Protein 2ZOS (pdb70)

Radius of gyration: 24.9 Å; Cα contacts (8 Å, |Δi|>4): 906; chains: 2; bounding box: 50×61×67 Å

Solvent-accessible surface area: 21692 Å² total

Sequence (469 aa):
IRLIFLDIDKTLIPGYEPDPAKPIIEELKDGFEIIFNSSKTRAEQEYYRKELEVETPFISENGSAIFIPKGYFPEVGNYIVIELGIRVEKIREELKKLENIYGLKYYGNSTKEEIEKFTGPPELVPLAEREYSETIFEWSRDGWEEVLVEGGFKVTGSRFYTVHGNSDKGKAAKILLDFYKRLGQIESYAVGDSYNDFPFEVVDKVFIVGSLKHKKAQNVSSIIDVLEVIKHIRLIFLDIDKTLIPGYEPDPAKPIIEELKDGFEIIFNSSKTRAEQEYYRKELEVETPFISENGSAIFIPKGYFPFDVKGKEVGNYIVIELGIRVEKIREELKKLENIYGLKYYGNSTKEEIEKFTGPPELVPLAEREYSETIFEWSRDGWEEVLVEGGFKVTGSRFYTVHGNSDKGKAAKILLDFYKRLGQIESYAVGDSYNDFPFEVVDKVFIVGSLKHKKAQNVSSIIDVLEVIK

InterPro domains:
  IPR006379 HAD-superfamily hydrolase, subfamily IIB [TIGR01484] (4-221)
  IPR006381 HAD-superfamily hydrolase, superfamily IIB, MPGP [SFLDG01142] (1-243)
  IPR006381 HAD-superfamily hydrolase, superfamily IIB, MPGP [TIGR01486] (4-227)
  IPR006381 HAD-superfamily hydrolase, superfamily IIB, MPGP [cd07507] (4-243)
  IPR012815 Mannosyl-3-phosphoglycerate phosphatase [MF_00617] (1-243)
  IPR023214 HAD superfamily [G3DSA:3.40.50.1000] (4-227)
  IPR033980 Mannosyl-3-phosphoglycerate phosphatase, thermophiles [TIGR02461] (4-222)
  IPR036412 HAD-like superfamily [SSF56784] (1-227)

Structure (mmCIF, N/CA/C/O backbone):
data_2ZOS
#
_entry.id   2ZOS
#
_cell.length_a   58.487
_cell.length_b   68.607
_cell.length_c   67.567
_cell.angle_alpha   90.00
_cell.angle_beta   96.48
_cell.angle_gamma   90.00
#
_symmetry.space_group_name_H-M   'P 1 21 1'
#
loop_
_entity.id
_entity.type
_entity.pdbx_description
1 polymer 'Mannosyl-3-phosphoglycerate phosphatase'
2 water water
#
loop_
_atom_site.group_PDB
_atom_site.id
_atom_site.type_symbol
_atom_site.label_atom_id
_atom_site.label_alt_id
_atom_site.label_comp_id
_atom_site.label_asym_id
_atom_site.label_entity_id
_atom_site.label_seq_id
_atom_site.pdbx_PDB_ins_code
_atom_site.Cartn_x
_atom_site.Cartn_y
_atom_site.Cartn_z
_atom_site.occupancy
_atom_site.B_iso_or_equiv
_atom_site.auth_seq_id
_atom_site.auth_comp_id
_atom_site.auth_asym_id
_atom_site.auth_atom_id
_atom_site.pdbx_PDB_model_num
ATOM 9 N N . ILE A 1 2 ? 16.202 26.403 36.050 1.00 41.56 2 ILE A N 1
ATOM 10 C CA . ILE A 1 2 ? 17.628 26.103 36.034 1.00 37.58 2 ILE A CA 1
ATOM 11 C C . ILE A 1 2 ? 18.391 27.087 36.915 1.00 34.88 2 ILE A C 1
ATOM 12 O O . ILE A 1 2 ? 18.225 28.301 36.797 1.00 33.28 2 ILE A O 1
ATOM 17 N N . ARG A 1 3 ? 19.220 26.555 37.806 1.00 32.08 3 ARG A N 1
ATOM 18 C CA . ARG A 1 3 ? 20.015 27.389 38.694 1.00 28.39 3 ARG A CA 1
ATOM 19 C C . ARG A 1 3 ? 21.473 27.275 38.263 1.00 26.10 3 ARG A C 1
ATOM 20 O O . ARG A 1 3 ? 22.005 26.175 38.126 1.00 24.27 3 ARG A O 1
ATOM 28 N N . LEU A 1 4 ? 22.107 28.418 38.036 1.00 22.74 4 LEU A N 1
ATOM 29 C CA . LEU A 1 4 ? 23.501 28.454 37.613 1.00 21.93 4 LEU A CA 1
ATOM 30 C C . LEU A 1 4 ? 24.326 29.201 38.644 1.00 19.10 4 LEU A C 1
ATOM 31 O O . LEU A 1 4 ? 23.853 30.157 39.257 1.00 18.14 4 LEU A O 1
ATOM 36 N N . ILE A 1 5 ? 25.562 28.766 38.842 1.00 16.82 5 ILE A N 1
ATOM 37 C CA . ILE A 1 5 ? 26.431 29.460 39.774 1.00 15.19 5 ILE A CA 1
ATOM 38 C C . ILE A 1 5 ? 27.824 29.550 39.166 1.00 14.30 5 ILE A C 1
ATOM 39 O O . ILE A 1 5 ? 28.370 28.555 38.706 1.00 14.17 5 ILE A O 1
ATOM 44 N N . PHE A 1 6 ? 28.365 30.761 39.131 1.00 13.05 6 PHE A N 1
ATOM 45 C CA . PHE A 1 6 ? 29.708 31.002 38.609 1.00 14.12 6 PHE A CA 1
ATOM 46 C C . PHE A 1 6 ? 30.657 31.033 39.797 1.00 14.13 6 PHE A C 1
ATOM 47 O O . PHE A 1 6 ? 30.418 31.761 40.762 1.00 15.11 6 PHE A O 1
ATOM 55 N N . LEU A 1 7 ? 31.725 30.243 39.718 1.00 14.37 7 LEU A N 1
ATOM 56 C CA . LEU A 1 7 ? 32.720 30.148 40.784 1.00 14.07 7 LEU A CA 1
ATOM 57 C C . LEU A 1 7 ? 34.139 30.348 40.263 1.00 15.91 7 LEU A C 1
ATOM 58 O O . LEU A 1 7 ? 34.434 30.016 39.118 1.00 14.98 7 LEU A O 1
ATOM 63 N N . ASP A 1 8 ? 35.006 30.880 41.122 1.00 16.23 8 ASP A N 1
ATOM 64 C CA . ASP A 1 8 ? 36.422 31.066 40.800 1.00 19.14 8 ASP A CA 1
ATOM 65 C C . ASP A 1 8 ? 37.059 29.732 41.184 1.00 19.36 8 ASP A C 1
ATOM 66 O O . ASP A 1 8 ? 36.459 28.952 41.928 1.00 20.79 8 ASP A O 1
ATOM 71 N N . ILE A 1 9 ? 38.264 29.466 40.688 1.00 20.80 9 ILE A N 1
ATOM 72 C CA . ILE A 1 9 ? 38.967 28.234 41.048 1.00 23.39 9 ILE A CA 1
ATOM 73 C C . ILE A 1 9 ? 40.242 28.636 41.770 1.00 23.86 9 ILE A C 1
ATOM 74 O O . ILE A 1 9 ? 41.345 28.405 41.272 1.00 27.46 9 ILE A O 1
ATOM 79 N N . ASP A 1 10 ? 40.094 29.252 42.935 1.00 21.14 10 ASP A N 1
ATOM 80 C CA . ASP A 1 10 ? 41.249 29.682 43.706 1.00 19.90 10 ASP A CA 1
ATOM 81 C C . ASP A 1 10 ? 41.151 29.186 45.149 1.00 17.71 10 ASP A C 1
ATOM 82 O O . ASP A 1 10 ? 40.426 28.234 45.428 1.00 16.99 10 ASP A O 1
ATOM 87 N N . LYS A 1 11 ? 41.877 29.837 46.053 1.00 18.87 11 LYS A N 1
ATOM 88 C CA . LYS A 1 11 ? 41.905 29.448 47.464 1.00 19.54 11 LYS A CA 1
ATOM 89 C C . LYS A 1 11 ? 40.550 29.334 48.149 1.00 20.76 11 LYS A C 1
ATOM 90 O O . LYS A 1 11 ? 40.411 28.619 49.138 1.00 20.37 11 LYS A O 1
ATOM 96 N N . THR A 1 12 ? 39.546 30.034 47.640 1.00 21.15 12 THR A N 1
ATOM 97 C CA . THR A 1 12 ? 38.233 29.953 48.265 1.00 21.19 12 THR A CA 1
ATOM 98 C C . THR A 1 12 ? 37.573 28.600 47.998 1.00 20.39 12 THR A C 1
ATOM 99 O O . THR A 1 12 ? 36.614 28.220 48.674 1.00 21.02 12 THR A O 1
ATOM 103 N N . LEU A 1 13 ? 38.101 27.863 47.025 1.00 18.00 13 LEU A N 1
ATOM 104 C CA . LEU A 1 13 ? 37.555 26.556 46.691 1.00 18.47 13 LEU A CA 1
ATOM 105 C C . LEU A 1 13 ? 38.594 25.442 46.822 1.00 17.23 13 LEU A C 1
ATOM 106 O O . LEU A 1 13 ? 38.287 24.350 47.306 1.00 16.27 13 LEU A O 1
ATOM 111 N N . ILE A 1 14 ? 39.821 25.725 46.394 1.00 16.59 14 ILE A N 1
ATOM 112 C CA . ILE A 1 14 ? 40.897 24.738 46.447 1.00 15.26 14 ILE A CA 1
ATOM 113 C C . ILE A 1 14 ? 42.111 25.167 47.261 1.00 15.31 14 ILE A C 1
ATOM 114 O O . ILE A 1 14 ? 43.232 25.222 46.748 1.00 16.80 14 ILE A O 1
ATOM 119 N N . PRO A 1 15 ? 41.911 25.470 48.548 1.00 16.03 15 PRO A N 1
ATOM 120 C CA . PRO A 1 15 ? 43.044 25.881 49.378 1.00 15.56 15 PRO A CA 1
ATOM 121 C C . PRO A 1 15 ? 44.067 24.748 49.410 1.00 16.82 15 PRO A C 1
ATOM 122 O O . PRO A 1 15 ? 43.711 23.597 49.665 1.00 18.61 15 PRO A O 1
ATOM 126 N N . GLY A 1 16 ? 45.327 25.075 49.147 1.00 18.44 16 GLY A N 1
ATOM 127 C CA . GLY A 1 16 ? 46.365 24.056 49.136 1.00 18.45 16 GLY A CA 1
ATOM 128 C C . GLY A 1 16 ? 46.673 23.577 47.724 1.00 19.26 16 GLY A C 1
ATOM 129 O O . GLY A 1 16 ? 47.636 22.840 47.508 1.00 20.19 16 GLY A O 1
ATOM 130 N N . TYR A 1 17 ? 45.837 23.991 46.772 1.00 18.10 17 TYR A N 1
ATOM 131 C CA . TYR A 1 17 ? 45.970 23.660 45.345 1.00 19.19 17 TYR A CA 1
ATOM 132 C C . TYR A 1 17 ? 45.489 22.296 44.870 1.00 17.30 17 TYR A C 1
ATOM 133 O O . TYR A 1 17 ? 45.328 22.089 43.670 1.00 18.64 17 TYR A O 1
ATOM 142 N N . GLU A 1 18 ? 45.281 21.355 45.778 1.00 16.60 18 GLU A N 1
ATOM 143 C CA . GLU A 1 18 ? 44.818 20.049 45.345 1.00 15.99 18 GLU A CA 1
ATOM 144 C C . GLU A 1 18 ? 43.308 20.142 45.144 1.00 15.41 18 GLU A C 1
ATOM 145 O O . GLU A 1 18 ? 42.648 20.985 45.744 1.00 15.25 18 GLU A O 1
ATOM 151 N N . PRO A 1 19 ? 42.747 19.299 44.269 1.00 14.47 19 PRO A N 1
ATOM 152 C CA . PRO A 1 19 ? 41.303 19.328 44.004 1.00 15.96 19 PRO A CA 1
ATOM 153 C C . PRO A 1 19 ? 40.370 18.893 45.129 1.00 16.23 19 PRO A C 1
ATOM 154 O O . PRO A 1 19 ? 39.282 19.441 45.294 1.00 16.67 19 PRO A O 1
ATOM 158 N N . ASP A 1 20 ? 40.807 17.904 45.896 1.00 16.49 20 ASP A N 1
ATOM 159 C CA . ASP A 1 20 ? 39.989 17.322 46.946 1.00 17.60 20 ASP A CA 1
ATOM 160 C C . ASP A 1 20 ? 39.201 18.243 47.868 1.00 16.03 20 ASP A C 1
ATOM 161 O O . ASP A 1 20 ? 38.039 17.966 48.147 1.00 15.58 20 ASP A O 1
ATOM 166 N N . PRO A 1 21 ? 39.807 19.342 48.349 1.00 15.97 21 PRO A N 1
ATOM 167 C CA . PRO A 1 21 ? 39.079 20.252 49.244 1.00 16.09 21 PRO A CA 1
ATOM 168 C C . PRO A 1 21 ? 37.788 20.799 48.635 1.00 15.88 21 PRO A C 1
ATOM 169 O O . PRO A 1 21 ? 36.860 21.176 49.345 1.00 14.92 21 PRO A O 1
ATOM 173 N N . ALA A 1 22 ? 37.724 20.834 47.313 1.00 14.01 22 ALA A N 1
ATOM 174 C CA . ALA A 1 22 ? 36.535 21.360 46.650 1.00 14.38 22 ALA A CA 1
ATOM 175 C C . ALA A 1 22 ? 35.386 20.360 46.560 1.00 14.42 22 ALA A C 1
ATOM 176 O O . ALA A 1 22 ? 34.237 20.756 46.368 1.00 14.80 22 ALA A O 1
ATOM 178 N N . LYS A 1 23 ? 35.688 19.072 46.709 1.00 13.95 23 LYS A N 1
ATOM 179 C CA . LYS A 1 23 ? 34.671 18.031 46.583 1.00 14.67 23 LYS A CA 1
ATOM 180 C C . LYS A 1 23 ? 33.390 18.208 47.403 1.00 16.00 23 LYS A C 1
ATOM 181 O O . LYS A 1 23 ? 32.291 18.052 46.868 1.00 15.79 23 LYS A O 1
ATOM 187 N N . PRO A 1 24 ? 33.509 18.526 48.703 1.00 16.61 24 PRO A N 1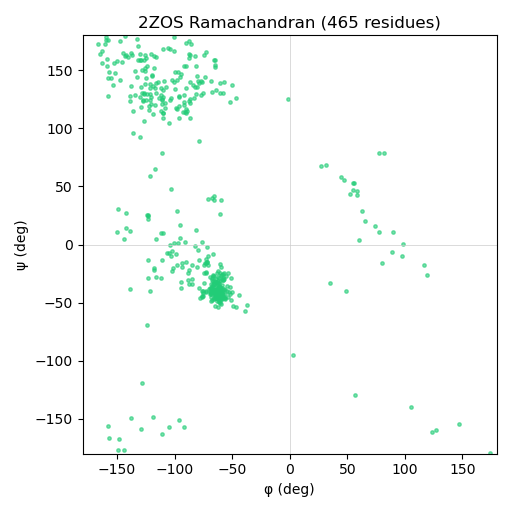
ATOM 188 C CA . PRO A 1 24 ? 32.314 18.708 49.539 1.00 18.87 24 PRO A CA 1
ATOM 189 C C . PRO A 1 24 ? 31.379 19.767 48.963 1.00 18.96 24 PRO A C 1
ATOM 190 O O . PRO A 1 24 ? 30.151 19.600 48.943 1.00 19.58 24 PRO A O 1
ATOM 194 N N . ILE A 1 25 ? 31.980 20.859 48.506 1.00 18.00 25 ILE A N 1
ATOM 195 C CA . ILE A 1 25 ? 31.250 21.985 47.935 1.00 18.41 25 ILE A CA 1
ATOM 196 C C . ILE A 1 25 ? 30.600 21.639 46.599 1.00 17.27 25 ILE A C 1
ATOM 197 O O . ILE A 1 25 ? 29.419 21.921 46.381 1.00 17.68 25 ILE A O 1
ATOM 202 N N . ILE A 1 26 ? 31.377 21.036 45.704 1.00 15.36 26 ILE A N 1
ATOM 203 C CA . ILE A 1 26 ? 30.866 20.649 44.397 1.00 16.43 26 ILE A CA 1
ATOM 204 C C . ILE A 1 26 ? 29.694 19.683 44.567 1.00 15.51 26 ILE A C 1
ATOM 205 O O . ILE A 1 26 ? 28.651 19.841 43.937 1.00 16.09 26 ILE A O 1
ATOM 210 N N . GLU A 1 27 ? 29.865 18.696 45.441 1.00 16.12 27 GLU A N 1
ATOM 211 C CA . GLU A 1 27 ? 28.820 17.707 45.674 1.00 16.91 27 GLU A CA 1
ATOM 212 C C . GLU A 1 27 ? 27.535 18.321 46.203 1.00 17.03 27 GLU A C 1
ATOM 213 O O . GLU A 1 27 ? 26.448 17.935 45.785 1.00 17.81 27 GLU A O 1
ATOM 219 N N . GLU A 1 28 ? 27.652 19.274 47.117 1.00 17.25 28 GLU A N 1
ATOM 220 C CA . GLU A 1 28 ? 26.461 19.909 47.664 1.00 19.60 28 GLU A CA 1
ATOM 221 C C . GLU A 1 28 ? 25.771 20.757 46.599 1.00 18.83 28 GLU A C 1
ATOM 222 O O . GLU A 1 28 ? 24.543 20.756 46.498 1.00 17.21 28 GLU A O 1
ATOM 228 N N . LEU A 1 29 ? 26.554 21.478 45.803 1.00 16.71 29 LEU A N 1
ATOM 229 C CA . LEU A 1 29 ? 25.971 22.294 44.742 1.00 17.86 29 LEU A CA 1
ATOM 230 C C . LEU A 1 29 ? 25.247 21.394 43.745 1.00 19.21 29 LEU A C 1
ATOM 231 O O . LEU A 1 29 ? 24.190 21.754 43.225 1.00 20.26 29 LEU A O 1
ATOM 236 N N . LYS A 1 30 ? 25.813 20.221 43.480 1.00 19.18 30 LYS A N 1
ATOM 237 C CA . LYS A 1 30 ? 25.183 19.282 42.562 1.00 20.73 30 LYS A CA 1
ATOM 238 C C . LYS A 1 30 ? 23.862 18.806 43.171 1.00 21.46 30 LYS A C 1
ATOM 239 O O . LYS A 1 30 ? 22.856 18.688 42.471 1.00 21.36 30 LYS A O 1
ATOM 245 N N . ASP A 1 31 ? 23.869 18.536 44.474 1.00 21.02 31 ASP A N 1
ATOM 246 C CA . ASP A 1 31 ? 22.656 18.079 45.157 1.00 22.10 31 ASP A CA 1
ATOM 247 C C . ASP A 1 31 ? 21.588 19.168 45.175 1.00 23.36 31 ASP A C 1
ATOM 248 O O . ASP A 1 31 ? 20.389 18.880 45.155 1.00 24.75 31 ASP A O 1
ATOM 261 N N . GLY A 1 33 ? 21.033 21.084 42.860 1.00 24.88 33 GLY A N 1
ATOM 262 C CA . GLY A 1 33 ? 20.551 21.249 41.499 1.00 24.92 33 GLY A CA 1
ATOM 263 C C . GLY A 1 33 ? 21.180 22.373 40.696 1.00 25.31 33 GLY A C 1
ATOM 264 O O . GLY A 1 33 ? 20.534 22.949 39.818 1.00 25.65 33 GLY A O 1
ATOM 265 N N . PHE A 1 34 ? 22.440 22.683 40.981 1.00 22.79 34 PHE A N 1
ATOM 266 C CA . PHE A 1 34 ? 23.138 23.753 40.274 1.00 21.72 34 PHE A CA 1
ATOM 267 C C . PHE A 1 34 ? 24.009 23.295 39.115 1.00 20.70 34 PHE A C 1
ATOM 268 O O . PHE A 1 34 ? 24.568 22.200 39.128 1.00 21.40 34 PHE A O 1
ATOM 276 N N . GLU A 1 35 ? 24.114 24.154 38.106 1.00 19.84 35 GLU A N 1
ATOM 277 C CA . GLU A 1 35 ? 24.994 23.903 36.979 1.00 20.07 35 GLU A CA 1
ATOM 278 C C . GLU A 1 35 ? 26.177 24.752 37.427 1.00 17.38 35 GLU A C 1
ATOM 279 O O . GLU A 1 35 ? 26.042 25.967 37.579 1.00 17.16 35 GLU A O 1
ATOM 285 N N . ILE A 1 36 ? 27.316 24.108 37.664 1.00 16.64 36 ILE A N 1
ATOM 286 C CA . ILE A 1 36 ? 28.516 24.785 38.155 1.00 15.48 36 ILE A CA 1
ATOM 287 C C . ILE A 1 36 ? 29.419 25.293 37.040 1.00 12.97 36 ILE A C 1
ATOM 288 O O . ILE A 1 36 ? 30.022 24.507 36.315 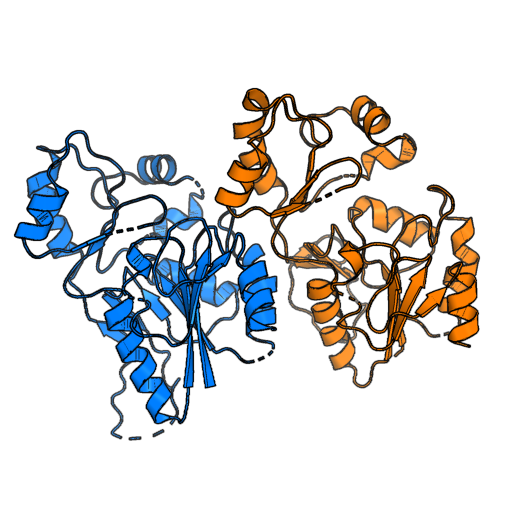1.00 15.71 36 ILE A O 1
ATOM 293 N N . ILE A 1 37 ? 29.526 26.609 36.921 1.00 12.73 37 ILE A N 1
ATOM 294 C CA . ILE A 1 37 ? 30.354 27.193 35.874 1.00 13.29 37 ILE A CA 1
ATOM 295 C C . ILE A 1 37 ? 31.604 27.858 36.412 1.00 11.99 37 ILE A C 1
ATOM 296 O O . ILE A 1 37 ? 31.526 28.871 37.104 1.00 14.03 37 ILE A O 1
ATOM 301 N N . PHE A 1 38 ? 32.765 27.296 36.104 1.00 12.14 38 PHE A N 1
ATOM 302 C CA . PHE A 1 38 ? 33.986 27.933 36.553 1.00 12.30 38 PHE A CA 1
ATOM 303 C C . PHE A 1 38 ? 34.232 29.115 35.619 1.00 12.16 38 PHE A C 1
ATOM 304 O O . PHE A 1 38 ? 34.190 28.976 34.398 1.00 12.38 38 PHE A O 1
ATOM 312 N N . ASN A 1 39 ? 34.442 30.287 36.206 1.00 12.19 39 ASN A N 1
ATOM 313 C CA . ASN A 1 39 ? 34.711 31.504 35.444 1.00 11.61 39 ASN A CA 1
ATOM 314 C C . ASN A 1 39 ? 35.948 32.017 36.152 1.00 12.34 39 ASN A C 1
ATOM 315 O O . ASN A 1 39 ? 35.865 32.753 37.140 1.00 12.05 39 ASN A O 1
ATOM 320 N N . SER A 1 40 ? 37.099 31.620 35.622 1.00 12.15 40 SER A N 1
ATOM 321 C CA . SER A 1 40 ? 38.378 31.898 36.248 1.00 12.15 40 SER A CA 1
ATOM 322 C C . SER A 1 40 ? 39.428 32.606 35.405 1.00 11.50 40 SER A C 1
ATOM 323 O O . SER A 1 40 ? 39.334 32.648 34.183 1.00 13.35 40 SER A O 1
ATOM 326 N N . SER A 1 41 ? 40.430 33.162 36.083 1.00 12.86 41 SER A N 1
ATOM 327 C CA . SER A 1 41 ? 41.536 33.816 35.406 1.00 13.47 41 SER A CA 1
ATOM 328 C C . SER A 1 41 ? 42.467 32.707 34.908 1.00 13.50 41 SER A C 1
ATOM 329 O O . SER A 1 41 ? 43.357 32.947 34.085 1.00 13.75 41 SER A O 1
ATOM 332 N N . LYS A 1 42 ? 42.244 31.491 35.406 1.00 13.20 42 LYS A N 1
ATOM 333 C CA . LYS A 1 42 ? 43.050 30.330 35.020 1.00 12.21 42 LYS A CA 1
ATOM 334 C C . LYS A 1 42 ? 42.914 29.924 33.555 1.00 11.76 42 LYS A C 1
ATOM 335 O O . LYS A 1 42 ? 41.898 30.167 32.908 1.00 11.70 42 LYS A O 1
ATOM 341 N N . THR A 1 43 ? 43.953 29.270 33.053 1.00 12.25 43 THR A N 1
ATOM 342 C CA . THR A 1 43 ? 43.990 28.806 31.675 1.00 12.33 43 THR A CA 1
ATOM 343 C C . THR A 1 43 ? 43.088 27.595 31.485 1.00 13.15 43 THR A C 1
ATOM 344 O O . THR A 1 43 ? 42.705 26.923 32.452 1.00 11.78 43 THR A O 1
ATOM 348 N N . ARG A 1 44 ? 42.767 27.309 30.232 1.00 13.55 44 ARG A N 1
ATOM 349 C CA . ARG A 1 44 ? 41.946 26.153 29.912 1.00 14.02 44 ARG A CA 1
ATOM 350 C C . ARG A 1 44 ? 42.623 24.892 30.449 1.00 13.58 44 ARG A C 1
ATOM 351 O O . ARG A 1 44 ? 41.965 24.027 31.035 1.00 13.40 44 ARG A O 1
ATOM 359 N N . ALA A 1 45 ? 43.939 24.798 30.272 1.00 13.54 45 ALA A N 1
ATOM 360 C CA . ALA A 1 45 ? 44.685 23.636 30.750 1.00 13.67 45 ALA A CA 1
ATOM 361 C C . ALA A 1 45 ? 44.477 23.433 32.252 1.00 13.07 45 ALA A C 1
ATOM 362 O O . ALA A 1 45 ? 44.231 22.314 32.699 1.00 14.13 45 ALA A O 1
ATOM 364 N N . GLU A 1 46 ? 44.587 24.511 33.028 1.00 11.77 46 GLU A N 1
ATOM 365 C CA . GLU A 1 46 ? 44.388 24.415 34.475 1.00 12.41 46 GLU A CA 1
ATOM 366 C C . GLU A 1 46 ? 42.962 23.992 34.815 1.00 12.30 46 GLU A C 1
ATOM 367 O O . GLU A 1 46 ? 42.743 23.127 35.669 1.00 13.44 46 GLU A O 1
ATOM 373 N N . GLN A 1 47 ? 41.990 24.610 34.152 1.00 12.65 47 GLN A N 1
ATOM 374 C CA . GLN A 1 47 ? 40.600 24.307 34.440 1.00 12.63 47 GLN A CA 1
ATOM 375 C C . GLN A 1 47 ? 40.212 22.896 34.051 1.00 13.83 47 GLN A C 1
ATOM 376 O O . GLN A 1 47 ? 39.463 22.244 34.771 1.00 14.43 47 GLN A O 1
ATOM 382 N N . GLU A 1 48 ? 40.727 22.413 32.926 1.00 13.14 48 GLU A N 1
ATOM 383 C CA . GLU A 1 48 ? 40.399 21.058 32.496 1.00 14.96 48 GLU A CA 1
ATOM 384 C C . GLU A 1 48 ? 40.874 20.041 33.527 1.00 13.28 48 GLU A C 1
ATOM 385 O O . GLU A 1 48 ? 40.196 19.039 33.769 1.00 15.27 48 GLU A O 1
ATOM 391 N N . TYR A 1 49 ? 42.025 20.299 34.144 1.00 11.94 49 TYR A N 1
ATOM 392 C CA . TYR A 1 49 ? 42.547 19.402 35.170 1.00 12.40 49 TYR A CA 1
ATOM 393 C C . TYR A 1 49 ? 41.589 19.338 36.365 1.00 13.56 49 TYR A C 1
ATOM 394 O O . TYR A 1 49 ? 41.157 18.256 36.765 1.00 13.72 49 TYR A O 1
ATOM 403 N N . TYR A 1 50 ? 41.243 20.492 36.928 1.00 12.84 50 TYR A N 1
ATOM 404 C CA . TYR A 1 50 ? 40.339 20.504 38.073 1.00 11.95 50 TYR A CA 1
ATOM 405 C C . TYR A 1 50 ? 38.962 19.946 37.736 1.00 11.90 50 TYR A C 1
ATOM 406 O O . TYR A 1 50 ? 38.395 19.192 38.519 1.00 13.52 50 TYR A O 1
ATOM 415 N N . ARG A 1 51 ? 38.433 20.299 36.569 1.00 11.69 51 ARG A N 1
ATOM 416 C CA . ARG A 1 51 ? 37.124 19.791 36.163 1.00 12.22 51 ARG A CA 1
ATOM 417 C C . ARG A 1 51 ? 37.109 18.268 36.115 1.00 13.10 51 ARG A C 1
ATOM 418 O O . ARG A 1 51 ? 36.163 17.639 36.583 1.00 14.34 51 ARG A O 1
ATOM 426 N N . LYS A 1 52 ? 38.154 17.673 35.546 1.00 13.69 52 LYS A N 1
ATOM 427 C CA . LYS A 1 52 ? 38.211 16.218 35.456 1.00 14.11 52 LYS A CA 1
ATOM 428 C C . LYS A 1 52 ? 38.277 15.591 36.842 1.00 15.22 52 LYS A C 1
ATOM 429 O O . LYS A 1 52 ? 37.563 14.631 37.134 1.00 15.72 52 LYS A O 1
ATOM 435 N N . GLU A 1 53 ? 39.131 16.134 37.702 1.00 14.41 53 GLU A N 1
ATOM 436 C CA . GLU A 1 53 ? 39.260 15.592 39.050 1.00 15.01 53 GLU A CA 1
ATOM 437 C C . GLU A 1 53 ? 37.986 15.738 39.876 1.00 16.32 53 GLU A C 1
ATOM 438 O O . GLU A 1 53 ? 37.678 14.882 40.714 1.00 17.79 53 GLU A O 1
ATOM 444 N N . LEU A 1 54 ? 37.236 16.808 39.627 1.00 14.59 54 LEU A N 1
ATOM 445 C CA . LEU A 1 54 ? 36.008 17.072 40.368 1.00 15.32 54 LEU A CA 1
ATOM 446 C C . LEU A 1 54 ? 34.743 16.601 39.655 1.00 15.23 54 LEU A C 1
ATOM 447 O O . LEU A 1 54 ? 33.638 16.787 40.158 1.00 15.86 54 LEU A O 1
ATOM 452 N N . GLU A 1 55 ? 34.912 15.998 38.484 1.00 15.96 55 GLU A N 1
ATOM 453 C CA . GLU A 1 55 ? 33.793 15.484 37.701 1.00 18.25 55 GLU A CA 1
ATOM 454 C C . GLU A 1 55 ? 32.768 16.551 37.340 1.00 17.36 55 GLU A C 1
ATOM 455 O O . GLU A 1 55 ? 31.561 16.350 37.483 1.00 16.91 55 GLU A O 1
ATOM 461 N N . VAL A 1 56 ? 33.272 17.691 36.883 1.00 15.21 56 VAL A N 1
ATOM 462 C CA . VAL A 1 56 ? 32.438 18.806 36.453 1.00 14.79 56 VAL A CA 1
ATOM 463 C C . VAL A 1 56 ? 32.573 18.829 34.937 1.00 15.49 56 VAL A C 1
ATOM 464 O O . VAL A 1 56 ? 33.678 18.950 34.414 1.00 15.02 56 VAL A O 1
ATOM 468 N N . GLU A 1 57 ? 31.451 18.709 34.232 1.00 16.25 57 GLU A N 1
ATOM 469 C CA . GLU A 1 57 ? 31.488 18.674 32.775 1.00 18.13 57 GLU A CA 1
ATOM 470 C C . GLU A 1 57 ? 30.642 19.754 32.115 1.00 16.18 57 GLU A C 1
ATOM 471 O O . GLU A 1 57 ? 30.210 19.610 30.971 1.00 19.48 57 GLU A O 1
ATOM 477 N N . THR A 1 58 ? 30.419 20.835 32.845 1.00 15.71 58 THR A N 1
ATOM 478 C CA . THR A 1 58 ? 29.643 21.965 32.357 1.00 16.32 58 THR A CA 1
ATOM 479 C C . THR A 1 58 ? 30.550 22.913 31.579 1.00 13.48 58 THR A C 1
ATOM 480 O O . THR A 1 58 ? 31.767 22.743 31.540 1.00 14.22 58 THR A O 1
ATOM 484 N N . PRO A 1 59 ? 29.958 23.925 30.931 1.00 13.47 59 PRO A N 1
ATOM 485 C CA . PRO A 1 59 ? 30.793 24.870 30.186 1.00 11.76 59 PRO A CA 1
ATOM 486 C C . PRO A 1 59 ? 31.662 25.610 31.202 1.00 11.92 59 PRO A C 1
ATOM 487 O O . PRO A 1 59 ? 31.336 25.648 32.390 1.00 13.18 59 PRO A O 1
ATOM 491 N N . PHE A 1 60 ? 32.767 26.186 30.740 1.00 12.92 60 PHE A N 1
ATOM 492 C CA . PHE A 1 60 ? 33.624 26.968 31.618 1.00 12.03 60 PHE A CA 1
ATOM 493 C C . PHE A 1 60 ? 34.176 28.156 30.836 1.00 12.24 60 PHE A C 1
ATOM 494 O O . PHE A 1 60 ? 34.133 28.174 29.603 1.00 12.91 60 PHE A O 1
ATOM 502 N N . ILE A 1 61 ? 34.671 29.152 31.562 1.00 9.88 61 ILE A N 1
ATOM 503 C CA . ILE A 1 61 ? 35.174 30.391 30.960 1.00 9.69 61 ILE A CA 1
ATOM 504 C C . ILE A 1 61 ? 36.595 30.629 31.460 1.00 10.27 61 ILE A C 1
ATOM 505 O O . ILE A 1 61 ? 36.838 30.596 32.665 1.00 10.14 61 ILE A O 1
ATOM 510 N N . SER A 1 62 ? 37.529 30.893 30.549 1.00 10.43 62 SER A N 1
ATOM 511 C CA . SER A 1 62 ? 38.915 31.063 30.972 1.00 10.07 62 SER A CA 1
ATOM 512 C C . SER A 1 62 ? 39.554 32.425 30.726 1.00 10.76 62 SER A C 1
ATOM 513 O O . SER A 1 62 ? 39.078 33.226 29.924 1.00 9.69 62 SER A O 1
ATOM 516 N N . GLU A 1 63 ? 40.651 32.650 31.443 1.00 11.02 63 GLU A N 1
ATOM 517 C CA . GLU A 1 63 ? 41.458 33.858 31.339 1.00 11.41 63 GLU A CA 1
ATOM 518 C C . GLU A 1 63 ? 40.677 35.173 31.300 1.00 12.56 63 GLU A C 1
ATOM 519 O O . GLU A 1 63 ? 40.796 35.974 30.366 1.00 12.70 63 GLU A O 1
ATOM 525 N N . ASN A 1 64 ? 39.894 35.384 32.355 1.00 12.27 64 ASN A N 1
ATOM 526 C CA . ASN A 1 64 ? 39.067 36.577 32.531 1.00 12.08 64 ASN A CA 1
ATOM 527 C C . ASN A 1 64 ? 38.101 36.852 31.386 1.00 13.48 64 ASN A C 1
ATOM 528 O O . ASN A 1 64 ? 38.078 37.951 30.829 1.00 12.66 64 ASN A O 1
ATOM 533 N N . GLY A 1 65 ? 37.298 35.845 31.045 1.00 11.68 65 GLY A N 1
ATOM 534 C CA . GLY A 1 65 ? 36.314 36.000 29.990 1.00 11.36 65 GLY A CA 1
ATOM 535 C C . GLY A 1 65 ? 36.844 36.019 28.569 1.00 11.07 65 GLY A C 1
ATOM 536 O O . GLY A 1 65 ? 36.128 36.414 27.648 1.00 12.88 65 GLY A O 1
ATOM 537 N N . SER A 1 66 ? 38.083 35.582 28.372 1.00 10.93 66 SER A N 1
ATOM 538 C CA . SER A 1 66 ? 38.668 35.574 27.034 1.00 11.04 66 SER A CA 1
ATOM 539 C C . SER A 1 66 ? 38.122 34.473 26.133 1.00 11.64 66 SER A C 1
ATOM 540 O O . SER A 1 66 ? 38.163 34.595 24.908 1.00 12.52 66 SER A O 1
ATOM 543 N N . ALA A 1 67 ? 37.616 33.396 26.728 1.00 10.33 67 ALA A N 1
ATOM 544 C CA . ALA A 1 67 ? 37.053 32.299 25.941 1.00 11.52 67 ALA A CA 1
ATOM 545 C C . ALA A 1 67 ? 36.027 31.506 26.730 1.00 12.46 67 ALA A C 1
ATOM 546 O O . ALA A 1 67 ? 36.174 31.311 27.937 1.00 12.71 67 ALA A O 1
ATOM 548 N N . ILE A 1 68 ? 34.982 31.068 26.035 1.00 10.89 68 ILE A N 1
ATOM 549 C CA . ILE A 1 68 ? 33.939 30.251 26.637 1.00 11.25 68 ILE A CA 1
ATOM 550 C C . ILE A 1 68 ? 34.070 28.879 25.996 1.00 11.66 68 ILE A C 1
ATOM 551 O O . ILE A 1 68 ? 34.126 28.761 24.769 1.00 11.25 68 ILE A O 1
ATOM 556 N N . PHE A 1 69 ? 34.135 27.846 26.827 1.00 11.72 69 PHE A N 1
ATOM 557 C CA . PHE A 1 69 ? 34.253 26.483 26.337 1.00 12.72 69 PHE A CA 1
ATOM 558 C C . PHE A 1 69 ? 32.977 25.712 26.616 1.00 14.61 69 PHE A C 1
ATOM 559 O O . PHE A 1 69 ? 32.563 25.574 27.763 1.00 14.64 69 PHE A O 1
ATOM 567 N N . ILE A 1 70 ? 32.352 25.216 25.552 1.00 14.20 70 ILE A N 1
ATOM 568 C CA . ILE A 1 70 ? 31.110 24.464 25.684 1.00 15.95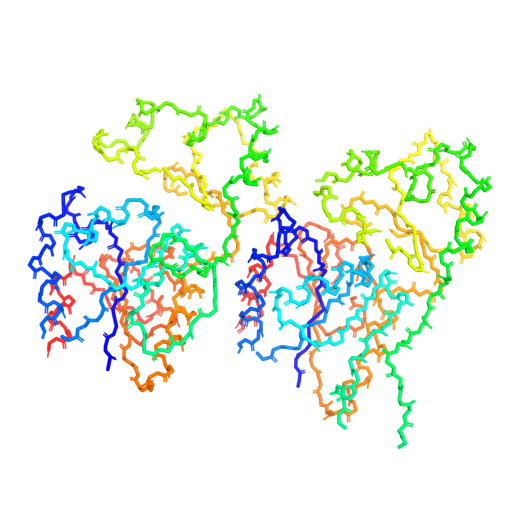 70 ILE A CA 1
ATOM 569 C C . ILE A 1 70 ? 31.310 23.050 25.145 1.00 16.73 70 ILE A C 1
ATOM 570 O O . ILE A 1 70 ? 31.513 22.851 23.944 1.00 18.27 70 ILE A O 1
ATOM 575 N N . PRO A 1 71 ? 31.263 22.046 26.036 1.00 18.32 71 PRO A N 1
ATOM 576 C CA . PRO A 1 71 ? 31.443 20.651 25.629 1.00 20.35 71 PRO A CA 1
ATOM 577 C C . PRO A 1 71 ? 30.538 20.290 24.457 1.00 21.96 71 PRO A C 1
ATOM 578 O O . PRO A 1 71 ? 29.366 20.674 24.428 1.00 23.03 71 PRO A O 1
ATOM 582 N N . LYS A 1 72 ? 31.088 19.555 23.496 1.00 24.68 72 LYS A N 1
ATOM 583 C CA . LYS A 1 72 ? 30.335 19.137 22.320 1.00 28.73 72 LYS A CA 1
ATOM 584 C C . LYS A 1 72 ? 28.969 18.584 22.707 1.00 28.53 72 LYS A C 1
ATOM 585 O O . LYS A 1 72 ? 28.870 17.677 23.534 1.00 29.30 72 LYS A O 1
ATOM 591 N N . GLY A 1 73 ? 27.924 19.147 22.109 1.00 30.15 73 GLY A N 1
ATOM 592 C CA . GLY A 1 73 ? 26.569 18.704 22.380 1.00 31.58 73 GLY A CA 1
ATOM 593 C C . GLY A 1 73 ? 26.037 18.924 23.785 1.00 32.87 73 GLY A C 1
ATOM 594 O O . GLY A 1 73 ? 25.077 18.266 24.189 1.00 32.83 73 GLY A O 1
ATOM 595 N N . TYR A 1 74 ? 26.634 19.840 24.542 1.00 31.41 74 TYR A N 1
ATOM 596 C CA . TYR A 1 74 ? 26.146 20.081 25.897 1.00 31.41 74 TYR A CA 1
ATOM 597 C C . TYR A 1 74 ? 24.707 20.589 25.861 1.00 31.53 74 TYR A C 1
ATOM 598 O O . TYR A 1 74 ? 23.881 20.177 26.668 1.00 31.98 74 TYR A O 1
ATOM 607 N N . PHE A 1 75 ? 24.404 21.481 24.922 1.00 34.03 75 PHE A N 1
ATOM 608 C CA . PHE A 1 75 ? 23.051 22.014 24.814 1.00 35.86 75 PHE A CA 1
ATOM 609 C C . PHE A 1 75 ? 22.214 21.268 23.780 1.00 39.21 75 PHE A C 1
ATOM 610 O O . PHE A 1 75 ? 22.621 21.114 22.627 1.00 39.62 75 PHE A O 1
ATOM 618 N N . PRO A 1 76 ? 21.025 20.796 24.186 1.00 42.41 76 PRO A N 1
ATOM 619 C CA . PRO A 1 76 ? 20.111 20.060 23.307 1.00 44.12 76 PRO A CA 1
ATOM 620 C C . PRO A 1 76 ? 19.317 20.981 22.384 1.00 45.76 76 PRO A C 1
ATOM 621 O O . PRO A 1 76 ? 18.520 21.798 22.847 1.00 47.63 76 PRO A O 1
ATOM 625 N N . GLU A 1 83 ? 19.357 25.319 13.884 1.00 38.83 83 GLU A N 1
ATOM 626 C CA . GLU A 1 83 ? 20.626 25.491 13.189 1.00 38.47 83 GLU A CA 1
ATOM 627 C C . GLU A 1 83 ? 21.767 24.936 14.033 1.00 38.99 83 GLU A C 1
ATOM 628 O O . GLU A 1 83 ? 21.934 25.315 15.192 1.00 38.87 83 GLU A O 1
ATOM 630 N N . VAL A 1 84 ? 22.546 24.030 13.450 1.00 38.74 84 VAL A N 1
ATOM 631 C CA . VAL A 1 84 ? 23.674 23.428 14.148 1.00 39.03 84 VAL A CA 1
ATOM 632 C C . VAL A 1 84 ? 24.933 24.248 13.884 1.00 38.77 84 VAL A C 1
ATOM 633 O O . VAL A 1 84 ? 25.415 24.316 12.752 1.00 39.80 84 VAL A O 1
ATOM 635 N N . GLY A 1 85 ? 25.458 24.871 14.934 1.00 37.23 85 GLY A N 1
ATOM 636 C CA . GLY A 1 85 ? 26.654 25.699 14.822 1.00 36.79 85 GLY A CA 1
ATOM 637 C C . GLY A 1 85 ? 27.945 24.905 15.013 1.00 36.67 85 GLY A C 1
ATOM 638 O O . GLY A 1 85 ? 28.979 25.250 14.442 1.00 36.09 85 GLY A O 1
ATOM 639 N N . ASN A 1 86 ? 27.881 23.847 15.816 1.00 36.35 86 ASN A N 1
ATOM 640 C CA . ASN A 1 86 ? 29.061 23.038 16.064 1.00 35.06 86 ASN A CA 1
ATOM 641 C C . ASN A 1 86 ? 30.152 23.833 16.757 1.00 34.77 86 ASN A C 1
ATOM 642 O O . ASN A 1 86 ? 31.341 23.550 16.596 1.00 35.88 86 ASN A O 1
ATOM 643 N N . TYR A 1 87 ? 29.745 24.831 17.535 1.00 33.99 87 TYR A N 1
ATOM 644 C CA . TYR A 1 87 ? 30.688 25.682 18.255 1.00 32.65 87 TYR A CA 1
ATOM 645 C C . TYR A 1 87 ? 31.053 25.106 19.621 1.00 30.35 87 TYR A C 1
ATOM 646 O O . TYR A 1 87 ? 30.185 24.844 20.453 1.00 30.60 87 TYR A O 1
ATOM 648 N N . ILE A 1 88 ? 32.348 24.916 19.841 1.00 28.26 88 ILE A N 1
ATOM 649 C CA . ILE A 1 88 ? 32.850 24.378 21.095 1.00 25.63 88 ILE A CA 1
ATOM 650 C C . ILE A 1 88 ? 33.628 25.454 21.842 1.00 23.12 88 ILE A C 1
ATOM 651 O O . ILE A 1 88 ? 33.703 25.437 23.069 1.00 21.94 88 ILE A O 1
ATOM 656 N N . VAL A 1 89 ? 34.213 26.386 21.098 1.00 19.08 89 VAL A N 1
ATOM 657 C CA . VAL A 1 89 ? 34.980 27.462 21.713 1.00 17.35 89 VAL A CA 1
ATOM 658 C C . VAL A 1 89 ? 34.572 28.829 21.181 1.00 17.24 89 VAL A C 1
ATOM 659 O O . VAL A 1 89 ? 34.533 29.051 19.972 1.00 19.10 89 VAL A O 1
ATOM 663 N N . ILE A 1 90 ? 34.249 29.738 22.094 1.00 12.70 90 ILE A N 1
ATOM 664 C CA . ILE A 1 90 ? 33.878 31.096 21.724 1.00 13.82 90 ILE A CA 1
ATOM 665 C C . ILE A 1 90 ? 35.023 31.990 22.186 1.00 14.27 90 ILE A C 1
ATOM 666 O O . ILE A 1 90 ? 35.220 32.181 23.385 1.00 15.37 90 ILE A O 1
ATOM 671 N N . GLU A 1 91 ? 35.790 32.519 21.235 1.00 14.16 91 GLU A N 1
ATOM 672 C CA . GLU A 1 91 ? 36.918 33.382 21.568 1.00 14.50 91 GLU A CA 1
ATOM 673 C C . GLU A 1 91 ? 36.480 34.840 21.589 1.00 15.31 91 GLU A C 1
ATOM 674 O O . GLU A 1 91 ? 35.977 35.367 20.595 1.00 15.98 91 GLU A O 1
ATOM 680 N N . LEU A 1 92 ? 36.686 35.486 22.732 1.00 14.39 92 LEU A N 1
ATOM 681 C CA . LEU A 1 92 ? 36.276 36.874 22.930 1.00 14.07 92 LEU A CA 1
ATOM 682 C C . LEU A 1 92 ? 37.413 37.845 23.208 1.00 15.30 92 LEU A C 1
ATOM 683 O O . LEU A 1 92 ? 37.255 39.057 23.034 1.00 16.09 92 LEU A O 1
ATOM 688 N N . GLY A 1 93 ? 38.551 37.323 23.651 1.00 15.69 93 GLY A N 1
ATOM 689 C CA . GLY A 1 93 ? 39.672 38.185 23.971 1.00 17.05 93 GLY A CA 1
ATOM 690 C C . GLY A 1 93 ? 40.701 38.331 22.872 1.00 18.39 93 GLY A C 1
ATOM 691 O O . GLY A 1 93 ? 40.387 38.224 21.687 1.00 21.65 93 GLY A O 1
ATOM 692 N N . ILE A 1 94 ? 41.941 38.574 23.279 1.00 19.07 94 ILE A N 1
ATOM 693 C CA . ILE A 1 94 ? 43.043 38.748 22.343 1.00 20.81 94 ILE A CA 1
ATOM 694 C C . ILE A 1 94 ? 44.079 37.657 22.585 1.00 20.07 94 ILE A C 1
ATOM 695 O O . ILE A 1 94 ? 44.207 37.156 23.697 1.00 20.56 94 ILE A O 1
ATOM 700 N N . ARG A 1 95 ? 44.820 37.296 21.545 1.00 19.55 95 ARG A N 1
ATOM 701 C CA . ARG A 1 95 ? 45.837 36.260 21.665 1.00 19.89 95 ARG A CA 1
ATOM 702 C C . ARG A 1 95 ? 46.984 36.744 22.548 1.00 18.53 95 ARG A C 1
ATOM 703 O O . ARG A 1 95 ? 47.391 37.909 22.485 1.00 18.34 95 ARG A O 1
ATOM 711 N N . VAL A 1 96 ? 47.503 35.842 23.373 1.00 15.56 96 VAL A N 1
ATOM 712 C CA . VAL A 1 96 ? 48.573 36.186 24.291 1.00 16.02 96 VAL A CA 1
ATOM 713 C C . VAL A 1 96 ? 49.823 36.722 23.590 1.00 17.37 96 VAL A C 1
ATOM 714 O O . VAL A 1 96 ? 50.545 37.543 24.161 1.00 17.65 96 VAL A O 1
ATOM 718 N N . GLU A 1 97 ? 50.072 36.283 22.357 1.00 19.31 97 GLU A N 1
ATOM 719 C CA . GLU A 1 97 ? 51.244 36.767 21.627 1.00 20.80 97 GLU A CA 1
ATOM 720 C C . GLU A 1 97 ? 51.200 38.284 21.463 1.00 20.85 97 GLU A C 1
ATOM 721 O O . GLU A 1 97 ? 52.231 38.946 21.547 1.00 21.32 97 GLU A O 1
ATOM 727 N N . LYS A 1 98 ? 50.011 38.836 21.236 1.00 18.93 98 LYS A N 1
ATOM 728 C CA . LYS A 1 98 ? 49.878 40.281 21.082 1.00 19.96 98 LYS A CA 1
ATOM 729 C C . LYS A 1 98 ? 50.153 40.978 22.409 1.00 20.25 98 LYS A C 1
ATOM 730 O O . LYS A 1 98 ? 50.766 42.046 22.446 1.00 20.92 98 LYS A O 1
ATOM 736 N N . ILE A 1 99 ? 49.691 40.372 23.503 1.00 18.36 99 ILE A N 1
ATOM 737 C CA . ILE A 1 99 ? 49.917 40.930 24.833 1.00 17.79 99 ILE A CA 1
ATOM 738 C C . ILE A 1 99 ? 51.414 40.929 25.145 1.00 17.20 99 ILE A C 1
ATOM 739 O O . ILE A 1 99 ? 51.960 41.900 25.677 1.00 16.91 99 ILE A O 1
ATOM 744 N N . ARG A 1 100 ? 52.076 39.830 24.812 1.00 16.06 100 ARG A N 1
ATOM 745 C CA . ARG A 1 100 ? 53.499 39.716 25.072 1.00 17.70 100 ARG A CA 1
ATOM 746 C C . ARG A 1 100 ? 54.315 40.672 24.209 1.00 19.14 100 ARG A C 1
ATOM 747 O O . ARG A 1 100 ? 55.379 41.121 24.621 1.00 20.92 100 ARG A O 1
ATOM 755 N N . GLU A 1 101 ? 53.815 40.997 23.021 1.00 22.04 101 GLU A N 1
ATOM 756 C CA . GLU A 1 101 ? 54.537 41.921 22.153 1.00 24.18 101 GLU A CA 1
ATOM 757 C C . GLU A 1 101 ? 54.533 43.296 22.810 1.00 23.87 101 GLU A C 1
ATOM 758 O O . GLU A 1 101 ? 55.518 44.036 22.732 1.00 25.49 101 GLU A O 1
ATOM 764 N N . GLU A 1 102 ? 53.427 43.630 23.470 1.00 22.13 102 GLU A N 1
ATOM 765 C CA . GLU A 1 102 ? 53.301 44.914 24.150 1.00 22.84 102 GLU A CA 1
ATOM 766 C C . GLU A 1 102 ? 54.087 44.920 25.460 1.00 20.68 102 GLU A C 1
ATOM 767 O O . GLU A 1 102 ? 54.730 45.910 25.797 1.00 18.58 102 GLU A O 1
ATOM 773 N N . LEU A 1 103 ? 54.049 43.815 26.200 1.00 18.56 103 LEU A N 1
ATOM 774 C CA . LEU A 1 103 ? 54.783 43.756 27.461 1.00 17.69 103 LEU A CA 1
ATOM 775 C C . LEU A 1 103 ? 56.286 43.864 27.223 1.00 20.97 103 LEU A C 1
ATOM 776 O O . LEU A 1 103 ? 57.024 44.372 28.066 1.00 20.17 103 LEU A O 1
ATOM 781 N N . LYS A 1 104 ? 56.734 43.388 26.068 1.00 21.46 104 LYS A N 1
ATOM 782 C CA . LYS A 1 104 ? 58.151 43.444 25.731 1.00 24.80 104 LYS A CA 1
ATOM 783 C C . LYS A 1 104 ? 58.633 44.890 25.705 1.00 24.99 104 LYS A C 1
ATOM 784 O O . LYS A 1 104 ? 59.759 45.186 26.108 1.00 25.50 104 LYS A O 1
ATOM 790 N N . LYS A 1 105 ? 57.771 45.785 25.236 1.00 24.27 105 LYS A N 1
ATOM 791 C CA . LYS A 1 105 ? 58.098 47.204 25.154 1.00 24.85 105 LYS A CA 1
ATOM 792 C C . LYS A 1 105 ? 58.158 47.867 26.529 1.00 24.76 105 LYS A C 1
ATOM 793 O O . LYS A 1 105 ? 58.719 48.956 26.676 1.00 24.83 105 LYS A O 1
ATOM 799 N N . LEU A 1 106 ? 57.582 47.212 27.535 1.00 21.29 106 LEU A N 1
ATOM 800 C CA . LEU A 1 106 ? 57.554 47.760 28.891 1.00 21.33 106 LEU A CA 1
ATOM 801 C C . LEU A 1 106 ? 58.418 47.006 29.891 1.00 20.84 106 LEU A C 1
ATOM 802 O O . LEU A 1 106 ? 58.665 47.490 30.996 1.00 20.08 106 LEU A O 1
ATOM 807 N N . GLU A 1 107 ? 58.858 45.817 29.501 1.00 21.39 107 GLU A N 1
ATOM 808 C CA . GLU A 1 107 ? 59.652 44.951 30.358 1.00 23.88 107 GLU A CA 1
ATOM 809 C C . GLU A 1 107 ? 60.811 45.617 31.085 1.00 23.89 107 GLU A C 1
ATOM 810 O O . GLU A 1 107 ? 60.916 45.527 32.308 1.00 22.87 107 GLU A O 1
ATOM 816 N N . ASN A 1 108 ? 61.681 46.287 30.339 1.00 23.94 108 ASN A N 1
ATOM 817 C CA . ASN A 1 108 ? 62.839 46.927 30.950 1.00 24.14 108 ASN A CA 1
ATOM 818 C C . ASN A 1 108 ? 62.532 48.216 31.702 1.00 23.28 108 ASN A C 1
ATOM 819 O O . ASN A 1 108 ? 63.060 48.438 32.791 1.00 24.67 108 ASN A O 1
ATOM 824 N N . ILE A 1 109 ? 61.674 49.058 31.135 1.00 21.69 109 ILE A N 1
ATOM 825 C CA . ILE A 1 109 ? 61.326 50.320 31.781 1.00 20.10 109 ILE A CA 1
ATOM 826 C C . ILE A 1 109 ? 60.709 50.112 33.158 1.00 20.48 109 ILE A C 1
ATOM 827 O O . ILE A 1 109 ? 61.040 50.824 34.107 1.00 20.17 109 ILE A O 1
ATOM 832 N N . TYR A 1 110 ? 59.827 49.122 33.275 1.00 18.34 110 TYR A N 1
ATOM 833 C CA . TYR A 1 110 ? 59.147 48.871 34.541 1.00 17.96 110 TYR A CA 1
ATOM 834 C C . TYR A 1 110 ? 59.539 47.601 35.297 1.00 18.96 110 TYR A C 1
ATOM 835 O O . TYR A 1 110 ? 58.888 47.245 36.280 1.00 20.73 110 TYR A O 1
ATOM 844 N N . GLY A 1 111 ? 60.599 46.930 34.851 1.00 19.36 111 GLY A N 1
ATOM 845 C CA . GLY A 1 111 ? 61.046 45.714 35.516 1.00 20.68 111 GLY A CA 1
ATOM 846 C C . GLY A 1 111 ? 59.937 44.690 35.688 1.00 20.39 111 GLY A C 1
ATOM 847 O O . GLY A 1 111 ? 59.796 44.070 36.745 1.00 19.84 111 GLY A O 1
ATOM 848 N N . LEU A 1 112 ? 59.151 44.503 34.634 1.00 18.99 112 LEU A N 1
ATOM 849 C CA . LEU A 1 112 ? 58.040 43.564 34.674 1.00 18.62 112 LEU A CA 1
ATOM 850 C C . LEU A 1 112 ? 58.457 42.108 34.565 1.00 17.98 112 LEU A C 1
ATOM 851 O O . LEU A 1 112 ? 59.340 41.755 33.784 1.00 18.68 112 LEU A O 1
ATOM 856 N N . LYS A 1 113 ? 57.797 41.272 35.356 1.00 17.92 113 LYS A N 1
ATOM 857 C CA . LYS A 1 113 ? 58.027 39.832 35.347 1.00 17.21 113 LYS A CA 1
ATOM 858 C C . LYS A 1 113 ? 56.653 39.193 35.178 1.00 16.98 113 LYS A C 1
ATOM 859 O O . LYS A 1 113 ? 55.703 39.548 35.878 1.00 16.03 113 LYS A O 1
ATOM 865 N N . TYR A 1 114 ? 56.553 38.266 34.234 1.00 15.93 114 TYR A N 1
ATOM 866 C CA . TYR A 1 114 ? 55.298 37.576 33.962 1.00 16.46 114 TYR A CA 1
ATOM 867 C C . TYR A 1 114 ? 55.628 36.172 33.474 1.00 17.04 114 TYR A C 1
ATOM 868 O O . TYR A 1 114 ? 56.795 35.795 33.447 1.00 16.02 114 TYR A O 1
ATOM 877 N N . TYR A 1 115 ? 54.620 35.389 33.098 1.00 17.59 115 TYR A N 1
ATOM 878 C CA . TYR A 1 115 ? 54.897 34.029 32.641 1.00 18.56 115 TYR A CA 1
ATOM 879 C C . TYR A 1 115 ? 55.874 33.969 31.473 1.00 17.91 115 TYR A C 1
ATOM 880 O O . TYR A 1 115 ? 56.806 33.165 31.480 1.00 19.52 115 TYR A O 1
ATOM 889 N N . GLY A 1 116 ? 55.658 34.821 30.476 1.00 17.19 116 GLY A N 1
ATOM 890 C CA . GLY A 1 116 ? 56.505 34.833 29.295 1.00 20.60 116 GLY A CA 1
ATOM 891 C C . GLY A 1 116 ? 57.985 35.135 29.466 1.00 21.20 116 GLY A C 1
ATOM 892 O O . GLY A 1 116 ? 58.792 34.737 28.623 1.00 23.87 116 GLY A O 1
ATOM 893 N N . ASN A 1 117 ? 58.360 35.831 30.532 1.00 19.84 117 ASN A N 1
ATOM 894 C CA . ASN A 1 117 ? 59.770 36.158 30.724 1.00 21.10 117 ASN A CA 1
ATOM 895 C C . ASN A 1 117 ? 60.334 35.683 32.058 1.00 21.76 117 ASN A C 1
ATOM 896 O O . ASN A 1 117 ? 61.323 36.229 32.561 1.00 22.04 117 ASN A O 1
ATOM 901 N N . SER A 1 118 ? 59.715 34.648 32.620 1.00 20.61 118 SER A N 1
ATOM 902 C CA . SER A 1 118 ? 60.152 34.091 33.895 1.00 21.09 118 SER A CA 1
ATOM 903 C C . SER A 1 118 ? 60.402 32.595 33.767 1.00 22.40 118 SER A C 1
ATOM 904 O O . SER A 1 118 ? 59.756 31.916 32.970 1.00 24.38 118 SER A O 1
ATOM 907 N N . THR A 1 119 ? 61.344 32.089 34.557 1.00 24.00 119 THR A N 1
ATOM 908 C CA . THR A 1 119 ? 61.663 30.666 34.545 1.00 24.63 119 THR A CA 1
ATOM 909 C C . THR A 1 119 ? 60.654 29.947 35.429 1.00 24.83 119 THR A C 1
ATOM 910 O O . THR A 1 119 ? 59.979 30.575 36.244 1.00 23.88 119 THR A O 1
ATOM 914 N N . LYS A 1 120 ? 60.551 28.631 35.271 1.00 25.52 120 LYS A N 1
ATOM 915 C CA . LYS A 1 120 ? 59.618 27.860 36.083 1.00 26.29 120 LYS A CA 1
ATOM 916 C C . LYS A 1 120 ? 59.946 28.032 37.561 1.00 26.05 120 LYS A C 1
ATOM 917 O O . LYS A 1 120 ? 59.051 28.058 38.406 1.00 27.23 120 LYS A O 1
ATOM 923 N N . GLU A 1 121 ? 61.232 28.156 37.873 1.00 26.18 121 GLU A N 1
ATOM 924 C CA . GLU A 1 121 ? 61.660 28.341 39.253 1.00 27.03 121 GLU A CA 1
ATOM 925 C C . GLU A 1 121 ? 61.147 29.681 39.783 1.00 26.09 121 GLU A C 1
ATOM 926 O O . GLU A 1 121 ? 60.635 29.766 40.900 1.00 25.38 121 GLU A O 1
ATOM 932 N N . GLU A 1 122 ? 61.280 30.724 38.969 1.00 26.13 122 GLU A N 1
ATOM 933 C CA . GLU A 1 122 ? 60.824 32.059 39.346 1.00 25.18 122 GLU A CA 1
ATOM 934 C C . GLU A 1 122 ? 59.311 32.077 39.531 1.00 24.09 122 GLU A C 1
ATOM 935 O O . GLU A 1 122 ? 58.793 32.688 40.467 1.00 22.92 122 GLU A O 1
ATOM 941 N N . ILE A 1 123 ? 58.607 31.401 38.632 1.00 22.11 123 ILE A N 1
ATOM 942 C CA . ILE A 1 123 ? 57.157 31.339 38.700 1.00 22.44 123 ILE A CA 1
ATOM 943 C C . ILE A 1 123 ? 56.720 30.647 39.987 1.00 22.56 123 ILE A C 1
ATOM 944 O O . ILE A 1 123 ? 55.774 31.082 40.643 1.00 21.04 123 ILE A O 1
ATOM 949 N N . GLU A 1 124 ? 57.412 29.571 40.353 1.00 23.20 124 GLU A N 1
ATOM 950 C CA . GLU A 1 124 ? 57.081 28.856 41.580 1.00 23.68 124 GLU A CA 1
ATOM 951 C C . GLU A 1 124 ? 57.288 29.757 42.787 1.00 24.08 124 GLU A C 1
ATOM 952 O O . GLU A 1 124 ? 56.498 29.734 43.729 1.00 22.93 124 GLU A O 1
ATOM 958 N N . LYS A 1 125 ? 58.353 30.553 42.747 1.00 24.27 125 LYS A N 1
ATOM 959 C CA . LYS A 1 125 ? 58.670 31.468 43.838 1.00 25.86 125 LYS A CA 1
ATOM 960 C C . LYS A 1 125 ? 57.60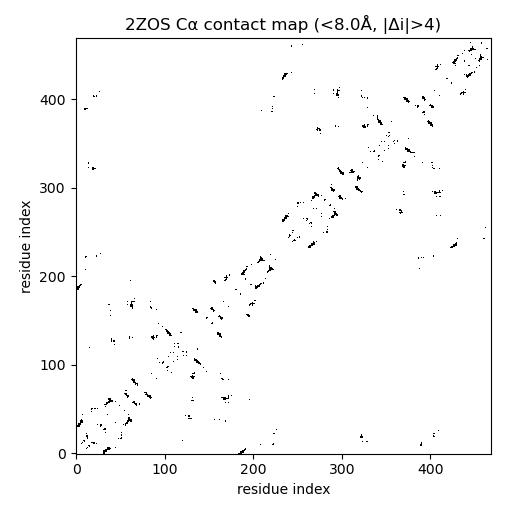3 32.552 43.959 1.00 24.13 125 LYS A C 1
ATOM 961 O O . LYS A 1 125 ? 57.122 32.842 45.054 1.00 24.33 125 LYS A O 1
ATOM 967 N N . PHE A 1 126 ? 57.233 33.137 42.823 1.00 22.37 126 PHE A N 1
ATOM 968 C CA . PHE A 1 126 ? 56.227 34.199 42.779 1.00 21.05 126 PHE A CA 1
ATOM 969 C C . PHE A 1 126 ? 54.847 33.759 43.262 1.00 21.38 126 PHE A C 1
ATOM 970 O O . PHE A 1 126 ? 54.202 34.454 44.047 1.00 21.32 126 PHE A O 1
ATOM 978 N N . THR A 1 127 ? 54.399 32.601 42.789 1.00 21.60 127 THR A N 1
ATOM 979 C CA . THR A 1 127 ? 53.065 32.103 43.118 1.00 20.81 127 THR A CA 1
ATOM 980 C C . THR A 1 127 ? 52.924 31.144 44.293 1.00 21.67 127 THR A C 1
ATOM 981 O O . THR A 1 127 ? 51.891 31.140 44.964 1.00 20.98 127 THR A O 1
ATOM 985 N N . GLY A 1 128 ? 53.942 30.325 44.533 1.00 21.53 128 GLY A N 1
ATOM 986 C CA . GLY A 1 128 ? 53.862 29.361 45.618 1.00 21.23 128 GLY A CA 1
ATOM 987 C C . GLY A 1 128 ? 53.093 28.129 45.163 1.00 20.98 128 GLY A C 1
ATOM 988 O O . GLY A 1 128 ? 52.755 27.250 45.954 1.00 21.40 128 GLY A O 1
ATOM 997 N N . PRO A 1 130 ? 52.346 24.526 43.319 1.00 18.08 130 PRO A N 1
ATOM 998 C CA . PRO A 1 130 ? 53.119 23.280 43.259 1.00 17.95 130 PRO A CA 1
ATOM 999 C C . PRO A 1 130 ? 53.813 23.186 41.901 1.00 17.99 130 PRO A C 1
ATOM 1000 O O . PRO A 1 130 ? 53.232 23.544 40.874 1.00 17.42 130 PRO A O 1
ATOM 1004 N N . PRO A 1 131 ? 55.059 22.686 41.875 1.00 18.66 131 PRO A N 1
ATOM 1005 C CA . PRO A 1 131 ? 55.826 22.553 40.634 1.00 19.66 131 PRO A CA 1
ATOM 1006 C C . PRO A 1 131 ? 55.096 21.812 39.520 1.00 17.75 131 PRO A C 1
ATOM 1007 O O . PRO A 1 131 ? 55.231 22.160 38.347 1.00 19.03 131 PRO A O 1
ATOM 1011 N N . GLU A 1 132 ? 54.322 20.794 39.882 1.00 17.82 132 GLU A N 1
ATOM 1012 C CA . GLU A 1 132 ? 53.618 20.018 38.875 1.00 18.08 132 GLU A CA 1
ATOM 1013 C C . GLU A 1 132 ? 52.455 20.744 38.213 1.00 17.53 132 GLU A C 1
ATOM 1014 O O . GLU A 1 132 ? 51.968 20.308 37.176 1.00 17.25 132 GLU A O 1
ATOM 1020 N N . LEU A 1 133 ? 52.007 21.849 38.803 1.00 17.23 133 LEU A N 1
ATOM 1021 C CA . LEU A 1 133 ? 50.906 22.608 38.215 1.00 16.84 133 LEU A CA 1
ATOM 1022 C C . LEU A 1 133 ? 51.379 23.800 37.383 1.00 16.40 133 LEU A C 1
ATOM 1023 O O . LEU A 1 133 ? 50.625 24.333 36.571 1.00 16.08 133 LEU A O 1
ATOM 1028 N N . VAL A 1 134 ? 52.629 24.210 37.574 1.00 16.95 134 VAL A N 1
ATOM 1029 C CA . VAL A 1 134 ? 53.169 25.346 36.835 1.00 17.73 134 VAL A CA 1
ATOM 1030 C C . VAL A 1 134 ? 53.009 25.211 35.319 1.00 17.46 134 VAL A C 1
ATOM 1031 O O . VAL A 1 134 ? 52.601 26.159 34.649 1.00 16.30 134 VAL A O 1
ATOM 1035 N N . PRO A 1 135 ? 53.309 24.028 34.753 1.00 17.15 135 PRO A N 1
ATOM 1036 C CA . PRO A 1 135 ? 53.155 23.886 33.303 1.00 16.63 135 PRO A CA 1
ATOM 1037 C C . PRO A 1 135 ? 51.735 24.178 32.807 1.00 15.83 135 PRO A C 1
ATOM 1038 O O . PRO A 1 135 ? 51.552 24.627 31.678 1.00 17.94 135 PRO A O 1
ATOM 1042 N N . LEU A 1 136 ? 50.731 23.915 33.642 1.00 14.13 136 LEU A N 1
ATOM 1043 C CA . LEU A 1 136 ? 49.348 24.178 33.241 1.00 13.94 136 LEU A CA 1
ATOM 1044 C C . LEU A 1 136 ? 49.073 25.683 33.221 1.00 14.12 136 LEU A C 1
ATOM 1045 O O . LEU A 1 136 ? 48.385 26.190 32.331 1.00 14.15 136 LEU A O 1
ATOM 1050 N N . ALA A 1 137 ? 49.614 26.388 34.208 1.00 14.87 137 ALA A N 1
ATOM 1051 C CA . ALA A 1 137 ? 49.425 27.831 34.311 1.00 16.16 137 ALA A CA 1
ATOM 1052 C C . ALA A 1 137 ? 50.208 28.543 33.218 1.00 17.34 137 ALA A C 1
ATOM 1053 O O . ALA A 1 137 ? 49.868 29.658 32.824 1.00 17.07 137 ALA A O 1
ATOM 1063 N N . GLU A 1 139 ? 50.457 27.446 30.167 1.00 20.25 139 GLU A N 1
ATOM 1064 C CA . GLU A 1 139 ? 49.808 27.279 28.871 1.00 20.48 139 GLU A CA 1
ATOM 1065 C C . GLU A 1 139 ? 48.762 28.365 28.693 1.00 19.00 139 GLU A C 1
ATOM 1066 O O . GLU A 1 139 ? 47.562 28.097 28.654 1.00 18.72 139 GLU A O 1
ATOM 1072 N N . ARG A 1 140 ? 49.237 29.600 28.580 1.00 18.98 140 ARG A N 1
ATOM 1073 C CA . ARG A 1 140 ? 48.349 30.740 28.428 1.00 17.62 140 ARG A CA 1
ATOM 1074 C C . ARG A 1 140 ? 47.997 30.989 26.974 1.00 17.44 140 ARG A C 1
ATOM 1075 O O . ARG A 1 140 ? 48.849 30.887 26.083 1.00 17.95 140 ARG A O 1
ATOM 1083 N N . GLU A 1 141 ? 46.735 31.327 26.736 1.00 16.00 141 GLU A N 1
ATOM 1084 C CA . GLU A 1 141 ? 46.275 31.559 25.381 1.00 15.26 141 GLU A CA 1
ATOM 1085 C C . GLU A 1 141 ? 45.818 32.984 25.105 1.00 14.31 141 GLU A C 1
ATOM 1086 O O . GLU A 1 141 ? 45.911 33.451 23.974 1.00 15.01 141 GLU A O 1
ATOM 1092 N N . TYR A 1 142 ? 45.344 33.681 26.135 1.00 12.59 142 TYR A N 1
ATOM 1093 C CA . TYR A 1 142 ? 44.811 35.024 25.941 1.00 12.96 142 TYR A CA 1
ATOM 1094 C C . TYR A 1 142 ? 45.183 36.043 26.992 1.00 13.24 142 TYR A C 1
ATOM 1095 O O . TYR A 1 142 ? 44.605 37.135 27.012 1.00 15.00 142 TYR A O 1
ATOM 1104 N N . SER A 1 143 ? 46.132 35.723 27.859 1.00 12.27 143 SER A N 1
ATOM 1105 C CA . SER A 1 143 ? 46.455 36.658 28.922 1.00 13.27 143 SER A CA 1
ATOM 1106 C C . SER A 1 143 ? 47.788 36.393 29.595 1.00 14.06 143 SER A C 1
ATOM 1107 O O . SER A 1 143 ? 48.391 35.335 29.427 1.00 14.46 143 SER A O 1
ATOM 1110 N N . GLU A 1 144 ? 48.230 37.380 30.364 1.00 12.44 144 GLU A N 1
ATOM 1111 C CA . GLU A 1 144 ? 49.460 37.282 31.130 1.00 13.49 144 GLU A CA 1
ATOM 1112 C C . GLU A 1 144 ? 49.156 37.705 32.554 1.00 13.64 144 GLU A C 1
ATOM 1113 O O . GLU A 1 144 ? 48.165 38.386 32.809 1.00 16.70 144 GLU A O 1
ATOM 1119 N N . THR A 1 145 ? 49.997 37.275 33.484 1.00 13.71 145 THR A N 1
ATOM 1120 C CA . THR A 1 145 ? 49.843 37.640 34.883 1.00 14.55 145 THR A CA 1
ATOM 1121 C C . THR A 1 145 ? 51.126 38.357 35.274 1.00 15.80 145 THR A C 1
ATOM 1122 O O . THR A 1 145 ? 52.217 37.837 35.050 1.00 16.83 145 THR A O 1
ATOM 1126 N N . ILE A 1 146 ? 50.996 39.560 35.825 1.00 15.14 146 ILE A N 1
ATOM 1127 C CA . ILE A 1 146 ? 52.164 40.332 36.237 1.00 16.53 146 ILE A CA 1
ATOM 1128 C C . ILE A 1 146 ? 52.520 39.990 37.685 1.00 16.87 146 ILE A C 1
ATOM 1129 O O . ILE A 1 146 ? 51.753 40.268 38.611 1.00 17.92 146 ILE A O 1
ATOM 1134 N N . PHE A 1 147 ? 53.690 39.381 37.867 1.00 17.00 147 PHE A N 1
ATOM 1135 C CA . PHE A 1 147 ? 54.162 38.956 39.181 1.00 19.16 147 PHE A CA 1
ATOM 1136 C C . PHE A 1 147 ? 54.864 40.053 39.961 1.00 20.13 147 PHE A C 1
ATOM 1137 O O . PHE A 1 147 ? 54.772 40.103 41.184 1.00 20.99 147 PHE A O 1
ATOM 1145 N N . GLU A 1 148 ? 55.578 40.924 39.260 1.00 20.57 148 GLU A N 1
ATOM 1146 C CA . GLU A 1 148 ? 56.269 42.006 39.942 1.00 22.10 148 GLU A CA 1
ATOM 1147 C C . GLU A 1 148 ? 56.706 43.092 38.975 1.00 21.26 148 GLU A C 1
ATOM 1148 O O . GLU A 1 148 ? 56.740 42.889 37.757 1.00 19.62 148 GLU A O 1
ATOM 1154 N N . TRP A 1 149 ? 57.028 44.249 39.540 1.00 22.81 149 TRP A N 1
ATOM 1155 C CA . TRP A 1 149 ? 57.483 45.403 38.777 1.00 23.54 149 TRP A CA 1
ATOM 1156 C C . TRP A 1 149 ? 58.364 46.240 39.693 1.00 24.73 149 TRP A C 1
ATOM 1157 O O . TRP A 1 149 ? 58.256 46.157 40.916 1.00 22.66 149 TRP A O 1
ATOM 1168 N N . SER A 1 150 ? 59.243 47.035 39.101 1.00 26.38 150 SER A N 1
ATOM 1169 C CA . SER A 1 150 ? 60.148 47.868 39.882 1.00 27.96 150 SER A CA 1
ATOM 1170 C C . SER A 1 150 ? 59.692 49.321 39.907 1.00 28.85 150 SER A C 1
ATOM 1171 O O . SER A 1 150 ? 60.229 50.136 40.662 1.00 29.20 150 SER A O 1
ATOM 1174 N N . ARG A 1 151 ? 58.699 49.637 39.083 1.00 28.31 151 ARG A N 1
ATOM 1175 C CA . ARG A 1 151 ? 58.173 50.995 38.988 1.00 28.61 151 ARG A CA 1
ATOM 1176 C C . ARG A 1 151 ? 56.707 50.990 38.562 1.00 28.42 151 ARG A C 1
ATOM 1177 O O . ARG A 1 151 ? 56.278 50.125 37.800 1.00 27.41 151 ARG A O 1
ATOM 1185 N N . ASP A 1 152 ? 55.947 51.965 39.050 1.00 28.79 152 ASP A N 1
ATOM 1186 C CA . ASP A 1 152 ? 54.533 52.073 38.706 1.00 29.76 152 ASP A CA 1
ATOM 1187 C C . ASP A 1 152 ? 54.325 52.882 37.429 1.00 28.19 152 ASP A C 1
ATOM 1188 O O . ASP A 1 152 ? 55.223 53.600 36.984 1.00 26.31 152 ASP A O 1
ATOM 1193 N N . GLY A 1 153 ? 53.133 52.756 36.848 1.00 25.58 153 GLY A N 1
ATOM 1194 C CA . GLY A 1 153 ? 52.811 53.485 35.634 1.00 24.40 153 GLY A CA 1
ATOM 1195 C C . GLY A 1 153 ? 52.544 52.622 34.413 1.00 23.03 153 GLY A C 1
ATOM 1196 O O . GLY A 1 153 ? 51.958 53.088 33.433 1.00 21.34 153 GLY A O 1
ATOM 1197 N N . TRP A 1 154 ? 52.964 51.361 34.465 1.00 20.99 154 TRP A N 1
ATOM 1198 C CA . TRP A 1 154 ? 52.771 50.456 33.339 1.00 20.25 154 TRP A CA 1
ATOM 1199 C C . TRP A 1 154 ? 51.305 50.092 33.126 1.00 20.20 154 TRP A C 1
ATOM 1200 O O . TRP A 1 154 ? 50.894 49.792 32.006 1.00 19.13 154 TRP A O 1
ATOM 1211 N N . GLU A 1 155 ? 50.518 50.117 34.198 1.00 20.17 155 GLU A N 1
ATOM 1212 C CA . GLU A 1 155 ? 49.101 49.779 34.090 1.00 21.48 155 GLU A CA 1
ATOM 1213 C C . GLU A 1 155 ? 48.401 50.765 33.161 1.00 20.10 155 GLU A C 1
ATOM 1214 O O . GLU A 1 155 ? 47.688 50.375 32.240 1.00 17.80 155 GLU A O 1
ATOM 1220 N N . GLU A 1 156 ? 48.619 52.051 33.411 1.00 20.30 156 GLU A N 1
ATOM 1221 C CA . GLU A 1 156 ? 48.015 53.104 32.607 1.00 22.42 156 GLU A CA 1
ATOM 1222 C C . GLU A 1 156 ? 48.455 53.004 31.150 1.00 20.98 156 GLU A C 1
ATOM 1223 O O . GLU A 1 156 ? 47.657 53.209 30.240 1.00 21.20 156 GLU A O 1
ATOM 1229 N N . VAL A 1 157 ? 49.729 52.689 30.932 1.00 21.03 157 VAL A N 1
ATOM 1230 C CA . VAL A 1 157 ? 50.253 52.565 29.578 1.00 20.50 157 VAL A CA 1
ATOM 1231 C C . VAL A 1 157 ? 49.514 51.457 28.832 1.00 20.04 157 VAL A C 1
ATOM 1232 O O . VAL A 1 157 ? 49.109 51.628 27.681 1.00 19.41 157 VAL A O 1
ATOM 1236 N N . LEU A 1 158 ? 49.324 50.321 29.494 1.00 19.17 158 LEU A N 1
ATOM 1237 C CA . LEU A 1 158 ? 48.617 49.210 28.872 1.00 19.14 158 LEU A CA 1
ATOM 1238 C C . LEU A 1 158 ? 47.177 49.585 28.533 1.00 18.32 158 LEU A C 1
ATOM 1239 O O . LEU A 1 158 ? 46.682 49.266 27.455 1.00 19.22 158 LEU A O 1
ATOM 1244 N N . VAL A 1 159 ? 46.502 50.262 29.454 1.00 19.02 159 VAL A N 1
ATOM 1245 C CA . VAL A 1 159 ? 45.127 50.666 29.204 1.00 21.71 159 VAL A CA 1
ATOM 1246 C C . VAL A 1 159 ? 45.084 51.616 28.010 1.00 22.83 159 VAL A C 1
ATOM 1247 O O . VAL A 1 159 ? 44.178 51.535 27.177 1.00 23.04 159 VAL A O 1
ATOM 1251 N N . GLU A 1 160 ? 46.073 52.503 27.919 1.00 23.86 160 GLU A N 1
ATOM 1252 C CA . GLU A 1 160 ? 46.148 53.439 26.801 1.00 26.73 160 GLU A CA 1
ATOM 1253 C C . GLU A 1 160 ? 46.288 52.645 25.510 1.00 27.17 160 GLU A C 1
ATOM 1254 O O . GLU A 1 160 ? 45.748 53.026 24.468 1.00 28.29 160 GLU A O 1
ATOM 1260 N N . GLY A 1 161 ? 47.020 51.538 25.594 1.00 26.50 161 GLY A N 1
ATOM 1261 C CA . GLY A 1 161 ? 47.248 50.690 24.439 1.00 26.99 161 GLY A CA 1
ATOM 1262 C C . GLY A 1 161 ? 46.065 49.822 24.057 1.00 26.95 161 GLY A C 1
ATOM 1263 O O . GLY A 1 161 ? 46.159 49.016 23.131 1.00 28.52 161 GLY A O 1
ATOM 1264 N N . GLY A 1 162 ? 44.957 49.971 24.777 1.00 26.64 162 GLY A N 1
ATOM 1265 C CA . GLY A 1 162 ? 43.769 49.195 24.467 1.00 24.50 162 GLY A CA 1
ATOM 1266 C C . GLY A 1 162 ? 43.640 47.858 25.173 1.00 23.26 162 GLY A C 1
ATOM 1267 O O . GLY A 1 162 ? 42.782 47.049 24.819 1.00 23.18 162 GLY A O 1
ATOM 1268 N N . PHE A 1 163 ? 44.484 47.608 26.166 1.00 21.71 163 PHE A N 1
ATOM 1269 C CA . PHE A 1 163 ? 44.401 46.347 26.897 1.00 20.89 163 PHE A CA 1
ATOM 1270 C C . PHE A 1 163 ? 43.679 46.571 28.215 1.00 20.10 163 PHE A C 1
ATOM 1271 O O . PHE A 1 163 ? 43.459 47.707 28.625 1.00 20.89 163 PHE A O 1
ATOM 1279 N N . LYS A 1 164 ? 43.288 45.480 28.863 1.00 17.36 164 LYS A N 1
ATOM 1280 C CA . LYS A 1 164 ? 42.648 45.568 30.163 1.00 16.80 164 LYS A CA 1
ATOM 1281 C C . LYS A 1 164 ? 43.658 45.043 31.176 1.00 15.36 164 LYS A C 1
ATOM 1282 O O . LYS A 1 164 ? 44.380 44.082 30.900 1.00 15.54 164 LYS A O 1
ATOM 1288 N N . VAL A 1 165 ? 43.716 45.691 32.332 1.00 15.22 165 VAL A N 1
ATOM 1289 C CA . VAL A 1 165 ? 44.612 45.303 33.417 1.00 16.22 165 VAL A CA 1
ATOM 1290 C C . VAL A 1 165 ? 43.702 45.158 34.631 1.00 16.72 165 VAL A C 1
ATOM 1291 O O . VAL A 1 165 ? 43.234 46.149 35.196 1.00 17.89 165 VAL A O 1
ATOM 1295 N N . THR A 1 166 ? 43.452 43.917 35.030 1.00 16.68 166 THR A N 1
ATOM 1296 C CA . THR A 1 166 ? 42.539 43.644 36.131 1.00 17.64 166 THR A CA 1
ATOM 1297 C C . THR A 1 166 ? 43.177 42.943 37.323 1.00 18.96 166 THR A C 1
ATOM 1298 O O . THR A 1 166 ? 43.825 41.912 37.170 1.00 18.67 166 THR A O 1
ATOM 1310 N N . GLY A 1 168 ? 43.453 40.599 40.461 1.00 22.16 168 GLY A N 1
ATOM 1311 C CA . GLY A 1 168 ? 42.821 39.378 40.924 1.00 20.73 168 GLY A CA 1
ATOM 1312 C C . GLY A 1 168 ? 42.975 39.275 42.428 1.00 22.87 168 GLY A C 1
ATOM 1313 O O . GLY A 1 168 ? 43.151 40.290 43.102 1.00 22.41 168 GLY A O 1
ATOM 1314 N N . SER A 1 169 ? 42.917 38.059 42.963 1.00 24.46 169 SER A N 1
ATOM 1315 C CA . SER A 1 169 ? 43.057 37.867 44.401 1.00 27.21 169 SER A CA 1
ATOM 1316 C C . SER A 1 169 ? 44.463 38.229 44.871 1.00 28.05 169 SER A C 1
ATOM 1317 O O . SER A 1 169 ? 44.659 38.607 46.027 1.00 28.81 169 SER A O 1
ATOM 1320 N N . ARG A 1 170 ? 45.444 38.119 43.977 1.00 27.20 170 ARG A N 1
ATOM 1321 C CA . ARG A 1 170 ? 46.815 38.449 44.341 1.00 27.07 170 ARG A CA 1
ATOM 1322 C C . ARG A 1 170 ? 47.607 39.216 43.283 1.00 25.97 170 ARG A C 1
ATOM 1323 O O . ARG A 1 170 ? 48.389 40.108 43.622 1.00 26.36 170 ARG A O 1
ATOM 1331 N N . PHE A 1 171 ? 47.408 38.879 42.010 1.00 22.90 171 PHE A N 1
ATOM 1332 C CA . PHE A 1 171 ? 48.133 39.536 40.923 1.00 20.17 171 PHE A CA 1
ATOM 1333 C C . PHE A 1 171 ? 47.250 40.156 39.848 1.00 19.65 171 PHE A C 1
ATOM 1334 O O . PHE A 1 171 ? 46.087 39.784 39.679 1.00 19.86 171 PHE A O 1
ATOM 1342 N N . TYR A 1 172 ? 47.846 41.078 39.099 1.00 19.31 172 TYR A N 1
ATOM 1343 C CA . TYR A 1 172 ? 47.178 41.736 37.984 1.00 18.93 172 TYR A CA 1
ATOM 1344 C C . TYR A 1 172 ? 47.213 40.804 36.781 1.00 17.39 172 TYR A C 1
ATOM 1345 O O . TYR A 1 172 ? 48.217 40.134 36.541 1.00 16.57 172 TYR A O 1
ATOM 1354 N N . THR A 1 173 ? 46.123 40.763 36.026 1.00 17.14 173 THR A N 1
ATOM 1355 C CA . THR A 1 173 ? 46.089 39.964 34.808 1.00 16.83 173 THR A CA 1
ATOM 1356 C C . THR A 1 173 ? 45.883 40.927 33.645 1.00 15.62 173 THR A C 1
ATOM 1357 O O . THR A 1 173 ? 45.058 41.842 33.719 1.00 16.57 173 THR A O 1
ATOM 1361 N N . VAL A 1 174 ? 46.662 40.736 32.587 1.00 12.99 174 VAL A N 1
ATOM 1362 C CA . VAL A 1 174 ? 46.562 41.571 31.399 1.00 12.18 174 VAL A CA 1
ATOM 1363 C C . VAL A 1 174 ? 45.844 40.758 30.332 1.00 13.57 174 VAL A C 1
ATOM 1364 O O . VAL A 1 174 ? 46.253 39.645 30.010 1.00 13.78 174 VAL A O 1
ATOM 1368 N N . HIS A 1 175 ? 44.753 41.307 29.810 1.00 14.14 175 HIS A N 1
ATOM 1369 C CA . HIS A 1 175 ? 43.973 40.623 28.785 1.00 15.97 175 HIS A CA 1
ATOM 1370 C C . HIS A 1 175 ? 43.350 41.668 27.873 1.00 16.78 175 HIS A C 1
ATOM 1371 O O . HIS A 1 175 ? 43.732 42.834 27.926 1.00 15.86 175 HIS A O 1
ATOM 1378 N N . GLY A 1 176 ? 42.405 41.275 27.030 1.00 17.88 176 GLY A N 1
ATOM 1379 C CA . GLY A 1 176 ? 41.812 42.280 26.166 1.00 20.59 176 GLY A CA 1
ATOM 1380 C C . GLY A 1 176 ? 40.451 42.006 25.565 1.00 22.03 176 GLY A C 1
ATOM 1381 O O . GLY A 1 176 ? 40.052 40.858 25.386 1.00 24.17 176 GLY A O 1
ATOM 1382 N N . ASN A 1 177 ? 39.740 43.089 25.262 1.00 22.37 177 ASN A N 1
ATOM 1383 C CA . ASN A 1 177 ? 38.429 43.037 24.625 1.00 24.49 177 ASN A CA 1
ATOM 1384 C C . ASN A 1 177 ? 37.303 42.306 25.349 1.00 22.38 177 ASN A C 1
ATOM 1385 O O . ASN A 1 177 ? 36.207 42.187 24.807 1.00 23.81 177 ASN A O 1
ATOM 1390 N N . SER A 1 178 ? 37.545 41.818 26.562 1.00 20.08 178 SER A N 1
ATOM 1391 C CA . SER A 1 178 ? 36.488 41.101 27.266 1.00 16.46 178 SER A CA 1
ATOM 1392 C C . SER A 1 178 ? 36.748 41.046 28.768 1.00 15.24 178 SER A C 1
ATOM 1393 O O . SER A 1 178 ? 37.751 41.562 29.255 1.00 14.67 178 SER A O 1
ATOM 1396 N N . ASP A 1 179 ? 35.816 40.442 29.496 1.00 14.70 179 ASP A N 1
ATOM 1397 C CA . ASP A 1 179 ? 35.950 40.272 30.937 1.00 13.82 179 ASP A CA 1
ATOM 1398 C C . ASP A 1 179 ? 35.011 39.165 31.394 1.00 12.18 179 ASP A C 1
ATOM 1399 O O . ASP A 1 179 ? 34.208 38.655 30.610 1.00 11.45 179 ASP A O 1
ATOM 1404 N N . LYS A 1 180 ? 35.114 38.782 32.658 1.00 11.72 180 LYS A N 1
ATOM 1405 C CA . LYS A 1 180 ? 34.280 37.704 33.170 1.00 12.04 180 LYS A CA 1
ATOM 1406 C C . LYS A 1 180 ? 32.786 37.951 33.016 1.00 12.92 180 LYS A C 1
ATOM 1407 O O . LYS A 1 180 ? 32.016 37.002 32.880 1.00 11.72 180 LYS A O 1
ATOM 1413 N N . GLY A 1 181 ? 32.384 39.220 33.039 1.00 12.80 181 GLY A N 1
ATOM 1414 C CA . GLY A 1 181 ? 30.974 39.553 32.917 1.00 14.07 181 GLY A CA 1
ATOM 1415 C C . GLY A 1 181 ? 30.429 39.421 31.507 1.00 13.22 181 GLY A C 1
ATOM 1416 O O . GLY A 1 181 ? 29.332 38.893 31.299 1.00 14.69 181 GLY A O 1
ATOM 1417 N N . LYS A 1 182 ? 31.188 39.918 30.537 1.00 13.13 182 LYS A N 1
ATOM 1418 C CA . LYS A 1 182 ? 30.778 39.836 29.144 1.00 13.11 182 LYS A CA 1
ATOM 1419 C C . LYS A 1 182 ? 30.626 38.371 28.763 1.00 13.33 182 LYS A C 1
ATOM 1420 O O . LYS A 1 182 ? 29.677 37.994 28.082 1.00 13.74 182 LYS A O 1
ATOM 1426 N N . ALA A 1 183 ? 31.566 37.544 29.214 1.00 12.92 183 ALA A N 1
ATOM 1427 C CA . ALA A 1 183 ? 31.515 36.116 28.917 1.00 12.80 183 ALA A CA 1
ATOM 1428 C C . ALA A 1 183 ? 30.359 35.429 29.641 1.00 13.30 183 ALA A C 1
ATOM 1429 O O . ALA A 1 183 ? 29.663 34.596 29.057 1.00 14.09 183 ALA A O 1
ATOM 1431 N N . ALA A 1 184 ? 30.153 35.769 30.911 1.00 12.81 184 ALA A N 1
ATOM 1432 C CA . ALA A 1 184 ? 29.061 35.168 31.674 1.00 12.66 184 ALA A CA 1
ATOM 1433 C C . ALA A 1 184 ? 27.704 35.483 31.046 1.00 12.94 184 ALA A C 1
ATOM 1434 O O . ALA A 1 184 ? 26.821 34.628 30.985 1.00 12.81 184 ALA A O 1
ATOM 1436 N N . LYS A 1 185 ? 27.549 36.720 30.588 1.00 12.91 185 LYS A N 1
ATOM 1437 C CA . LYS A 1 185 ? 26.302 37.165 29.974 1.00 15.48 185 LYS A CA 1
ATOM 1438 C C . LYS A 1 185 ? 25.974 36.328 28.745 1.00 15.60 185 LYS A C 1
ATOM 1439 O O . LYS A 1 185 ? 24.827 35.930 28.540 1.00 14.68 185 LYS A O 1
ATOM 1445 N N . ILE A 1 186 ? 26.986 36.063 27.926 1.00 13.74 186 ILE A N 1
ATOM 1446 C CA . ILE A 1 186 ? 26.791 35.264 26.726 1.00 14.47 186 ILE A CA 1
ATOM 1447 C C . ILE A 1 186 ? 26.384 33.836 27.071 1.00 14.14 186 ILE A C 1
ATOM 1448 O O . ILE A 1 186 ? 25.455 33.297 26.482 1.00 13.48 186 ILE A O 1
ATOM 1453 N N . LEU A 1 187 ? 27.068 33.226 28.035 1.00 13.50 187 LEU A N 1
ATOM 1454 C CA . LEU A 1 187 ? 26.735 31.859 28.417 1.00 13.49 187 LEU A CA 1
ATOM 1455 C C . LEU A 1 187 ? 25.315 31.806 28.972 1.00 13.84 187 LEU A C 1
ATOM 1456 O O . LEU A 1 187 ? 24.555 30.876 28.684 1.00 14.20 187 LEU A O 1
ATOM 1461 N N . LEU A 1 188 ? 24.957 32.808 29.768 1.00 15.47 188 LEU A N 1
ATOM 1462 C CA . LEU A 1 188 ? 23.619 32.874 30.340 1.00 18.19 188 LEU A CA 1
ATOM 1463 C C . LEU A 1 188 ? 22.567 32.861 29.230 1.00 18.64 188 LEU A C 1
ATOM 1464 O O . LEU A 1 188 ? 21.519 32.233 29.372 1.00 18.73 188 LEU A O 1
ATOM 1469 N N . ASP A 1 189 ? 22.852 33.541 28.122 1.00 19.42 189 ASP A N 1
ATOM 1470 C CA . ASP A 1 189 ? 21.921 33.574 26.994 1.00 20.12 189 ASP A CA 1
ATOM 1471 C C . ASP A 1 189 ? 21.693 32.171 26.426 1.00 18.51 189 ASP A C 1
ATOM 1472 O O . ASP A 1 189 ? 20.589 31.844 25.991 1.00 17.10 189 ASP A O 1
ATOM 1477 N N . PHE A 1 190 ? 22.738 31.347 26.417 1.00 15.91 190 PHE A N 1
ATOM 1478 C CA . PHE A 1 190 ? 22.603 29.980 25.925 1.00 16.61 190 PHE A CA 1
ATOM 1479 C C . PHE A 1 190 ? 21.624 29.216 26.813 1.00 16.89 190 PHE A C 1
ATOM 1480 O O . PHE A 1 190 ? 20.773 28.475 26.324 1.00 17.13 190 PHE A O 1
ATOM 1488 N N . TYR A 1 191 ? 21.750 29.399 28.123 1.00 17.55 191 TYR A N 1
ATOM 1489 C CA . TYR A 1 191 ? 20.870 28.711 29.059 1.00 18.23 191 TYR A CA 1
ATOM 1490 C C . TYR A 1 191 ? 19.443 29.236 29.010 1.00 19.68 191 TYR A C 1
ATOM 1491 O O . TYR A 1 191 ? 18.492 28.463 29.125 1.00 21.28 191 TYR A O 1
ATOM 1500 N N . LYS A 1 192 ? 19.296 30.547 28.841 1.00 22.12 192 LYS A N 1
ATOM 1501 C CA . LYS A 1 192 ? 17.978 31.177 28.789 1.00 25.26 192 LYS A CA 1
ATOM 1502 C C . LYS A 1 192 ? 17.112 30.655 27.655 1.00 27.89 192 LYS A C 1
ATOM 1503 O O . LYS A 1 192 ? 15.891 30.800 27.682 1.00 28.49 192 LYS A O 1
ATOM 1509 N N . ARG A 1 193 ? 17.745 30.048 26.659 1.00 29.59 193 ARG A N 1
ATOM 1510 C CA . ARG A 1 193 ? 17.017 29.498 25.526 1.00 32.79 193 ARG A CA 1
ATOM 1511 C C . ARG A 1 193 ? 16.306 28.210 25.944 1.00 33.08 193 ARG A C 1
ATOM 1512 O O . ARG A 1 193 ? 15.376 27.756 25.274 1.00 33.13 193 ARG A O 1
ATOM 1520 N N . LEU A 1 194 ? 16.741 27.639 27.065 1.00 32.22 194 LEU A N 1
ATOM 1521 C CA . LEU A 1 194 ? 16.164 26.400 27.578 1.00 32.99 194 LEU A CA 1
ATOM 1522 C C . LEU A 1 194 ? 14.991 26.639 28.522 1.00 32.98 194 LEU A C 1
ATOM 1523 O O . LEU A 1 194 ? 14.233 25.720 28.831 1.00 33.49 194 LEU A O 1
ATOM 1528 N N . GLY A 1 195 ? 14.846 27.873 28.983 1.00 32.85 195 GLY A N 1
ATOM 1529 C CA . GLY A 1 195 ? 13.760 28.191 29.889 1.00 33.97 195 GLY A CA 1
ATOM 1530 C C . GLY A 1 195 ? 14.178 29.264 30.866 1.00 34.15 195 GLY A C 1
ATOM 1531 O O . GLY A 1 195 ? 15.060 30.066 30.567 1.00 35.10 195 GLY A O 1
ATOM 1532 N N . GLN A 1 196 ? 13.550 29.292 32.035 1.00 33.30 196 GLN A N 1
ATOM 1533 C CA . GLN A 1 196 ? 13.898 30.294 33.027 1.00 33.72 196 GLN A CA 1
ATOM 1534 C C . GLN A 1 196 ? 15.149 29.867 33.786 1.00 32.22 196 GLN A C 1
ATOM 1535 O O . GLN A 1 196 ? 15.366 28.680 34.031 1.00 31.99 196 GLN A O 1
ATOM 1541 N N . ILE A 1 197 ? 15.978 30.841 34.142 1.00 31.10 197 ILE A N 1
ATOM 1542 C CA . ILE A 1 197 ? 17.205 30.562 34.872 1.00 30.63 197 ILE A CA 1
ATOM 1543 C C . ILE A 1 197 ? 17.386 31.534 36.026 1.00 29.92 197 ILE A C 1
ATOM 1544 O O . ILE A 1 197 ? 16.947 32.683 35.966 1.00 30.55 197 ILE A O 1
ATOM 1549 N N . GLU A 1 198 ? 18.029 31.054 37.082 1.00 28.39 198 GLU A N 1
ATOM 1550 C CA . GLU A 1 198 ? 18.328 31.870 38.247 1.00 28.23 198 GLU A CA 1
ATOM 1551 C C . GLU A 1 198 ? 19.846 31.785 38.314 1.00 25.84 198 GLU A C 1
ATOM 1552 O O . GLU A 1 198 ? 20.399 30.690 38.354 1.00 26.02 198 GLU A O 1
ATOM 1558 N N . SER A 1 199 ? 20.516 32.930 38.310 1.00 24.74 199 SER A N 1
ATOM 1559 C CA . SER A 1 199 ? 21.974 32.931 38.328 1.00 22.42 199 SER A CA 1
ATOM 1560 C C . SER A 1 199 ? 22.616 33.555 39.555 1.00 22.31 199 SER A C 1
ATOM 1561 O O . SER A 1 199 ? 22.184 34.598 40.047 1.00 20.88 199 SER A O 1
ATOM 1564 N N . TYR A 1 200 ? 23.677 32.901 40.020 1.00 20.18 200 TYR A N 1
ATOM 1565 C CA . TYR A 1 200 ? 24.436 33.335 41.181 1.00 20.23 200 TYR A CA 1
ATOM 1566 C C . TYR A 1 200 ? 25.896 33.450 40.775 1.00 19.61 200 TYR A C 1
ATOM 1567 O O . TYR A 1 200 ? 26.354 32.743 39.878 1.00 18.77 200 TYR A O 1
ATOM 1576 N N . ALA A 1 201 ? 26.620 34.334 41.444 1.00 18.32 201 ALA A N 1
ATOM 1577 C CA . ALA A 1 201 ? 28.039 34.506 41.179 1.00 19.87 201 ALA A CA 1
ATOM 1578 C C . ALA A 1 201 ? 28.754 34.661 42.510 1.00 19.11 201 ALA A C 1
ATOM 1579 O O . ALA A 1 201 ? 28.277 35.361 43.410 1.00 20.81 201 ALA A O 1
ATOM 1581 N N . VAL A 1 202 ? 29.885 33.979 42.643 1.00 16.96 202 VAL A N 1
ATOM 1582 C CA . VAL A 1 202 ? 30.684 34.055 43.853 1.00 17.13 202 VAL A CA 1
ATOM 1583 C C . VAL A 1 202 ? 32.059 34.532 43.436 1.00 19.49 202 VAL A C 1
ATOM 1584 O O . VAL A 1 202 ? 32.730 33.878 42.640 1.00 19.67 202 VAL A O 1
ATOM 1588 N N . GLY A 1 203 ? 32.473 35.679 43.961 1.00 17.81 203 GLY A N 1
ATOM 1589 C CA . GLY A 1 203 ? 33.777 36.204 43.611 1.00 18.78 203 GLY A CA 1
ATOM 1590 C C . GLY A 1 203 ? 34.558 36.633 44.833 1.00 19.56 203 GLY A C 1
ATOM 1591 O O . GLY A 1 203 ? 34.018 36.669 45.941 1.00 18.70 203 GLY A O 1
ATOM 1592 N N . ASP A 1 204 ? 35.833 36.947 44.638 1.00 18.70 204 ASP A N 1
ATOM 1593 C CA . ASP A 1 204 ? 36.670 37.386 45.743 1.00 19.14 204 ASP A CA 1
ATOM 1594 C C . ASP A 1 204 ? 37.667 38.457 45.337 1.00 18.28 204 ASP A C 1
ATOM 1595 O O . ASP A 1 204 ? 38.496 38.866 46.146 1.00 20.28 204 ASP A O 1
ATOM 1600 N N . SER A 1 205 ? 37.586 38.923 44.093 1.00 15.69 205 SER A N 1
ATOM 1601 C CA . SER A 1 205 ? 38.506 39.950 43.618 1.00 16.41 205 SER A CA 1
ATOM 1602 C C . SER A 1 205 ? 37.843 40.869 42.601 1.00 16.81 205 SER A C 1
ATOM 1603 O O . SER A 1 205 ? 36.697 40.651 42.200 1.00 15.28 205 SER A O 1
ATOM 1606 N N . TYR A 1 206 ? 38.580 41.891 42.183 1.00 16.74 206 TYR A N 1
ATOM 1607 C CA . TYR A 1 206 ? 38.071 42.854 41.220 1.00 18.15 206 TYR A CA 1
ATOM 1608 C C . TYR A 1 206 ? 37.759 42.253 39.855 1.00 18.35 206 TYR A C 1
ATOM 1609 O O . TYR A 1 206 ? 36.926 42.792 39.126 1.00 18.11 206 TYR A O 1
ATOM 1618 N N . ASN A 1 207 ? 38.403 41.144 39.493 1.00 17.02 207 ASN A N 1
ATOM 1619 C CA . ASN A 1 207 ? 38.109 40.560 38.187 1.00 17.76 207 ASN A CA 1
ATOM 1620 C C . ASN A 1 207 ? 36.724 39.915 38.136 1.00 15.92 207 ASN A C 1
ATOM 1621 O O . ASN A 1 207 ? 36.238 39.555 37.062 1.00 14.63 207 ASN A O 1
ATOM 1626 N N . ASP A 1 208 ? 36.078 39.796 39.294 1.00 14.20 208 ASP A N 1
ATOM 1627 C CA . ASP A 1 208 ? 34.745 39.205 39.364 1.00 16.20 208 ASP A CA 1
ATOM 1628 C C . ASP A 1 208 ? 33.650 40.265 39.284 1.00 15.94 208 ASP A C 1
ATOM 1629 O O . ASP A 1 208 ? 32.502 39.951 38.970 1.00 16.05 208 ASP A O 1
ATOM 1634 N N . PHE A 1 209 ? 34.007 41.516 39.560 1.00 18.00 209 PHE A N 1
ATOM 1635 C CA . PHE A 1 209 ? 33.029 42.602 39.544 1.00 18.09 209 PHE A CA 1
ATOM 1636 C C . PHE A 1 209 ? 32.161 42.694 38.289 1.00 19.43 209 PHE A C 1
ATOM 1637 O O . PHE A 1 209 ? 30.964 42.963 38.386 1.00 19.80 209 PHE A O 1
ATOM 1645 N N . PRO A 1 210 ? 32.744 42.482 37.096 1.00 18.64 210 PRO A N 1
ATOM 1646 C CA . PRO A 1 210 ? 31.917 42.564 35.887 1.00 19.46 210 PRO A CA 1
ATOM 1647 C C . PRO A 1 210 ? 30.740 41.576 35.848 1.00 20.28 210 PRO A C 1
ATOM 1648 O O . PRO A 1 210 ? 29.741 41.828 35.175 1.00 21.43 210 PRO A O 1
ATOM 1660 N N . PHE A 1 212 ? 28.840 40.690 38.421 1.00 25.00 212 PHE A N 1
ATOM 1661 C CA . PHE A 1 212 ? 27.789 41.141 39.317 1.00 26.53 212 PHE A CA 1
ATOM 1662 C C . PHE A 1 212 ? 26.562 41.784 38.672 1.00 28.39 212 PHE A C 1
ATOM 1663 O O . PHE A 1 212 ? 25.439 41.519 39.097 1.00 29.20 212 PHE A O 1
ATOM 1671 N N . GLU A 1 213 ? 26.755 42.604 37.642 1.00 29.30 213 GLU A N 1
ATOM 1672 C CA . GLU A 1 213 ? 25.616 43.245 36.989 1.00 31.60 213 GLU A CA 1
ATOM 1673 C C . GLU A 1 213 ? 24.896 42.323 36.008 1.00 31.03 213 GLU A C 1
ATOM 1674 O O . GLU A 1 213 ? 23.858 42.686 35.458 1.00 32.34 213 GLU A O 1
ATOM 1680 N N . VAL A 1 214 ? 25.439 41.127 35.804 1.00 29.08 214 VAL A N 1
ATOM 1681 C CA . VAL A 1 214 ? 24.856 40.173 34.868 1.00 27.15 214 VAL A CA 1
ATOM 1682 C C . VAL A 1 214 ? 24.050 39.041 35.509 1.00 25.46 214 VAL A C 1
ATOM 1683 O O . VAL A 1 214 ? 23.187 38.444 34.864 1.00 25.63 214 VAL A O 1
ATOM 1687 N N . VAL A 1 215 ? 24.319 38.747 36.776 1.00 22.96 215 VAL A N 1
ATOM 1688 C CA . VAL A 1 215 ? 23.615 37.670 37.463 1.00 21.99 215 VAL A CA 1
ATOM 1689 C C . VAL A 1 215 ? 22.556 38.187 38.433 1.00 22.90 215 VAL A C 1
ATOM 1690 O O . VAL A 1 215 ? 22.524 39.379 38.746 1.00 23.51 215 VAL A O 1
ATOM 1694 N N . ASP A 1 216 ? 21.704 37.280 38.911 1.00 23.09 216 ASP A N 1
ATOM 1695 C CA . ASP A 1 216 ? 20.630 37.628 39.843 1.00 25.53 216 ASP A CA 1
ATOM 1696 C C . ASP A 1 216 ? 21.095 37.869 41.272 1.00 25.46 216 ASP A C 1
ATOM 1697 O O . ASP A 1 216 ? 20.674 38.831 41.915 1.00 25.05 216 ASP A O 1
ATOM 1702 N N . LYS A 1 217 ? 21.951 36.985 41.775 1.00 24.40 217 LYS A N 1
ATOM 1703 C CA . LYS A 1 217 ? 22.436 37.092 43.146 1.00 24.26 217 LYS A CA 1
ATOM 1704 C C . LYS A 1 217 ? 23.952 37.006 43.211 1.00 22.55 217 LYS A C 1
ATOM 1705 O O . LYS A 1 217 ? 24.564 36.147 42.578 1.00 22.23 217 LYS A O 1
ATOM 1711 N N . VAL A 1 218 ? 24.540 37.894 44.002 1.00 21.42 218 VAL A N 1
ATOM 1712 C CA . VAL A 1 218 ? 25.989 37.983 44.136 1.00 21.00 218 VAL A CA 1
ATOM 1713 C C . VAL A 1 218 ? 26.544 37.787 45.547 1.00 20.97 218 VAL A C 1
ATOM 1714 O O . VAL A 1 218 ? 26.028 38.349 46.515 1.00 19.86 218 VAL A O 1
ATOM 1718 N N . PHE A 1 219 ? 27.603 36.985 45.647 1.00 20.00 219 PHE A N 1
ATOM 1719 C CA . PHE A 1 219 ? 28.285 36.744 46.914 1.00 20.06 219 PHE A CA 1
ATOM 1720 C C . PHE A 1 219 ? 29.759 37.079 46.741 1.00 20.97 219 PHE A C 1
ATOM 1721 O O . PHE A 1 219 ? 30.338 36.842 45.679 1.00 18.14 219 PHE A O 1
ATOM 1729 N N . ILE A 1 220 ? 30.362 37.638 47.783 1.00 18.20 220 ILE A N 1
ATOM 1730 C CA . ILE A 1 220 ? 31.781 37.948 47.764 1.00 20.21 220 ILE A CA 1
ATOM 1731 C C . ILE A 1 220 ? 32.387 37.254 48.974 1.00 22.32 220 ILE A C 1
ATOM 1732 O O . ILE A 1 220 ? 31.920 37.437 50.101 1.00 23.08 220 ILE A O 1
ATOM 1737 N N . VAL A 1 221 ? 33.396 36.424 48.734 1.00 21.08 221 VAL A N 1
ATOM 1738 C CA . VAL A 1 221 ? 34.075 35.730 49.816 1.00 22.96 221 VAL A CA 1
ATOM 1739 C C . VAL A 1 221 ? 35.248 36.623 50.188 1.00 24.19 221 VAL A C 1
ATOM 1740 O O . VAL A 1 221 ? 36.168 36.829 49.395 1.00 24.21 221 VAL A O 1
ATOM 1744 N N . GLY A 1 222 ? 35.200 37.168 51.397 1.00 24.82 222 GLY A N 1
ATOM 1745 C CA . GLY A 1 222 ? 36.245 38.064 51.839 1.00 28.03 222 GLY A CA 1
ATOM 1746 C C . GLY A 1 222 ? 35.607 39.380 52.231 1.00 29.22 222 GLY A C 1
ATOM 1747 O O . GLY A 1 222 ? 34.396 39.440 52.441 1.00 30.15 222 GLY A O 1
ATOM 1748 N N . SER A 1 223 ? 36.405 40.439 52.302 1.00 30.70 223 SER A N 1
ATOM 1749 C CA . SER A 1 223 ? 35.890 41.742 52.707 1.00 31.55 223 SER A CA 1
ATOM 1750 C C . SER A 1 223 ? 35.698 42.760 51.586 1.00 31.15 223 SER A C 1
ATOM 1751 O O . SER A 1 223 ? 35.259 43.884 51.840 1.00 31.64 223 SER A O 1
ATOM 1754 N N . LEU A 1 224 ? 36.024 42.382 50.352 1.00 29.76 224 LEU A N 1
ATOM 1755 C CA . LEU A 1 224 ? 35.859 43.298 49.229 1.00 30.08 224 LEU A CA 1
ATOM 1756 C C . LEU A 1 224 ? 34.396 43.724 49.162 1.00 29.55 224 LEU A C 1
ATOM 1757 O O . LEU A 1 224 ? 33.501 42.883 49.185 1.00 28.33 224 LEU A O 1
ATOM 1762 N N . LYS A 1 225 ? 34.157 45.026 49.064 1.00 30.58 225 LYS A N 1
ATOM 1763 C CA . LYS A 1 225 ? 32.793 45.534 49.024 1.00 30.79 225 LYS A CA 1
ATOM 1764 C C . LYS A 1 225 ? 32.249 45.913 47.651 1.00 30.36 225 LYS A C 1
ATOM 1765 O O . LYS A 1 225 ? 32.952 46.488 46.820 1.00 29.78 225 LYS A O 1
ATOM 1771 N N . HIS A 1 226 ? 30.980 45.578 47.435 1.00 30.04 226 HIS A N 1
ATOM 1772 C CA . HIS A 1 226 ? 30.272 45.883 46.198 1.00 31.17 226 HIS A CA 1
ATOM 1773 C C . HIS A 1 226 ? 28.788 45.983 46.537 1.00 31.67 226 HIS A C 1
ATOM 1774 O O . HIS A 1 226 ? 28.256 45.166 47.286 1.00 31.12 226 HIS A O 1
ATOM 1781 N N . LYS A 1 227 ? 28.132 46.992 45.977 1.00 33.02 227 LYS A N 1
ATOM 1782 C CA . LYS A 1 227 ? 26.718 47.263 46.219 1.00 34.34 227 LYS A CA 1
ATOM 1783 C C . LYS A 1 227 ? 25.731 46.108 46.042 1.00 33.34 227 LYS A C 1
ATOM 1784 O O . LYS A 1 227 ? 24.690 46.081 46.696 1.00 34.17 227 LYS A O 1
ATOM 1790 N N . LYS A 1 228 ? 26.042 45.154 45.172 1.00 31.27 228 LYS A N 1
ATOM 1791 C CA . LYS A 1 228 ? 25.124 44.040 44.940 1.00 30.01 228 LYS A CA 1
ATOM 1792 C C . LYS A 1 228 ? 25.530 42.746 45.633 1.00 27.49 228 LYS A C 1
ATOM 1793 O O . LYS A 1 228 ? 24.786 41.764 45.608 1.00 26.53 228 LYS A O 1
ATOM 1799 N N . ALA A 1 229 ? 26.698 42.747 46.263 1.00 26.18 229 ALA A N 1
ATOM 1800 C CA . ALA A 1 229 ? 27.209 41.536 46.892 1.00 24.47 229 ALA A CA 1
ATOM 1801 C C . ALA A 1 229 ? 27.013 41.361 48.385 1.00 23.29 229 ALA A C 1
ATOM 1802 O O . ALA A 1 229 ? 27.123 42.308 49.164 1.00 24.50 229 ALA A O 1
ATOM 1804 N N . GLN A 1 230 ? 26.727 40.120 48.763 1.00 21.64 230 GLN A N 1
ATOM 1805 C CA . GLN A 1 230 ? 26.570 39.736 50.155 1.00 20.47 230 GLN A CA 1
ATOM 1806 C C . GLN A 1 230 ? 27.934 39.178 50.548 1.00 20.56 230 GLN A C 1
ATOM 1807 O O . GLN A 1 230 ? 28.408 38.212 49.948 1.00 20.90 230 GLN A O 1
ATOM 1813 N N . ASN A 1 231 ? 28.573 39.793 51.536 1.00 20.36 231 ASN A N 1
ATOM 1814 C CA . ASN A 1 231 ? 29.883 39.337 51.991 1.00 20.89 231 ASN A CA 1
ATOM 1815 C C . ASN A 1 231 ? 29.780 38.181 52.974 1.00 21.07 231 ASN A C 1
ATOM 1816 O O . ASN A 1 231 ? 28.953 38.201 53.887 1.00 21.17 231 ASN A O 1
ATOM 1821 N N . VAL A 1 232 ? 30.619 37.171 52.770 1.00 20.36 232 VAL A N 1
ATOM 1822 C CA . VAL A 1 232 ? 30.675 36.007 53.647 1.00 21.41 232 VAL A CA 1
ATOM 1823 C C . VAL A 1 232 ? 32.149 35.647 53.795 1.00 22.49 232 VAL A C 1
ATOM 1824 O O . VAL A 1 232 ? 32.979 36.061 52.986 1.00 21.67 232 VAL A O 1
ATOM 1828 N N . SER A 1 233 ? 32.473 34.884 54.831 1.00 20.71 233 SER A N 1
ATOM 1829 C CA . SER A 1 233 ? 33.856 34.512 55.090 1.00 23.03 233 SER A CA 1
ATOM 1830 C C . SER A 1 233 ? 34.328 33.250 54.381 1.00 22.59 233 SER A C 1
ATOM 1831 O O . SER A 1 233 ? 35.529 33.057 54.180 1.00 21.66 233 SER A O 1
ATOM 1834 N N . SER A 1 234 ? 33.387 32.398 53.998 1.00 22.74 234 SER A N 1
ATOM 1835 C CA . SER A 1 234 ? 33.732 31.135 53.358 1.00 22.21 234 SER A CA 1
ATOM 1836 C C . SER A 1 234 ? 32.721 30.692 52.306 1.00 22.13 234 SER A C 1
ATOM 1837 O O . SER A 1 234 ? 31.562 31.106 52.320 1.00 21.82 234 SER A O 1
ATOM 1840 N N . ILE A 1 235 ? 33.178 29.848 51.386 1.00 20.84 235 ILE A N 1
ATOM 1841 C CA . ILE A 1 235 ? 32.307 29.317 50.351 1.00 20.34 235 ILE A CA 1
ATOM 1842 C C . ILE A 1 235 ? 31.209 28.510 51.057 1.00 20.47 235 ILE A C 1
ATOM 1843 O O . ILE A 1 235 ? 30.091 28.373 50.557 1.00 19.35 235 ILE A O 1
ATOM 1848 N N . ILE A 1 236 ? 31.541 27.981 52.232 1.00 20.82 236 ILE A N 1
ATOM 1849 C CA . ILE A 1 236 ? 30.592 27.209 53.027 1.00 24.57 236 ILE A CA 1
ATOM 1850 C C . ILE A 1 236 ? 29.385 28.087 53.333 1.00 24.46 236 ILE A C 1
ATOM 1851 O O . ILE A 1 236 ? 28.239 27.641 53.251 1.00 26.00 236 ILE A O 1
ATOM 1856 N N . ASP A 1 237 ? 29.663 29.340 53.679 1.00 24.07 237 ASP A N 1
ATOM 1857 C CA . ASP A 1 237 ? 28.622 30.303 54.015 1.00 24.98 237 ASP A CA 1
AT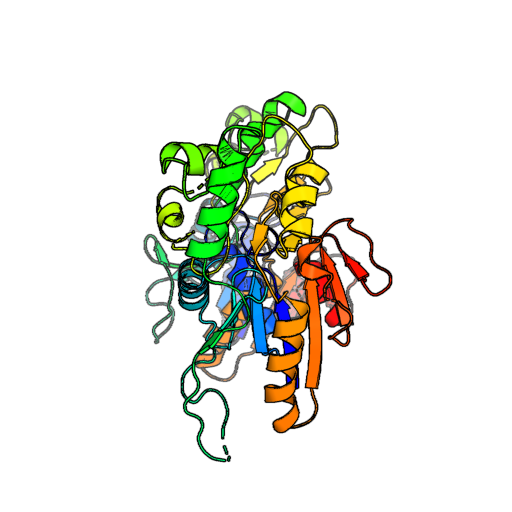OM 1858 C C . ASP A 1 237 ? 27.732 30.637 52.821 1.00 24.64 237 ASP A C 1
ATOM 1859 O O . ASP A 1 237 ? 26.542 30.898 52.983 1.00 23.81 237 ASP A O 1
ATOM 1864 N N . VAL A 1 238 ? 28.302 30.632 51.620 1.00 23.46 238 VAL A N 1
ATOM 1865 C CA . VAL A 1 238 ? 27.513 30.916 50.425 1.00 23.69 238 VAL A CA 1
ATOM 1866 C C . VAL A 1 238 ? 26.409 29.874 50.305 1.00 23.70 238 VAL A C 1
ATOM 1867 O O . VAL A 1 238 ? 25.239 30.211 50.121 1.00 25.70 238 VAL A O 1
ATOM 1871 N N . LEU A 1 239 ? 26.783 28.602 50.409 1.00 23.67 239 LEU A N 1
ATOM 1872 C CA . LEU A 1 239 ? 25.809 27.525 50.323 1.00 25.47 239 LEU A CA 1
ATOM 1873 C C . LEU A 1 239 ? 24.790 27.681 51.450 1.00 27.38 239 LEU A C 1
ATOM 1874 O O . LEU A 1 239 ? 23.601 27.439 51.251 1.00 27.80 239 LEU A O 1
ATOM 1879 N N . GLU A 1 240 ? 25.262 28.098 52.624 1.00 28.77 240 GLU A N 1
ATOM 1880 C CA . GLU A 1 240 ? 24.394 28.293 53.784 1.00 31.59 240 GLU A CA 1
ATOM 1881 C C . GLU A 1 240 ? 23.354 29.382 53.543 1.00 31.79 240 GLU A C 1
ATOM 1882 O O . GLU A 1 240 ? 22.169 29.189 53.811 1.00 32.39 240 GLU A O 1
ATOM 1888 N N . VAL A 1 241 ? 23.807 30.529 53.047 1.00 32.77 241 VAL A N 1
ATOM 1889 C CA . VAL A 1 241 ? 22.917 31.654 52.783 1.00 34.07 241 VAL A CA 1
ATOM 1890 C C . VAL A 1 241 ? 21.934 31.358 51.657 1.00 35.64 241 VAL A C 1
ATOM 1891 O O . VAL A 1 241 ? 20.798 31.830 51.681 1.00 35.44 241 VAL A O 1
ATOM 1895 N N . ILE A 1 242 ? 22.368 30.579 50.670 1.00 36.84 242 ILE A N 1
ATOM 1896 C CA . ILE A 1 242 ? 21.492 30.226 49.560 1.00 38.81 242 ILE A CA 1
ATOM 1897 C C . ILE A 1 242 ? 20.386 29.310 50.073 1.00 41.08 242 ILE A C 1
ATOM 1898 O O . ILE A 1 242 ? 19.252 29.359 49.596 1.00 41.41 242 ILE A O 1
ATOM 1903 N N . LYS A 1 243 ? 20.728 28.479 51.055 1.00 43.65 243 LYS A N 1
ATOM 1904 C CA . LYS A 1 243 ? 19.777 27.545 51.649 1.00 46.12 243 LYS A CA 1
ATOM 1905 C C . LYS A 1 243 ? 18.607 28.246 52.335 1.00 47.91 243 LYS A C 1
ATOM 1906 O O . LYS A 1 243 ? 17.541 27.655 52.511 1.00 48.53 243 LYS A O 1
ATOM 1912 N N . HIS A 1 244 ? 18.806 29.500 52.729 1.00 49.66 244 HIS A N 1
ATOM 1913 C CA . HIS A 1 244 ? 17.750 30.261 53.388 1.00 51.12 244 HIS A CA 1
ATOM 1914 C C . HIS A 1 244 ? 16.497 30.299 52.519 1.00 52.21 244 HIS A C 1
ATOM 1915 O O . HIS A 1 244 ? 15.455 29.778 52.972 1.00 52.47 244 HIS A O 1
ATOM 1930 N N . ILE B 1 2 ? 18.054 -2.095 55.796 1.00 34.89 2 ILE B N 1
ATOM 1931 C CA . ILE B 1 2 ? 19.288 -1.531 56.326 1.00 28.42 2 ILE B CA 1
ATOM 1932 C C . ILE B 1 2 ? 19.042 -0.339 57.246 1.00 25.14 2 ILE B C 1
ATOM 1933 O O . ILE B 1 2 ? 18.448 0.664 56.848 1.00 22.50 2 ILE B O 1
ATOM 1938 N N . ARG B 1 3 ? 19.517 -0.459 58.478 1.00 22.38 3 ARG B N 1
ATOM 1939 C CA . ARG B 1 3 ? 19.367 0.598 59.466 1.00 21.01 3 ARG B CA 1
ATOM 1940 C C . ARG B 1 3 ? 20.758 1.099 59.830 1.00 19.35 3 ARG B C 1
ATOM 1941 O O . ARG B 1 3 ? 21.650 0.308 60.133 1.00 18.72 3 ARG B O 1
ATOM 1949 N N . LEU B 1 4 ? 20.935 2.415 59.795 1.00 18.61 4 LEU B N 1
ATOM 1950 C CA . LEU B 1 4 ? 22.223 3.032 60.105 1.00 17.82 4 LEU B CA 1
ATOM 1951 C C . LEU B 1 4 ? 22.122 3.973 61.292 1.00 16.16 4 LEU B C 1
ATOM 1952 O O . LEU B 1 4 ? 21.105 4.632 61.488 1.00 15.60 4 LEU B O 1
ATOM 1957 N N . ILE B 1 5 ? 23.178 4.038 62.091 1.00 13.61 5 ILE B N 1
ATOM 1958 C CA . ILE B 1 5 ? 23.179 4.970 63.205 1.00 14.30 5 ILE B CA 1
ATOM 1959 C C . ILE B 1 5 ? 24.552 5.617 63.288 1.00 15.02 5 ILE B C 1
ATOM 1960 O O . ILE B 1 5 ? 25.575 4.931 63.347 1.00 14.05 5 ILE B O 1
ATOM 1965 N N . PHE B 1 6 ? 24.573 6.944 63.233 1.00 13.50 6 PHE B N 1
ATOM 1966 C CA . PHE B 1 6 ? 25.828 7.677 63.327 1.00 15.37 6 PHE B CA 1
ATOM 1967 C C . PHE B 1 6 ? 26.077 8.020 64.786 1.00 16.96 6 PHE B C 1
ATOM 1968 O O . PHE B 1 6 ? 25.204 8.581 65.453 1.00 19.00 6 PHE B O 1
ATOM 1976 N N . LEU B 1 7 ? 27.269 7.687 65.272 1.00 17.79 7 LEU B N 1
ATOM 1977 C CA . LEU B 1 7 ? 27.647 7.951 66.657 1.00 19.49 7 LEU B CA 1
ATOM 1978 C C . LEU B 1 7 ? 29.014 8.613 66.748 1.00 21.43 7 LEU B C 1
ATOM 1979 O O . LEU B 1 7 ? 29.834 8.511 65.842 1.00 20.45 7 LEU B O 1
ATOM 1984 N N . ASP B 1 8 ? 29.263 9.282 67.866 1.00 27.56 8 ASP B N 1
ATOM 1985 C CA . ASP B 1 8 ? 30.557 9.903 68.080 1.00 29.41 8 ASP B CA 1
ATOM 1986 C C . ASP B 1 8 ? 31.213 9.086 69.190 1.00 31.30 8 ASP B C 1
ATOM 1987 O O . ASP B 1 8 ? 30.553 8.262 69.826 1.00 28.42 8 ASP B O 1
ATOM 1992 N N . ILE B 1 9 ? 32.506 9.294 69.409 1.00 33.17 9 ILE B N 1
ATOM 1993 C CA . ILE B 1 9 ? 33.221 8.577 70.458 1.00 35.99 9 ILE B CA 1
ATOM 1994 C C . ILE B 1 9 ? 33.578 9.580 71.552 1.00 37.92 9 ILE B C 1
ATOM 1995 O O . ILE B 1 9 ? 34.708 10.060 71.628 1.00 40.02 9 ILE B O 1
ATOM 2000 N N . ASP B 1 10 ? 32.600 9.903 72.391 1.00 39.72 10 ASP B N 1
ATOM 2001 C CA . ASP B 1 10 ? 32.811 10.859 73.467 1.00 41.82 10 ASP B CA 1
ATOM 2002 C C . ASP B 1 10 ? 32.163 10.408 74.766 1.00 43.11 10 ASP B C 1
ATOM 2003 O O . ASP B 1 10 ? 32.046 9.212 75.027 1.00 43.57 10 ASP B O 1
ATOM 2008 N N . LYS B 1 11 ? 31.744 11.374 75.577 1.00 45.09 11 LYS B N 1
ATOM 2009 C CA . LYS B 1 11 ? 31.114 11.089 76.861 1.00 46.49 11 LYS B CA 1
ATOM 2010 C C . LYS B 1 11 ? 29.803 10.337 76.681 1.00 46.94 11 LYS B C 1
ATOM 2011 O O . LYS B 1 11 ? 29.428 9.513 77.515 1.00 46.93 11 LYS B O 1
ATOM 2017 N N . THR B 1 12 ? 29.109 10.630 75.586 1.00 47.85 12 THR B N 1
ATOM 2018 C CA . THR B 1 12 ? 27.833 9.995 75.277 1.00 48.80 12 THR B CA 1
ATOM 2019 C C . THR B 1 12 ? 27.932 8.474 75.188 1.00 49.30 12 THR B C 1
ATOM 2020 O O . THR B 1 12 ? 26.965 7.765 75.464 1.00 49.74 12 THR B O 1
ATOM 2024 N N . LEU B 1 13 ? 29.102 7.975 74.805 1.00 49.06 13 LEU B N 1
ATOM 2025 C CA . LEU B 1 13 ? 29.301 6.537 74.672 1.00 49.06 13 LEU B CA 1
ATOM 2026 C C . LEU B 1 13 ? 30.376 6.024 75.624 1.00 49.54 13 LEU B C 1
ATOM 2027 O O . LEU B 1 13 ? 30.415 4.837 75.953 1.00 49.59 13 LEU B O 1
ATOM 2032 N N . ILE B 1 14 ? 31.243 6.927 76.067 1.00 50.13 14 ILE B N 1
ATOM 2033 C CA . ILE B 1 14 ? 32.329 6.564 76.968 1.00 51.09 14 ILE B CA 1
ATOM 2034 C C . ILE B 1 14 ? 32.462 7.545 78.131 1.00 50.58 14 ILE B C 1
ATOM 2035 O O . ILE B 1 14 ? 32.529 8.756 77.928 1.00 50.84 14 ILE B O 1
ATOM 2040 N N . PRO B 1 15 ? 32.490 7.030 79.370 1.00 50.36 15 PRO B N 1
ATOM 2041 C CA . PRO B 1 15 ? 32.623 7.899 80.543 1.00 49.41 15 PRO B CA 1
ATOM 2042 C C . PRO B 1 15 ? 33.942 8.663 80.464 1.00 48.46 15 PRO B C 1
ATOM 2043 O O . PRO B 1 15 ? 34.003 9.860 80.744 1.00 48.83 15 PRO B O 1
ATOM 2047 N N . GLY B 1 16 ? 34.994 7.948 80.078 1.00 46.65 16 GLY B N 1
ATOM 2048 C CA . GLY B 1 16 ? 36.307 8.549 79.947 1.00 45.18 16 GLY B CA 1
ATOM 2049 C C . GLY B 1 16 ? 36.865 8.227 78.575 1.00 43.82 16 GLY B C 1
ATOM 2050 O O . GLY B 1 16 ? 36.277 8.607 77.56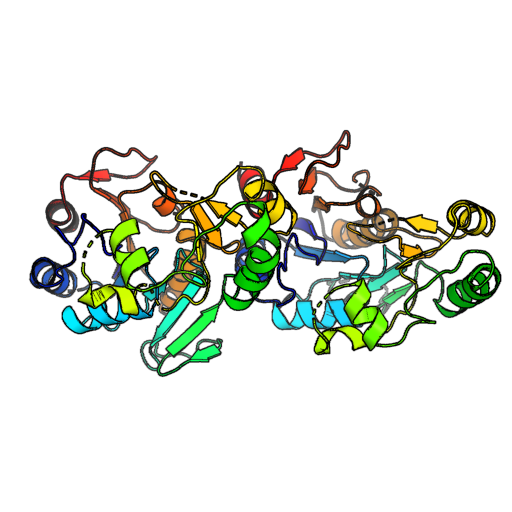2 1.00 44.38 16 GLY B O 1
ATOM 2051 N N . TYR B 1 17 ? 37.994 7.528 78.535 1.00 41.67 17 TYR B N 1
ATOM 2052 C CA . TYR B 1 17 ? 38.607 7.146 77.268 1.00 40.67 17 TYR B CA 1
ATOM 2053 C C . TYR B 1 17 ? 38.610 5.629 77.137 1.00 39.40 17 TYR B C 1
ATOM 2054 O O . TYR B 1 17 ? 39.166 5.080 76.187 1.00 38.47 17 TYR B O 1
ATOM 2063 N N . GLU B 1 18 ? 37.986 4.961 78.103 1.00 38.23 18 GLU B N 1
ATOM 2064 C CA . GLU B 1 18 ? 37.902 3.504 78.118 1.00 37.67 18 GLU B CA 1
ATOM 2065 C C . GLU B 1 18 ? 36.756 3.006 77.238 1.00 35.60 18 GLU B C 1
ATOM 2066 O O . GLU B 1 18 ? 35.613 3.421 77.409 1.00 35.12 18 GLU B O 1
ATOM 2072 N N . PRO B 1 19 ? 37.053 2.105 76.286 1.00 34.29 19 PRO B N 1
ATOM 2073 C CA . PRO B 1 19 ? 36.053 1.541 75.370 1.00 33.54 19 PRO B CA 1
ATOM 2074 C C . PRO B 1 19 ? 35.131 0.508 76.022 1.00 33.75 19 PRO B C 1
ATOM 2075 O O . PRO B 1 19 ? 33.960 0.393 75.667 1.00 31.35 19 PRO B O 1
ATOM 2079 N N . ASP B 1 20 ? 35.681 -0.241 76.971 1.00 33.89 20 ASP B N 1
ATOM 2080 C CA . ASP B 1 20 ? 34.954 -1.296 77.671 1.00 36.32 20 ASP B CA 1
ATOM 2081 C C . ASP B 1 20 ? 33.484 -1.019 77.986 1.00 34.82 20 ASP B C 1
ATOM 2082 O O . ASP B 1 20 ? 32.615 -1.823 77.656 1.00 35.98 20 ASP B O 1
ATOM 2087 N N . PRO B 1 21 ? 33.182 0.120 78.626 1.00 33.69 21 PRO B N 1
ATOM 2088 C CA . PRO B 1 21 ? 31.791 0.442 78.961 1.00 32.60 21 PRO B CA 1
ATOM 2089 C C . PRO B 1 21 ? 30.830 0.442 77.772 1.00 31.82 21 PRO B C 1
ATOM 2090 O O . PRO B 1 21 ? 29.634 0.195 77.929 1.00 32.07 21 PRO B O 1
ATOM 2094 N N . ALA B 1 22 ? 31.356 0.712 76.583 1.00 29.63 22 ALA B N 1
ATOM 2095 C CA . ALA B 1 22 ? 30.526 0.781 75.388 1.00 28.62 22 ALA B CA 1
ATOM 2096 C C . ALA B 1 22 ? 30.249 -0.550 74.695 1.00 27.01 22 ALA B C 1
ATOM 2097 O O . ALA B 1 22 ? 29.317 -0.645 73.901 1.00 26.48 22 ALA B O 1
ATOM 2099 N N . LYS B 1 23 ? 31.046 -1.573 74.986 1.00 26.93 23 LYS B N 1
ATOM 2100 C CA . LYS B 1 23 ? 30.860 -2.873 74.342 1.00 28.31 23 LYS B CA 1
ATOM 2101 C C . LYS B 1 23 ? 29.418 -3.381 74.368 1.00 27.53 23 LYS B C 1
ATOM 2102 O O . LYS B 1 23 ? 28.862 -3.740 73.331 1.00 26.58 23 LYS B O 1
ATOM 2108 N N . PRO B 1 24 ? 28.793 -3.422 75.554 1.00 27.56 24 PRO B N 1
ATOM 2109 C CA . PRO B 1 24 ? 27.410 -3.901 75.641 1.00 28.35 24 PRO B CA 1
ATOM 2110 C C . PRO B 1 24 ? 26.442 -3.104 74.772 1.00 26.81 24 PRO B C 1
ATOM 2111 O O . PRO B 1 24 ? 25.531 -3.669 74.163 1.00 26.89 24 PRO B O 1
ATOM 2115 N N . ILE B 1 25 ? 26.638 -1.790 74.728 1.00 26.32 25 ILE B N 1
ATOM 2116 C CA . ILE B 1 25 ? 25.786 -0.909 73.939 1.00 24.47 25 ILE B CA 1
ATOM 2117 C C . ILE B 1 25 ? 25.959 -1.207 72.454 1.00 22.33 25 ILE B C 1
ATOM 2118 O O . ILE B 1 25 ? 24.985 -1.317 71.713 1.00 20.87 25 ILE B O 1
ATOM 2123 N N . ILE B 1 26 ? 27.210 -1.339 72.025 1.00 21.05 26 ILE B N 1
ATOM 2124 C CA . ILE B 1 26 ? 27.503 -1.640 70.631 1.00 21.61 26 ILE B CA 1
ATOM 2125 C C . ILE B 1 26 ? 26.853 -2.963 70.233 1.00 21.13 26 ILE B C 1
ATOM 2126 O O . ILE B 1 26 ? 26.199 -3.059 69.197 1.00 20.21 26 ILE B O 1
ATOM 2131 N N . GLU B 1 27 ? 27.022 -3.984 71.068 1.00 22.90 27 GLU B N 1
ATOM 2132 C CA . GLU B 1 27 ? 26.443 -5.290 70.770 1.00 23.83 27 GLU B CA 1
ATOM 2133 C C . GLU B 1 27 ? 24.927 -5.244 70.662 1.00 23.26 27 GLU B C 1
ATOM 2134 O O . GLU B 1 27 ? 24.341 -5.908 69.804 1.00 23.64 27 GLU B O 1
ATOM 2140 N N . GLU B 1 28 ? 24.294 -4.455 71.525 1.00 22.36 28 GLU B N 1
ATOM 2141 C CA . GLU B 1 28 ? 22.842 -4.333 71.516 1.00 23.34 28 GLU B CA 1
ATOM 2142 C C . GLU B 1 28 ? 22.378 -3.700 70.210 1.00 22.24 28 GLU B C 1
ATOM 2143 O O . GLU B 1 28 ? 21.410 -4.157 69.601 1.00 22.54 28 GLU B O 1
ATOM 2149 N N . LEU B 1 29 ? 23.077 -2.653 69.778 1.00 19.47 29 LEU B N 1
ATOM 2150 C CA . LEU B 1 29 ? 22.737 -1.986 68.529 1.00 19.02 29 LEU B CA 1
ATOM 2151 C C . LEU B 1 29 ? 22.907 -2.951 67.363 1.00 20.45 29 LEU B C 1
ATOM 2152 O O . LEU B 1 29 ? 22.107 -2.945 66.429 1.00 21.35 29 LEU B O 1
ATOM 2157 N N . LYS B 1 30 ? 23.946 -3.782 67.421 1.00 21.11 30 LYS B N 1
ATOM 2158 C CA . LYS B 1 30 ? 24.188 -4.762 66.366 1.00 24.10 30 LYS B CA 1
ATOM 2159 C C . LYS B 1 30 ? 23.051 -5.776 66.315 1.00 26.12 30 LYS B C 1
ATOM 2160 O O . LYS B 1 30 ? 22.593 -6.152 65.238 1.00 25.89 30 LYS B O 1
ATOM 2166 N N . ASP B 1 31 ? 22.605 -6.221 67.486 1.00 27.54 31 ASP B N 1
ATOM 2167 C CA . ASP B 1 31 ? 21.519 -7.195 67.551 1.00 29.40 31 ASP B CA 1
ATOM 2168 C C . ASP B 1 31 ? 20.218 -6.600 67.030 1.00 30.11 31 ASP B C 1
ATOM 2169 O O . ASP B 1 31 ? 19.353 -7.320 66.529 1.00 31.18 31 ASP B O 1
ATOM 2182 N N . GLY B 1 33 ? 20.068 -4.858 64.580 1.00 26.33 33 GLY B N 1
ATOM 2183 C CA . GLY B 1 33 ? 20.245 -4.773 63.141 1.00 24.55 33 GLY B CA 1
ATOM 2184 C C . GLY B 1 33 ? 20.833 -3.488 62.588 1.00 23.88 33 GLY B C 1
ATOM 2185 O O . GLY B 1 33 ? 20.578 -3.141 61.434 1.00 24.68 33 GLY B O 1
ATOM 2186 N N . PHE B 1 34 ? 21.631 -2.787 63.385 1.00 21.38 34 PHE B N 1
ATOM 2187 C CA . PHE B 1 34 ? 22.225 -1.534 62.924 1.00 20.19 34 PHE B CA 1
ATOM 2188 C C . PHE B 1 34 ? 23.665 -1.604 62.435 1.00 20.17 34 PHE B C 1
ATOM 2189 O O . PHE B 1 34 ? 24.468 -2.400 62.916 1.00 20.55 34 PHE B O 1
ATOM 2197 N N . GLU B 1 35 ? 23.976 -0.747 61.469 1.00 18.88 35 GLU B N 1
ATOM 2198 C CA . GLU B 1 35 ? 25.335 -0.609 60.972 1.00 18.06 35 GLU B CA 1
ATOM 2199 C C . GLU B 1 35 ? 25.750 0.626 61.767 1.00 17.76 35 GLU B C 1
ATOM 2200 O O . GLU B 1 35 ? 25.140 1.689 61.628 1.00 17.68 35 GLU B O 1
ATOM 2206 N N . ILE B 1 36 ? 26.754 0.475 62.622 1.00 15.04 36 ILE B N 1
ATOM 2207 C CA . ILE B 1 36 ? 27.214 1.574 63.467 1.00 15.66 36 ILE B CA 1
ATOM 2208 C C . ILE B 1 36 ? 28.310 2.393 62.798 1.00 14.81 36 ILE B C 1
ATOM 2209 O O . ILE B 1 36 ? 29.400 1.893 62.534 1.00 15.71 36 ILE B O 1
ATOM 2214 N N . ILE B 1 37 ? 28.017 3.661 62.536 1.00 13.07 37 ILE B N 1
ATOM 2215 C CA . ILE B 1 37 ? 28.981 4.527 61.870 1.00 13.82 37 ILE B CA 1
ATOM 2216 C C . ILE B 1 37 ? 29.541 5.601 62.798 1.00 11.75 37 ILE B C 1
ATOM 2217 O O . ILE B 1 37 ? 28.816 6.486 63.244 1.00 12.57 37 ILE B O 1
ATOM 2222 N N . PHE B 1 38 ? 30.832 5.512 63.095 1.00 12.99 38 PHE B N 1
ATOM 2223 C CA . PHE B 1 38 ? 31.457 6.520 63.933 1.00 12.01 38 PHE B CA 1
ATOM 2224 C C . PHE B 1 38 ? 31.770 7.701 63.030 1.00 11.41 38 PHE B C 1
ATOM 2225 O O . PHE B 1 38 ? 32.334 7.540 61.951 1.00 13.77 38 PHE B O 1
ATOM 2233 N N . ASN B 1 39 ? 31.361 8.883 63.472 1.00 12.49 39 ASN B N 1
ATOM 2234 C CA . ASN B 1 39 ? 31.561 10.116 62.716 1.00 11.56 39 ASN B CA 1
ATOM 2235 C C . ASN B 1 39 ? 32.021 11.111 63.767 1.00 13.23 39 ASN B C 1
ATOM 2236 O O . ASN B 1 39 ? 31.204 11.710 64.467 1.00 14.52 39 ASN B O 1
ATOM 2241 N N . SER B 1 40 ? 33.326 11.287 63.904 1.00 14.16 40 SER B N 1
ATOM 2242 C CA . SER B 1 40 ? 33.778 12.200 64.937 1.00 15.77 40 SER B CA 1
ATOM 2243 C C . SER B 1 40 ? 34.990 13.033 64.592 1.00 14.70 40 SER B C 1
ATOM 2244 O O . SER B 1 40 ? 35.546 12.945 63.491 1.00 13.34 40 SER B O 1
ATOM 2247 N N . SER B 1 41 ? 35.370 13.873 65.545 1.00 13.71 41 SER B N 1
ATOM 2248 C CA . SER B 1 41 ? 36.517 14.750 65.391 1.00 14.72 41 SER B CA 1
ATOM 2249 C C . SER B 1 41 ? 37.832 13.980 65.484 1.00 13.71 41 SER B C 1
ATOM 2250 O O . SER B 1 41 ? 38.874 14.488 65.083 1.00 14.75 41 SER B O 1
ATOM 2253 N N . LYS B 1 42 ? 37.778 12.756 66.003 1.00 13.27 42 LYS B N 1
ATOM 2254 C CA . LYS B 1 42 ? 38.987 11.944 66.160 1.00 13.20 42 LYS B CA 1
ATOM 2255 C C . LYS B 1 42 ? 39.659 11.540 64.851 1.00 11.92 42 LYS B C 1
ATOM 2256 O O . LYS B 1 42 ? 39.012 11.423 63.808 1.00 11.99 42 LYS B O 1
ATOM 2262 N N . THR B 1 43 ? 40.968 11.326 64.917 1.00 10.94 43 THR B N 1
ATOM 2263 C CA . THR B 1 43 ? 41.730 10.896 63.754 1.00 11.48 43 THR B CA 1
ATOM 2264 C C . THR B 1 43 ? 41.383 9.440 63.466 1.00 12.29 43 THR B C 1
ATOM 2265 O O . THR B 1 43 ? 40.796 8.749 64.303 1.00 12.11 43 THR B O 1
ATOM 2269 N N . ARG B 1 44 ? 41.750 8.978 62.277 1.00 10.97 44 ARG B N 1
ATOM 2270 C CA . ARG B 1 44 ? 41.523 7.582 61.916 1.00 11.74 44 ARG B CA 1
ATOM 2271 C C . ARG B 1 44 ? 42.266 6.675 62.897 1.00 13.36 44 ARG B C 1
ATOM 2272 O O . ARG B 1 44 ? 41.736 5.653 63.330 1.00 11.66 44 ARG B O 1
ATOM 2280 N N . ALA B 1 45 ? 43.491 7.053 63.255 1.00 12.96 45 ALA B N 1
ATOM 2281 C CA . ALA B 1 45 ? 44.277 6.238 64.179 1.00 13.37 45 ALA B CA 1
ATOM 2282 C C . ALA B 1 45 ? 43.528 6.032 65.487 1.00 13.83 45 ALA B C 1
ATOM 2283 O O . ALA B 1 45 ? 43.475 4.917 66.019 1.00 13.80 45 ALA B O 1
ATOM 2285 N N . GLU B 1 46 ? 42.956 7.112 66.011 1.00 13.69 46 GLU B N 1
ATOM 2286 C CA . GLU B 1 46 ? 42.192 7.040 67.250 1.00 13.54 46 GLU B CA 1
ATOM 2287 C C . GLU B 1 46 ? 40.962 6.165 67.084 1.00 13.97 46 GLU B C 1
ATOM 2288 O O . GLU B 1 46 ? 40.659 5.333 67.938 1.00 14.27 46 GLU B O 1
ATOM 2294 N N . GLN B 1 47 ? 40.234 6.368 65.991 1.00 12.17 47 GLN B N 1
ATOM 2295 C CA . GLN B 1 47 ? 39.028 5.593 65.765 1.00 13.32 47 GLN B CA 1
ATOM 2296 C C . GLN B 1 47 ? 39.299 4.115 65.553 1.00 13.70 47 GLN B C 1
ATOM 2297 O O . GLN B 1 47 ? 38.520 3.275 66.009 1.00 15.91 47 GLN B O 1
ATOM 2303 N N . GLU B 1 48 ? 40.400 3.789 64.883 1.00 14.30 48 GLU B N 1
ATOM 2304 C CA . GLU B 1 48 ? 40.727 2.383 64.637 1.00 15.75 48 GLU B CA 1
ATOM 2305 C C . GLU B 1 48 ? 40.941 1.648 65.961 1.00 16.12 48 GLU B C 1
ATOM 2306 O O . GLU B 1 48 ? 40.652 0.453 66.071 1.00 17.96 48 GLU B O 1
ATOM 2312 N N . TYR B 1 49 ? 41.439 2.359 66.966 1.00 15.70 49 TYR B N 1
ATOM 2313 C CA . TYR B 1 49 ? 41.648 1.762 68.284 1.00 16.87 49 TYR B CA 1
ATOM 2314 C C . TYR B 1 49 ? 40.297 1.371 68.877 1.00 16.42 49 TYR B C 1
ATOM 2315 O O . TYR B 1 49 ? 40.091 0.226 69.284 1.00 16.13 49 TYR B O 1
ATOM 2324 N N . TYR B 1 50 ? 39.368 2.323 68.911 1.00 15.83 50 TYR B N 1
ATOM 2325 C CA . TYR B 1 50 ? 38.046 2.062 69.464 1.00 15.66 50 TYR B CA 1
ATOM 2326 C C . TYR B 1 50 ? 37.262 1.040 68.656 1.00 15.37 50 TYR B C 1
ATOM 2327 O O . TYR B 1 50 ? 36.570 0.194 69.226 1.00 14.81 50 TYR B O 1
ATOM 2336 N N . ARG B 1 51 ? 37.370 1.113 67.332 1.00 14.88 51 ARG B N 1
ATOM 2337 C CA . ARG B 1 51 ? 36.666 0.169 66.469 1.00 15.21 51 ARG B CA 1
ATOM 2338 C C . ARG B 1 51 ? 37.148 -1.262 66.724 1.00 16.10 51 ARG B C 1
ATOM 2339 O O . ARG B 1 51 ? 36.349 -2.195 66.782 1.00 15.87 51 ARG B O 1
ATOM 2347 N N . LYS B 1 52 ? 38.453 -1.438 66.885 1.00 16.30 52 LYS B N 1
ATOM 2348 C CA . LYS B 1 52 ? 38.981 -2.778 67.132 1.00 18.19 52 LYS B CA 1
ATOM 2349 C C . LYS B 1 52 ? 38.572 -3.287 68.509 1.00 18.91 52 LYS B C 1
ATOM 2350 O O . LYS B 1 52 ? 38.210 -4.454 68.667 1.00 19.48 52 LYS B O 1
ATOM 2356 N N . GLU B 1 53 ? 38.618 -2.411 69.505 1.00 19.33 53 GLU B N 1
ATOM 2357 C CA . GLU B 1 53 ? 38.242 -2.7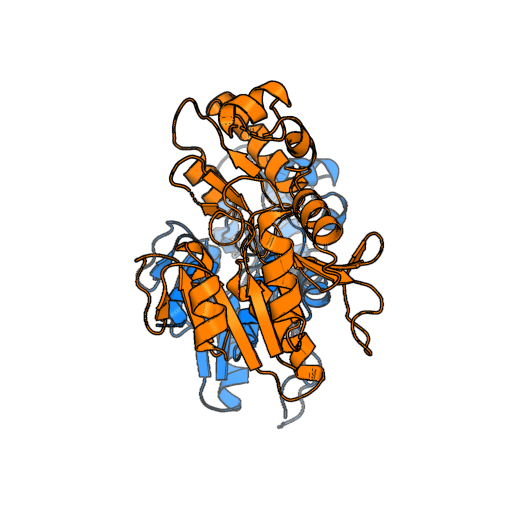90 70.860 1.00 20.60 53 GLU B CA 1
ATOM 2358 C C . GLU B 1 53 ? 36.752 -3.121 70.955 1.00 21.20 53 GLU B C 1
ATOM 2359 O O . GLU B 1 53 ? 36.348 -3.971 71.752 1.00 22.11 53 GLU B O 1
ATOM 2365 N N . LEU B 1 54 ? 35.944 -2.463 70.127 1.00 18.69 54 LEU B N 1
ATOM 2366 C CA . LEU B 1 54 ? 34.497 -2.670 70.135 1.00 19.89 54 LEU B CA 1
ATOM 2367 C C . LEU B 1 54 ? 34.015 -3.596 69.020 1.00 19.52 54 LEU B C 1
ATOM 2368 O O . LEU B 1 54 ? 32.816 -3.845 68.885 1.00 20.92 54 LEU B O 1
ATOM 2373 N N . GLU B 1 55 ? 34.954 -4.096 68.227 1.00 19.22 55 GLU B N 1
ATOM 2374 C CA . GLU B 1 55 ? 34.651 -5.002 67.126 1.00 20.18 55 GLU B CA 1
ATOM 2375 C C . GLU B 1 55 ? 33.694 -4.413 66.096 1.00 18.44 55 GLU B C 1
ATOM 2376 O O . GLU B 1 55 ? 32.772 -5.086 65.635 1.00 19.75 55 GLU B O 1
ATOM 2382 N N . VAL B 1 56 ? 33.914 -3.151 65.743 1.00 16.31 56 VAL B N 1
ATOM 2383 C CA . VAL B 1 56 ? 33.093 -2.474 64.740 1.00 14.87 56 VAL B CA 1
ATOM 2384 C C . VAL B 1 56 ? 33.926 -2.445 63.461 1.00 16.47 56 VAL B C 1
ATOM 2385 O O . VAL B 1 56 ? 35.067 -1.984 63.472 1.00 17.42 56 VAL B O 1
ATOM 2389 N N . GLU B 1 57 ? 33.361 -2.945 62.363 1.00 16.27 57 GLU B N 1
ATOM 2390 C CA . GLU B 1 57 ? 34.086 -3.017 61.093 1.00 18.27 57 GLU B CA 1
ATOM 2391 C C . GLU B 1 57 ? 33.397 -2.299 59.944 1.00 16.90 57 GLU B C 1
ATOM 2392 O O . GLU B 1 57 ? 33.645 -2.588 58.775 1.00 18.71 57 GLU B O 1
ATOM 2398 N N . THR B 1 58 ? 32.539 -1.356 60.288 1.00 14.40 58 THR B N 1
ATOM 2399 C CA . THR B 1 58 ? 31.795 -0.589 59.303 1.00 14.50 58 THR B CA 1
ATOM 2400 C C . THR B 1 58 ? 32.578 0.635 58.844 1.00 13.21 58 THR B C 1
ATOM 2401 O O . THR B 1 58 ? 33.672 0.916 59.338 1.00 13.65 58 THR B O 1
ATOM 2405 N N . PRO B 1 59 ? 32.034 1.369 57.864 1.00 13.13 59 PRO B N 1
ATOM 2406 C CA . PRO B 1 59 ? 32.735 2.570 57.397 1.00 11.38 59 PRO B CA 1
ATOM 2407 C C . PRO B 1 59 ? 32.742 3.564 58.561 1.00 11.46 59 PRO B C 1
ATOM 2408 O O . PRO B 1 59 ? 31.918 3.452 59.468 1.00 11.15 59 PRO B O 1
ATOM 2412 N N . PHE B 1 60 ? 33.670 4.517 58.545 1.00 11.39 60 PHE B N 1
ATOM 2413 C CA . PHE B 1 60 ? 33.712 5.542 59.583 1.00 11.59 60 PHE B CA 1
ATOM 2414 C C . PHE B 1 60 ? 34.160 6.854 58.950 1.00 11.35 60 PHE B C 1
ATOM 2415 O O . PHE B 1 60 ? 34.680 6.867 57.834 1.00 11.47 60 PHE B O 1
ATOM 2423 N N . ILE B 1 61 ? 33.949 7.953 59.664 1.00 9.22 61 ILE B N 1
ATOM 2424 C CA . ILE B 1 61 ? 34.281 9.278 59.148 1.00 9.87 61 ILE B CA 1
ATOM 2425 C C . ILE B 1 61 ? 35.156 9.954 60.180 1.00 9.78 61 ILE B C 1
ATOM 2426 O O . ILE B 1 61 ? 34.798 9.999 61.355 1.00 8.63 61 ILE B O 1
ATOM 2431 N N . SER B 1 62 ? 36.294 10.479 59.731 1.00 10.12 62 SER B N 1
ATOM 2432 C CA . SER B 1 62 ? 37.249 11.094 60.641 1.00 9.79 62 SER B CA 1
ATOM 2433 C C . SER B 1 62 ? 37.490 12.574 60.454 1.00 10.67 62 SER B C 1
ATOM 2434 O O . SER B 1 62 ? 37.215 13.147 59.401 1.00 10.01 62 SER B O 1
ATOM 2437 N N . GLU B 1 63 ? 38.041 13.168 61.505 1.00 9.42 63 GLU B N 1
ATOM 2438 C CA . GLU B 1 63 ? 38.411 14.572 61.531 1.00 9.51 63 GLU B CA 1
ATOM 2439 C C . GLU B 1 63 ? 37.355 15.540 61.006 1.00 10.52 63 GLU B C 1
ATOM 2440 O O . GLU B 1 63 ? 37.603 16.341 60.099 1.00 11.73 63 GLU B O 1
ATOM 2446 N N . ASN B 1 64 ? 36.177 15.448 61.613 1.00 11.73 64 ASN B N 1
ATOM 2447 C CA . ASN B 1 64 ? 35.044 16.312 61.290 1.00 13.82 64 ASN B CA 1
ATOM 2448 C C . ASN B 1 64 ? 34.638 16.315 59.825 1.00 13.82 64 ASN B C 1
ATOM 2449 O O . ASN B 1 64 ? 34.535 17.370 59.200 1.00 13.68 64 ASN B O 1
ATOM 2454 N N . GLY B 1 65 ? 34.411 15.124 59.284 1.00 11.98 65 GLY B N 1
ATOM 2455 C CA . GLY B 1 65 ? 33.989 14.996 57.902 1.00 10.17 65 GLY B CA 1
ATOM 2456 C C . GLY B 1 65 ? 35.066 15.157 56.849 1.00 10.26 65 GLY B C 1
ATOM 2457 O O . GLY B 1 65 ? 34.750 15.259 55.673 1.00 11.85 65 GLY B O 1
ATOM 2458 N N . SER B 1 66 ? 36.333 15.181 57.251 1.00 9.95 66 SER B N 1
ATOM 2459 C CA . SER B 1 66 ? 37.419 15.344 56.285 1.00 10.32 66 SER B CA 1
ATOM 2460 C C . SER B 1 66 ? 37.671 14.116 55.426 1.00 9.74 66 SER B C 1
ATOM 2461 O O . SER B 1 66 ? 38.222 14.221 54.337 1.00 10.22 66 SER B O 1
ATOM 2464 N N . ALA B 1 67 ? 37.279 12.947 55.913 1.00 9.00 67 ALA B N 1
ATOM 2465 C CA . ALA B 1 67 ? 37.483 11.730 55.139 1.00 10.28 67 ALA B CA 1
ATOM 2466 C C . ALA B 1 67 ? 36.543 10.610 55.547 1.00 9.88 67 ALA B C 1
ATOM 2467 O O . ALA B 1 67 ? 36.221 10.458 56.727 1.00 11.27 67 ALA B O 1
ATOM 2469 N N . ILE B 1 68 ? 36.095 9.842 54.556 1.00 11.10 68 ILE B N 1
ATOM 2470 C CA . ILE B 1 68 ? 35.225 8.692 54.795 1.00 11.09 68 ILE B CA 1
ATOM 2471 C C . ILE B 1 68 ? 36.059 7.455 54.477 1.00 11.26 68 ILE B C 1
ATOM 2472 O O . ILE B 1 68 ? 36.619 7.347 53.387 1.00 11.16 68 ILE B O 1
ATOM 2477 N N . PHE B 1 69 ? 36.150 6.530 55.428 1.00 10.50 69 PHE B N 1
ATOM 2478 C CA . PHE B 1 69 ? 36.917 5.307 55.222 1.00 12.51 69 PHE B CA 1
ATOM 2479 C C . PHE B 1 69 ? 35.970 4.131 55.076 1.00 12.44 69 PHE B C 1
ATOM 2480 O O . PHE B 1 69 ? 35.212 3.815 55.987 1.00 13.04 69 PHE B O 1
ATOM 2488 N N . ILE B 1 70 ? 36.017 3.498 53.909 1.00 12.00 70 ILE B N 1
ATOM 2489 C CA . ILE B 1 70 ? 35.166 2.358 53.609 1.00 13.82 70 ILE B CA 1
ATOM 2490 C C . ILE B 1 70 ? 36.026 1.105 53.510 1.00 13.73 70 ILE B C 1
ATOM 2491 O O . ILE B 1 70 ? 36.867 0.991 52.619 1.00 15.32 70 ILE B O 1
ATOM 2496 N N . PRO B 1 71 ? 35.829 0.145 54.427 1.00 14.89 71 PRO B N 1
ATOM 2497 C CA . PRO B 1 71 ? 36.635 -1.076 54.369 1.00 16.62 71 PRO B CA 1
ATOM 2498 C C . PRO B 1 71 ? 36.482 -1.772 53.027 1.00 17.97 71 PRO B C 1
ATOM 2499 O O . PRO B 1 71 ? 35.383 -1.822 52.466 1.00 18.80 71 PRO B O 1
ATOM 2503 N N . LYS B 1 72 ? 37.581 -2.298 52.500 1.00 19.61 72 LYS B N 1
ATOM 2504 C CA . LYS B 1 72 ? 37.506 -3.009 51.235 1.00 22.21 72 LYS B CA 1
ATOM 2505 C C . LYS B 1 72 ? 36.628 -4.229 51.494 1.00 21.79 72 LYS B C 1
ATOM 2506 O O . LYS B 1 72 ? 36.788 -4.914 52.505 1.00 23.60 72 LYS B O 1
ATOM 2512 N N . GLY B 1 73 ? 35.675 -4.474 50.602 1.00 23.05 73 GLY B N 1
ATOM 2513 C CA . GLY B 1 73 ? 34.789 -5.614 50.763 1.00 22.41 73 GLY B CA 1
ATOM 2514 C C . GLY B 1 73 ? 33.528 -5.375 51.579 1.00 22.18 73 GLY B C 1
ATOM 2515 O O . GLY B 1 73 ? 32.676 -6.261 51.672 1.00 22.31 73 GLY B O 1
ATOM 2516 N N . TYR B 1 74 ? 33.392 -4.195 52.179 1.00 18.68 74 TYR B N 1
ATOM 2517 C CA . TYR B 1 74 ? 32.200 -3.910 52.971 1.00 18.41 74 TYR B CA 1
ATOM 2518 C C . TYR B 1 74 ? 30.963 -3.825 52.081 1.00 17.70 74 TYR B C 1
ATOM 2519 O O . TYR B 1 74 ? 29.923 -4.413 52.389 1.00 19.16 74 TYR B O 1
ATOM 2528 N N . PHE B 1 75 ? 31.077 -3.078 50.987 1.00 18.72 75 PHE B N 1
ATOM 2529 C CA . PHE B 1 75 ? 29.969 -2.920 50.045 1.00 18.47 75 PHE B CA 1
ATOM 2530 C C . PHE B 1 75 ? 30.095 -3.945 48.917 1.00 19.30 75 PHE B C 1
ATOM 2531 O O . PHE B 1 75 ? 31.203 -4.296 48.504 1.00 18.98 75 PHE B O 1
ATOM 2539 N N . PRO B 1 76 ? 28.957 -4.432 48.399 1.00 20.92 76 PRO B N 1
ATOM 2540 C CA . PRO B 1 76 ? 28.964 -5.418 47.314 1.00 22.07 76 PRO B CA 1
ATOM 2541 C C . PRO B 1 76 ? 29.162 -4.770 45.948 1.00 22.41 76 PRO B C 1
ATOM 2542 O O . PRO B 1 76 ? 28.968 -5.408 44.912 1.00 23.08 76 PRO B O 1
ATOM 2546 N N . PHE B 1 77 ? 29.545 -3.499 45.953 1.00 21.83 77 PHE B N 1
ATOM 2547 C CA . PHE B 1 77 ? 29.762 -2.763 44.720 1.00 22.76 77 PHE B CA 1
ATOM 2548 C C . PHE B 1 77 ? 31.019 -1.915 44.812 1.00 23.56 77 PHE B C 1
ATOM 2549 O O . PHE B 1 77 ? 31.552 -1.692 45.901 1.00 23.58 77 PHE B O 1
ATOM 2557 N N . ASP B 1 78 ? 31.483 -1.444 43.662 1.00 23.49 78 ASP B N 1
ATOM 2558 C CA . ASP B 1 78 ? 32.688 -0.627 43.591 1.00 24.77 78 ASP B CA 1
ATOM 2559 C C . ASP B 1 78 ? 32.464 0.812 44.038 1.00 23.88 78 ASP B C 1
ATOM 2560 O O . ASP B 1 78 ? 31.435 1.414 43.741 1.00 21.54 78 ASP B O 1
ATOM 2565 N N . VAL B 1 79 ? 33.445 1.355 44.753 1.00 22.81 79 VAL B N 1
ATOM 2566 C CA . VAL B 1 79 ? 33.390 2.730 45.233 1.00 23.58 79 VAL B CA 1
ATOM 2567 C C . VAL B 1 79 ? 34.674 3.421 44.786 1.00 23.57 79 VAL B C 1
ATOM 2568 O O . VAL B 1 79 ? 35.769 2.945 45.080 1.00 23.21 79 VAL B O 1
ATOM 2572 N N . LYS B 1 80 ? 34.533 4.524 44.057 1.00 24.75 80 LYS B N 1
ATOM 2573 C CA . LYS B 1 80 ? 35.688 5.270 43.569 1.00 26.76 80 LYS B CA 1
ATOM 2574 C C . LYS B 1 80 ? 36.316 6.064 44.704 1.00 26.74 80 LYS B C 1
ATOM 2575 O O . LYS B 1 80 ? 35.626 6.778 45.430 1.00 27.32 80 LYS B O 1
ATOM 2581 N N . GLY B 1 81 ? 37.629 5.934 44.852 1.00 26.33 81 GLY B N 1
ATOM 2582 C CA . GLY B 1 81 ? 38.322 6.652 45.903 1.00 25.58 81 GLY B CA 1
ATOM 2583 C C . GLY B 1 81 ? 39.777 6.248 45.977 1.00 27.41 81 GLY B C 1
ATOM 2584 O O . GLY B 1 81 ? 40.240 5.415 45.198 1.00 28.37 81 GLY B O 1
ATOM 2585 N N . LYS B 1 82 ? 40.502 6.835 46.918 1.00 27.51 82 LYS B N 1
ATOM 2586 C CA . LYS B 1 82 ? 41.912 6.526 47.083 1.00 28.56 82 LYS B CA 1
ATOM 2587 C C . LYS B 1 82 ? 42.090 5.273 47.929 1.00 28.54 82 LYS B C 1
ATOM 2588 O O . LYS B 1 82 ? 41.405 5.084 48.931 1.00 26.01 82 LYS B O 1
ATOM 2594 N N . GLU B 1 83 ? 43.002 4.403 47.515 1.00 28.91 83 GLU B N 1
ATOM 2595 C CA . GLU B 1 83 ? 43.261 3.194 48.277 1.00 30.92 83 GLU B CA 1
ATOM 2596 C C . GLU B 1 83 ? 44.292 3.499 49.354 1.00 30.70 83 GLU B C 1
ATOM 2597 O O . GLU B 1 83 ? 45.398 3.961 49.061 1.00 31.51 83 GLU B O 1
ATOM 2603 N N . VAL B 1 84 ? 43.913 3.258 50.603 1.00 29.27 84 VAL B N 1
ATOM 2604 C CA . VAL B 1 84 ? 44.796 3.486 51.739 1.00 29.76 84 VAL B CA 1
ATOM 2605 C C . VAL B 1 84 ? 44.647 2.289 52.660 1.00 28.71 84 VAL B C 1
ATOM 2606 O O . VAL B 1 84 ? 43.576 2.054 53.216 1.00 27.02 84 VAL B O 1
ATOM 2610 N N . GLY B 1 85 ? 45.722 1.526 52.817 1.00 28.71 85 GLY B N 1
ATOM 2611 C CA . GLY B 1 85 ? 45.650 0.350 53.659 1.00 29.37 85 GLY B CA 1
ATOM 2612 C C . GLY B 1 85 ? 44.542 -0.556 53.156 1.00 28.55 85 GLY B C 1
ATOM 2613 O O . GLY B 1 85 ? 44.469 -0.859 51.964 1.00 30.18 85 GLY B O 1
ATOM 2614 N N . ASN B 1 86 ? 43.662 -0.973 54.058 1.00 28.27 86 ASN B N 1
ATOM 2615 C CA . ASN B 1 86 ? 42.562 -1.855 53.688 1.00 27.83 86 ASN B CA 1
ATOM 2616 C C . ASN B 1 86 ? 41.278 -1.054 53.474 1.00 25.98 86 ASN B C 1
ATOM 2617 O O . ASN B 1 86 ? 40.179 -1.563 53.687 1.00 25.32 86 ASN B O 1
ATOM 2622 N N . TYR B 1 87 ? 41.419 0.201 53.058 1.00 23.20 87 TYR B N 1
ATOM 2623 C CA . TYR B 1 87 ? 40.249 1.045 52.827 1.00 20.58 87 TYR B CA 1
ATOM 2624 C C . TYR B 1 87 ? 40.231 1.744 51.483 1.00 19.54 87 TYR B C 1
ATOM 2625 O O . TYR B 1 87 ? 41.242 1.853 50.788 1.00 18.90 87 TYR B O 1
ATOM 2634 N N . ILE B 1 88 ? 39.041 2.223 51.144 1.00 17.15 88 ILE B N 1
ATOM 2635 C CA . ILE B 1 88 ? 38.819 3.037 49.968 1.00 17.14 88 ILE B CA 1
ATOM 2636 C C . ILE B 1 88 ? 38.514 4.327 50.708 1.00 17.28 88 ILE B C 1
ATOM 2637 O O . ILE B 1 88 ? 37.629 4.349 51.565 1.00 15.84 88 ILE B O 1
ATOM 2642 N N . VAL B 1 89 ? 39.245 5.392 50.412 1.00 15.75 89 VAL B N 1
ATOM 2643 C CA . VAL B 1 89 ? 39.017 6.639 51.123 1.00 16.03 89 VAL B CA 1
ATOM 2644 C C . VAL B 1 89 ? 38.419 7.730 50.257 1.00 16.20 89 VAL B C 1
ATOM 2645 O O . VAL B 1 89 ? 38.843 7.936 49.122 1.00 17.22 89 VAL B O 1
ATOM 2649 N N . ILE B 1 90 ? 37.411 8.409 50.794 1.00 14.73 90 ILE B N 1
ATOM 2650 C CA . ILE B 1 90 ? 36.787 9.528 50.101 1.00 14.22 90 ILE B CA 1
ATOM 2651 C C . ILE B 1 90 ? 37.331 10.756 50.830 1.00 13.95 90 ILE B C 1
ATOM 2652 O O . ILE B 1 90 ? 36.919 11.048 51.952 1.00 15.15 90 ILE B O 1
ATOM 2657 N N . GLU B 1 91 ? 38.278 11.452 50.207 1.00 15.03 91 GLU B N 1
ATOM 2658 C CA . GLU B 1 91 ? 38.881 12.634 50.824 1.00 15.03 91 GLU B CA 1
ATOM 2659 C C . GLU B 1 91 ? 38.071 13.890 50.537 1.00 14.49 91 GLU B C 1
ATOM 2660 O O . GLU B 1 91 ? 37.809 14.225 49.379 1.00 15.43 91 GLU B O 1
ATOM 2666 N N . LEU B 1 92 ? 37.685 14.589 51.603 1.00 11.47 92 LEU B N 1
ATOM 2667 C CA . LEU B 1 92 ? 36.864 15.788 51.480 1.00 11.88 92 LEU B CA 1
ATOM 2668 C C . LEU B 1 92 ? 37.485 17.030 52.100 1.00 12.56 92 LEU B C 1
ATOM 2669 O O . LEU B 1 92 ? 37.007 18.136 51.875 1.00 15.22 92 LEU B O 1
ATOM 2674 N N . GLY B 1 93 ? 38.535 16.847 52.893 1.00 14.50 93 GLY B N 1
ATOM 2675 C CA . GLY B 1 93 ? 39.165 17.988 53.531 1.00 14.29 93 GLY B CA 1
ATOM 2676 C C . GLY B 1 93 ? 40.481 18.376 52.887 1.00 13.92 93 GLY B C 1
ATOM 2677 O O . GLY B 1 93 ? 40.735 18.069 51.723 1.00 16.30 93 GLY B O 1
ATOM 2678 N N . ILE B 1 94 ? 41.321 19.056 53.662 1.00 13.63 94 ILE B N 1
ATOM 2679 C CA . ILE B 1 94 ? 42.628 19.511 53.201 1.00 12.14 94 ILE B CA 1
ATOM 2680 C C . ILE B 1 94 ? 43.680 18.635 53.881 1.00 13.23 94 ILE B C 1
ATOM 2681 O O . ILE B 1 94 ? 43.582 18.369 55.080 1.00 13.72 94 ILE B O 1
ATOM 2686 N N . ARG B 1 95 ? 44.675 18.172 53.129 1.00 12.56 95 ARG B N 1
ATOM 2687 C CA . ARG B 1 95 ? 45.714 17.337 53.729 1.00 13.42 95 ARG B CA 1
ATOM 2688 C C . ARG B 1 95 ? 46.416 18.141 54.811 1.00 12.79 95 ARG B C 1
ATOM 2689 O O . ARG B 1 95 ? 46.689 19.332 54.628 1.00 14.14 95 ARG B O 1
ATOM 2697 N N . VAL B 1 96 ? 46.713 17.502 55.937 1.00 12.72 96 VAL B N 1
ATOM 2698 C CA . VAL B 1 96 ? 47.353 18.219 57.029 1.00 12.44 96 VAL B CA 1
ATOM 2699 C C . VAL B 1 96 ? 48.703 18.810 56.622 1.00 13.21 96 VAL B C 1
ATOM 2700 O O . VAL B 1 96 ? 49.139 19.805 57.191 1.00 12.13 96 VAL B O 1
ATOM 2704 N N . GLU B 1 97 ? 49.361 18.217 55.631 1.00 12.46 97 GLU B N 1
ATOM 2705 C CA . GLU B 1 97 ? 50.643 18.748 55.176 1.00 15.41 97 GLU B CA 1
ATOM 2706 C C . GLU B 1 97 ? 50.484 20.197 54.692 1.00 13.49 97 GLU B C 1
ATOM 2707 O O . GLU B 1 97 ? 51.336 21.050 54.965 1.00 15.60 97 GLU B O 1
ATOM 2713 N N . LYS B 1 98 ? 49.393 20.473 53.978 1.00 12.74 98 LYS B N 1
ATOM 2714 C CA . LYS B 1 98 ? 49.126 21.817 53.463 1.00 12.77 98 LYS B CA 1
ATOM 2715 C C . LYS B 1 98 ? 48.795 22.771 54.600 1.00 12.68 98 LYS B C 1
ATOM 2716 O O . LYS B 1 98 ? 49.170 23.946 54.574 1.00 14.71 98 LYS B O 1
ATOM 2722 N N . ILE B 1 99 ? 48.070 22.269 55.593 1.00 12.15 99 ILE B N 1
ATOM 2723 C CA . ILE B 1 99 ? 47.707 23.092 56.737 1.00 11.88 99 ILE B CA 1
ATOM 2724 C C . ILE B 1 99 ? 48.986 23.480 57.478 1.00 11.81 99 ILE B C 1
ATOM 2725 O O . ILE B 1 99 ? 49.178 24.640 57.858 1.00 14.71 99 ILE B O 1
ATOM 2730 N N . ARG B 1 100 ? 49.872 22.509 57.666 1.00 13.04 100 ARG B N 1
ATOM 2731 C CA . ARG B 1 100 ? 51.120 22.766 58.371 1.00 13.25 100 ARG B CA 1
ATOM 2732 C C . ARG B 1 100 ? 52.069 23.709 57.637 1.00 15.92 100 ARG B C 1
ATOM 2733 O O . ARG B 1 100 ? 52.864 24.394 58.274 1.00 16.13 100 ARG B O 1
ATOM 2741 N N . GLU B 1 101 ? 51.987 23.755 56.310 1.00 17.55 101 GLU B N 1
ATOM 2742 C CA . GLU B 1 101 ? 52.844 24.666 55.551 1.00 19.43 101 GLU B CA 1
ATOM 2743 C C . GLU B 1 101 ? 52.433 26.083 55.919 1.00 18.90 101 GLU B C 1
ATOM 2744 O O . GLU B 1 101 ? 53.274 26.971 56.071 1.00 18.17 101 GLU B O 1
ATOM 2750 N N . GLU B 1 102 ? 51.128 26.291 56.058 1.00 20.24 102 GLU B N 1
ATOM 2751 C CA . GLU B 1 102 ? 50.610 27.604 56.414 1.00 18.12 102 GLU B CA 1
ATOM 2752 C C . GLU B 1 102 ? 50.894 27.946 57.876 1.00 18.82 102 GLU B C 1
ATOM 2753 O O . GLU B 1 102 ? 51.237 29.085 58.196 1.00 18.70 102 GLU B O 1
ATOM 2759 N N . LEU B 1 103 ? 50.749 26.974 58.770 1.00 15.81 103 LEU B N 1
ATOM 2760 C CA . LEU B 1 103 ? 51.007 27.243 60.179 1.00 16.24 103 LEU B CA 1
ATOM 2761 C C . LEU B 1 103 ? 52.478 27.571 60.394 1.00 17.82 103 LEU B C 1
ATOM 2762 O O . LEU B 1 103 ? 52.821 28.391 61.244 1.00 17.14 103 LEU B O 1
ATOM 2767 N N . LYS B 1 104 ? 53.341 26.932 59.612 1.00 19.82 104 LYS B N 1
ATOM 2768 C CA . LYS B 1 104 ? 54.779 27.166 59.697 1.00 23.09 104 LYS B CA 1
ATOM 2769 C C . LYS B 1 104 ? 55.096 28.653 59.544 1.00 22.96 104 LYS B C 1
ATOM 2770 O O . LYS B 1 104 ? 55.961 29.191 60.238 1.00 23.96 104 LYS B O 1
ATOM 2776 N N . LYS B 1 105 ? 54.384 29.312 58.635 1.00 22.06 105 LYS B N 1
ATOM 2777 C CA . LYS B 1 105 ? 54.595 30.733 58.368 1.00 22.29 105 LYS B CA 1
ATOM 2778 C C . LYS B 1 105 ? 54.076 31.641 59.478 1.00 21.43 105 LYS B C 1
ATOM 2779 O O . LYS B 1 105 ? 54.550 32.765 59.627 1.00 22.93 105 LYS B O 1
ATOM 2785 N N . LEU B 1 106 ? 53.108 31.152 60.251 1.00 18.66 106 LEU B N 1
ATOM 2786 C CA . LEU B 1 106 ? 52.498 31.924 61.335 1.00 18.29 106 LEU B CA 1
ATOM 2787 C C . LEU B 1 106 ? 53.015 31.556 62.717 1.00 17.22 106 LEU B C 1
ATOM 2788 O O . LEU B 1 106 ? 52.874 32.321 63.673 1.00 17.95 106 LEU B O 1
ATOM 2793 N N . GLU B 1 107 ? 53.588 30.364 62.809 1.00 17.52 107 GLU B N 1
ATOM 2794 C CA . GLU B 1 107 ? 54.100 29.809 64.049 1.00 17.11 107 GLU B CA 1
ATOM 2795 C C . GLU B 1 107 ? 54.812 30.761 64.999 1.00 16.36 107 GLU B C 1
ATOM 2796 O O . GLU B 1 107 ? 54.418 30.900 66.154 1.00 16.29 107 GLU B O 1
ATOM 2802 N N . ASN B 1 108 ? 55.852 31.419 64.512 1.00 17.60 108 ASN B N 1
ATOM 2803 C CA . ASN B 1 108 ? 56.621 32.297 65.373 1.00 17.40 108 ASN B CA 1
ATOM 2804 C C . ASN B 1 108 ? 56.196 33.753 65.427 1.00 17.78 108 ASN B C 1
ATOM 2805 O O . ASN B 1 108 ? 56.823 34.562 66.111 1.00 17.21 108 ASN B O 1
ATOM 2810 N N . ILE B 1 109 ? 55.124 34.088 64.716 1.00 17.47 109 ILE B N 1
ATOM 2811 C CA . ILE B 1 109 ? 54.592 35.445 64.748 1.00 17.61 109 ILE B CA 1
ATOM 2812 C C . ILE B 1 109 ? 53.498 35.446 65.815 1.00 19.20 109 ILE B C 1
ATOM 2813 O O . ILE B 1 109 ? 53.347 36.405 66.572 1.00 19.75 109 ILE B O 1
ATOM 2818 N N . TYR B 1 110 ? 52.749 34.348 65.893 1.00 17.61 110 TYR B N 1
ATOM 2819 C CA . TYR B 1 110 ? 51.661 34.252 66.855 1.00 17.40 110 TYR B CA 1
ATOM 2820 C C . TYR B 1 110 ? 51.868 33.254 67.991 1.00 16.82 110 TYR B C 1
ATOM 2821 O O . TYR B 1 110 ? 50.938 32.983 68.743 1.00 18.12 110 TYR B O 1
ATOM 2830 N N . GLY B 1 111 ? 53.083 32.720 68.112 1.00 17.42 111 GLY B N 1
ATOM 2831 C CA . GLY B 1 111 ? 53.390 31.763 69.165 1.00 17.82 111 GLY B CA 1
ATOM 2832 C C . GLY B 1 111 ? 52.462 30.563 69.185 1.00 16.83 111 GLY B C 1
ATOM 2833 O O . GLY B 1 111 ? 51.975 30.152 70.236 1.00 17.71 111 GLY B O 1
ATOM 2834 N N . LEU B 1 112 ? 52.234 29.984 68.014 1.00 16.86 112 LEU B N 1
ATOM 2835 C CA . LEU B 1 112 ? 51.338 28.848 67.894 1.00 15.83 112 LEU B CA 1
ATOM 2836 C C . LEU B 1 112 ? 51.927 27.514 68.321 1.00 16.48 112 LEU B C 1
ATOM 2837 O O . LEU B 1 112 ? 53.085 27.211 68.038 1.00 15.73 112 LEU B O 1
ATOM 2842 N N . LYS B 1 113 ? 51.110 26.726 69.010 1.00 17.68 113 LYS B N 1
ATOM 2843 C CA . LYS B 1 113 ? 51.495 25.386 69.430 1.00 17.73 113 LYS B CA 1
ATOM 2844 C C . LYS B 1 113 ? 50.381 24.472 68.941 1.00 17.67 113 LYS B C 1
ATOM 2845 O O . LYS B 1 113 ? 49.207 24.692 69.237 1.00 17.28 113 LYS B O 1
ATOM 2851 N N . TYR B 1 114 ? 50.759 23.461 68.170 1.00 17.48 114 TYR B N 1
ATOM 2852 C CA . TYR B 1 114 ? 49.803 22.516 67.612 1.00 17.01 114 TYR B CA 1
ATOM 2853 C C . TYR B 1 114 ? 50.446 21.135 67.596 1.00 17.64 114 TYR B C 1
ATOM 2854 O O . TYR B 1 114 ? 51.567 20.975 68.080 1.00 17.76 114 TYR B O 1
ATOM 2863 N N . TYR B 1 115 ? 49.755 20.132 67.064 1.00 16.86 115 TYR B N 1
ATOM 2864 C CA . TYR B 1 115 ? 50.336 18.789 67.053 1.00 17.67 115 TYR B CA 1
ATOM 2865 C C . TYR B 1 115 ? 51.689 18.714 66.355 1.00 18.94 115 TYR B C 1
ATOM 2866 O O . TYR B 1 115 ? 52.635 18.111 66.871 1.00 19.80 115 TYR B O 1
ATOM 2875 N N . GLY B 1 116 ? 51.771 19.331 65.182 1.00 18.48 116 GLY B N 1
ATOM 2876 C CA . GLY B 1 116 ? 52.990 19.306 64.396 1.00 19.48 116 GLY B CA 1
ATOM 2877 C C . GLY B 1 116 ? 54.251 19.845 65.039 1.00 19.44 116 GLY B C 1
ATOM 2878 O O . GLY B 1 116 ? 55.350 19.444 64.653 1.00 21.37 116 GLY B O 1
ATOM 2879 N N . ASN B 1 117 ? 54.114 20.745 66.005 1.00 19.28 117 ASN B N 1
ATOM 2880 C CA . ASN B 1 117 ? 55.292 21.304 66.660 1.00 20.20 117 ASN B CA 1
ATOM 2881 C C . ASN B 1 117 ? 55.298 21.108 68.174 1.00 20.69 117 ASN B C 1
ATOM 2882 O O . ASN B 1 117 ? 55.941 21.865 68.901 1.00 21.85 117 ASN B O 1
ATOM 2887 N N . SER B 1 118 ? 54.596 20.084 68.649 1.00 21.07 118 SER B N 1
ATOM 2888 C CA . SER B 1 118 ? 54.535 19.808 70.082 1.00 21.35 118 SER B CA 1
ATOM 2889 C C . SER B 1 118 ? 54.986 18.388 70.404 1.00 23.40 118 SER B C 1
ATOM 2890 O O . SER B 1 118 ? 54.885 17.488 69.569 1.00 24.04 118 SER B O 1
ATOM 2893 N N . THR B 1 119 ? 55.486 18.192 71.620 1.00 24.07 119 THR B N 1
ATOM 2894 C CA . THR B 1 119 ? 55.939 16.874 72.049 1.00 25.94 119 THR B CA 1
ATOM 2895 C C . THR B 1 119 ? 54.759 16.106 72.630 1.00 25.45 119 THR B C 1
ATOM 2896 O O . THR B 1 119 ? 53.755 16.701 73.014 1.00 24.24 119 THR B O 1
ATOM 2900 N N . LYS B 1 120 ? 54.890 14.785 72.701 1.00 27.31 120 LYS B N 1
ATOM 2901 C CA . LYS B 1 120 ? 53.833 13.953 73.258 1.00 28.87 120 LYS B CA 1
ATOM 2902 C C . LYS B 1 120 ? 53.514 14.418 74.674 1.00 28.02 120 LYS B C 1
ATOM 2903 O O . LYS B 1 120 ? 52.355 14.446 75.082 1.00 27.87 120 LYS B O 1
ATOM 2909 N N . GLU B 1 121 ? 54.552 14.786 75.421 1.00 27.96 121 GLU B N 1
ATOM 2910 C CA . GLU B 1 121 ? 54.368 15.250 76.788 1.00 28.11 121 GLU B CA 1
ATOM 2911 C C . GLU B 1 121 ? 53.553 16.538 76.832 1.00 26.65 121 GLU B C 1
ATOM 2912 O O . GLU B 1 121 ? 52.679 16.696 77.683 1.00 26.82 121 GLU B O 1
ATOM 2918 N N . GLU B 1 122 ? 53.837 17.454 75.909 1.00 25.83 122 GLU B N 1
ATOM 2919 C CA . GLU B 1 122 ? 53.114 18.722 75.853 1.00 25.42 122 GLU B CA 1
ATOM 2920 C C . GLU B 1 122 ? 51.660 18.498 75.463 1.00 24.26 122 GLU B C 1
ATOM 2921 O O . GLU B 1 122 ? 50.760 19.125 76.007 1.00 24.06 122 GLU B O 1
ATOM 2927 N N . ILE B 1 123 ? 51.435 17.598 74.515 1.00 24.32 123 ILE B N 1
ATOM 2928 C CA . ILE B 1 123 ? 50.084 17.299 74.064 1.00 23.99 123 ILE B CA 1
ATOM 2929 C C . ILE B 1 123 ? 49.278 16.703 75.211 1.00 23.77 123 ILE B C 1
ATOM 2930 O O . ILE B 1 123 ? 48.104 17.023 75.391 1.00 22.62 123 ILE B O 1
ATOM 2935 N N . GLU B 1 124 ? 49.918 15.842 75.994 1.00 24.97 124 GLU B N 1
ATOM 2936 C CA . GLU B 1 124 ? 49.253 15.226 77.131 1.00 27.86 124 GLU B CA 1
ATOM 2937 C C . GLU B 1 124 ? 48.798 16.321 78.096 1.00 28.11 124 GLU B C 1
ATOM 2938 O O . GLU B 1 124 ? 47.668 16.303 78.583 1.00 28.64 124 GLU B O 1
ATOM 2944 N N . LYS B 1 125 ? 49.683 17.278 78.359 1.00 29.76 125 LYS B N 1
ATOM 2945 C CA . LYS B 1 125 ? 49.379 18.381 79.267 1.00 30.91 125 LYS B CA 1
ATOM 2946 C C . LYS B 1 125 ? 48.209 19.217 78.750 1.00 30.69 125 LYS B C 1
ATOM 2947 O O . LYS B 1 125 ? 47.269 19.517 79.487 1.00 31.13 125 LYS B O 1
ATOM 2953 N N . PHE B 1 126 ? 48.276 19.589 77.475 1.00 31.68 126 PHE B N 1
ATOM 2954 C CA . PHE B 1 126 ? 47.236 20.394 76.837 1.00 30.34 126 PHE B CA 1
ATOM 2955 C C . PHE B 1 126 ? 45.863 19.734 76.852 1.00 30.70 126 PHE B C 1
ATOM 2956 O O . PHE B 1 126 ? 44.873 20.341 77.260 1.00 31.29 126 PHE B O 1
ATOM 2964 N N . THR B 1 127 ? 45.812 18.487 76.396 1.00 29.40 127 THR B N 1
ATOM 2965 C CA . THR B 1 127 ? 44.558 17.751 76.291 1.00 29.27 127 THR B CA 1
ATOM 2966 C C . THR B 1 127 ? 44.112 16.992 77.534 1.00 29.48 127 THR B C 1
ATOM 2967 O O . THR B 1 127 ? 42.915 16.863 77.786 1.00 30.72 127 THR B O 1
ATOM 2971 N N . GLY B 1 128 ? 45.070 16.473 78.292 1.00 29.73 128 GLY B N 1
ATOM 2972 C CA . GLY B 1 128 ? 44.729 15.722 79.484 1.00 30.19 128 GLY B CA 1
ATOM 2973 C C . GLY B 1 128 ? 44.251 14.321 79.148 1.00 31.08 128 GLY B C 1
ATOM 2974 O O . GLY B 1 128 ? 43.645 13.644 79.979 1.00 30.81 128 GLY B O 1
ATOM 2983 N N . PRO B 1 130 ? 44.757 10.248 78.070 1.00 29.27 130 PRO B N 1
ATOM 2984 C CA . PRO B 1 130 ? 45.681 9.206 78.527 1.00 27.73 130 PRO B CA 1
ATOM 2985 C C . PRO B 1 130 ? 46.953 9.183 77.688 1.00 26.35 130 PRO B C 1
ATOM 2986 O O . PRO B 1 130 ? 46.899 9.250 76.461 1.00 23.48 130 PRO B O 1
ATOM 2990 N N . PRO B 1 131 ? 48.119 9.086 78.343 1.00 25.54 131 PRO B N 1
ATOM 2991 C CA . PRO B 1 131 ? 49.405 9.054 77.641 1.00 24.47 131 PRO B CA 1
ATOM 2992 C C . PRO B 1 131 ? 49.444 7.956 76.582 1.00 22.74 131 PRO B C 1
ATOM 2993 O O . PRO B 1 131 ? 50.042 8.118 75.516 1.00 21.13 131 PRO B O 1
ATOM 2997 N N . GLU B 1 132 ? 48.798 6.838 76.894 1.00 22.19 132 GLU B N 1
ATOM 2998 C CA . GLU B 1 132 ? 48.760 5.694 76.001 1.00 22.49 132 GLU B CA 1
ATOM 2999 C C . GLU B 1 132 ? 48.117 5.983 74.648 1.00 20.23 132 GLU B C 1
ATOM 3000 O O . GLU B 1 132 ? 48.501 5.393 73.646 1.00 18.62 132 GLU B O 1
ATOM 3006 N N . LEU B 1 133 ? 47.148 6.891 74.619 1.00 19.24 133 LEU B N 1
ATOM 3007 C CA . LEU B 1 133 ? 46.450 7.198 73.374 1.00 17.87 133 LEU B CA 1
ATOM 3008 C C . LEU B 1 133 ? 46.943 8.445 72.640 1.00 17.53 133 LEU B C 1
ATOM 3009 O O . LEU B 1 133 ? 46.532 8.705 71.512 1.00 16.91 133 LEU B O 1
ATOM 3014 N N . VAL B 1 134 ? 47.818 9.213 73.279 1.00 17.16 134 VAL B N 1
ATOM 3015 C CA . VAL B 1 134 ? 48.354 10.424 72.663 1.00 18.08 134 VAL B CA 1
ATOM 3016 C C . VAL B 1 134 ? 48.944 10.174 71.270 1.00 17.75 134 VAL B C 1
ATOM 3017 O O . VAL B 1 134 ? 48.738 10.972 70.352 1.00 17.71 134 VAL B O 1
ATOM 3021 N N . PRO B 1 135 ? 49.675 9.061 71.084 1.00 17.42 135 PRO B N 1
ATOM 3022 C CA . PRO B 1 135 ? 50.252 8.786 69.764 1.00 17.44 135 PRO B CA 1
ATOM 3023 C C . PRO B 1 135 ? 49.206 8.716 68.650 1.00 16.57 135 PRO B C 1
ATOM 3024 O O . PRO B 1 135 ? 49.491 9.055 67.501 1.00 18.65 135 PRO B O 1
ATOM 3028 N N . LEU B 1 136 ? 47.997 8.285 68.994 1.00 16.23 136 LEU B N 1
ATOM 3029 C CA . LEU B 1 136 ? 46.924 8.170 68.004 1.00 15.11 136 LEU B CA 1
ATOM 3030 C C . LEU B 1 136 ? 46.345 9.536 67.638 1.00 14.18 136 LEU B C 1
ATOM 3031 O O . LEU B 1 136 ? 46.056 9.800 66.467 1.00 13.32 136 LEU B O 1
ATOM 3036 N N . ALA B 1 137 ? 46.182 10.395 68.638 1.00 15.55 137 ALA B N 1
ATOM 3037 C CA . ALA B 1 137 ? 45.648 11.734 68.412 1.00 16.05 137 ALA B CA 1
ATOM 3038 C C . ALA B 1 137 ? 46.636 12.557 67.600 1.00 16.78 137 ALA B C 1
ATOM 3039 O O . ALA B 1 137 ? 46.244 13.491 66.896 1.00 15.38 137 ALA B O 1
ATOM 3049 N N . GLU B 1 139 ? 48.419 11.461 65.095 1.00 17.21 139 GLU B N 1
ATOM 3050 C CA . GLU B 1 139 ? 48.457 11.042 63.696 1.00 16.83 139 GLU B CA 1
ATOM 3051 C C . GLU B 1 139 ? 47.416 11.805 62.886 1.00 16.24 139 GLU B C 1
ATOM 3052 O O . GLU B 1 139 ? 46.435 11.232 62.418 1.00 17.21 139 GLU B O 1
ATOM 3058 N N . ARG B 1 140 ? 47.635 13.104 62.723 1.00 14.62 140 ARG B N 1
ATOM 3059 C CA . ARG B 1 140 ? 46.695 13.932 61.976 1.00 12.63 140 ARG B CA 1
ATOM 3060 C C . ARG B 1 140 ? 46.802 13.667 60.480 1.00 12.84 140 ARG B C 1
ATOM 3061 O O . ARG B 1 140 ? 47.890 13.424 59.967 1.00 12.74 140 ARG B O 1
ATOM 3069 N N . GLU B 1 141 ? 45.669 13.707 59.786 1.00 12.88 141 GLU B N 1
ATOM 3070 C CA . GLU B 1 141 ? 45.682 13.523 58.342 1.00 11.60 141 GLU B CA 1
ATOM 3071 C C . GLU B 1 141 ? 45.045 14.705 57.612 1.00 11.36 141 GLU B C 1
ATOM 3072 O O . GLU B 1 141 ? 45.423 14.994 56.482 1.00 11.99 141 GLU B O 1
ATOM 3078 N N . TYR B 1 142 ? 44.098 15.389 58.256 1.00 11.28 142 TYR B N 1
ATOM 3079 C CA . TYR B 1 142 ? 43.397 16.507 57.611 1.00 12.42 142 TYR B CA 1
ATOM 3080 C C . TYR B 1 142 ? 43.076 17.696 58.497 1.00 11.51 142 TYR B C 1
ATOM 3081 O O . TYR B 1 142 ? 42.277 18.550 58.113 1.00 11.94 142 TYR B O 1
ATOM 3090 N N . SER B 1 143 ? 43.678 17.775 59.672 1.00 12.13 143 SER B N 1
ATOM 3091 C CA . SER B 1 143 ? 43.351 18.883 60.554 1.00 11.34 143 SER B CA 1
ATOM 3092 C C . SER B 1 143 ? 44.386 19.052 61.641 1.00 12.34 143 SER B C 1
ATOM 3093 O O . SER B 1 143 ? 45.098 18.113 61.985 1.00 12.38 143 SER B O 1
ATOM 3096 N N . GLU B 1 144 ? 44.461 20.268 62.170 1.00 13.74 144 GLU B N 1
ATOM 3097 C CA . GLU B 1 144 ? 45.368 20.583 63.257 1.00 13.48 144 GLU B CA 1
ATOM 3098 C C . GLU B 1 144 ? 44.553 21.212 64.368 1.00 13.69 144 GLU B C 1
ATOM 3099 O O . GLU B 1 144 ? 43.446 21.721 64.147 1.00 14.62 144 GLU B O 1
ATOM 3105 N N . THR B 1 145 ? 45.101 21.157 65.572 1.00 13.81 145 THR B N 1
ATOM 3106 C CA . THR B 1 145 ? 44.467 21.756 66.728 1.00 14.50 145 THR B CA 1
ATOM 3107 C C . THR B 1 145 ? 45.469 22.760 67.276 1.00 14.39 145 THR B C 1
ATOM 3108 O O . THR B 1 145 ? 46.642 22.431 67.461 1.00 15.59 145 THR B O 1
ATOM 3112 N N . ILE B 1 146 ? 45.017 23.986 67.504 1.00 13.62 146 ILE B N 1
ATOM 3113 C CA . ILE B 1 146 ? 45.885 25.026 68.037 1.00 16.37 146 ILE B CA 1
ATOM 3114 C C . ILE B 1 146 ? 45.654 25.061 69.545 1.00 17.45 146 ILE B C 1
ATOM 3115 O O . ILE B 1 146 ? 44.593 25.481 70.008 1.00 18.00 146 ILE B O 1
ATOM 3120 N N . PHE B 1 147 ? 46.648 24.608 70.304 1.00 17.65 147 PHE B N 1
ATOM 3121 C CA . PHE B 1 147 ? 46.543 24.549 71.761 1.00 18.96 147 PHE B CA 1
ATOM 3122 C C . PHE B 1 147 ? 46.898 25.851 72.460 1.00 20.09 147 PHE B C 1
ATOM 3123 O O . PHE B 1 147 ? 46.388 26.137 73.544 1.00 21.27 147 PHE B O 1
ATOM 3131 N N . GLU B 1 148 ? 47.786 26.622 71.847 1.00 20.84 148 GLU B N 1
ATOM 3132 C CA . GLU B 1 148 ? 48.213 27.888 72.425 1.00 22.07 148 GLU B CA 1
ATOM 3133 C C . GLU B 1 148 ? 48.601 28.886 71.355 1.00 20.14 148 GLU B C 1
ATOM 3134 O O . GLU B 1 148 ? 48.956 28.515 70.236 1.00 17.79 148 GLU B O 1
ATOM 3140 N N . TRP B 1 149 ? 48.557 30.157 71.736 1.00 19.04 149 TRP B N 1
ATOM 3141 C CA . TRP B 1 149 ? 48.942 31.263 70.874 1.00 19.57 149 TRP B CA 1
ATOM 3142 C C . TRP B 1 149 ? 49.314 32.428 71.793 1.00 19.66 149 TRP B C 1
ATOM 3143 O O . TRP B 1 149 ? 48.769 32.554 72.892 1.00 21.02 149 TRP B O 1
ATOM 3154 N N . SER B 1 150 ? 50.259 33.250 71.348 1.00 21.96 150 SER B N 1
ATOM 3155 C CA . SER B 1 150 ? 50.738 34.393 72.124 1.00 24.00 150 SER B CA 1
ATOM 3156 C C . SER B 1 150 ? 49.911 35.646 71.866 1.00 25.09 150 SER B C 1
ATOM 3157 O O . SER B 1 150 ? 49.849 36.547 72.705 1.00 24.08 150 SER B O 1
ATOM 3160 N N . ARG B 1 151 ? 49.284 35.693 70.697 1.00 24.64 151 ARG B N 1
ATOM 3161 C CA . ARG B 1 151 ? 48.468 36.830 70.298 1.00 25.19 151 ARG B CA 1
ATOM 3162 C C . ARG B 1 151 ? 47.486 36.402 69.214 1.00 25.62 151 ARG B C 1
ATOM 3163 O O . ARG B 1 151 ? 47.691 35.383 68.554 1.00 23.72 151 ARG B O 1
ATOM 3171 N N . ASP B 1 152 ? 46.416 37.171 69.035 1.00 25.57 152 ASP B N 1
ATOM 3172 C CA . ASP B 1 152 ? 45.427 36.849 68.013 1.00 26.96 152 ASP B CA 1
ATOM 3173 C C . ASP B 1 152 ? 45.759 37.502 66.681 1.00 26.08 152 ASP B C 1
ATOM 3174 O O . ASP B 1 152 ? 46.694 38.299 66.580 1.00 25.63 152 ASP B O 1
ATOM 3179 N N . GLY B 1 153 ? 44.981 37.158 65.660 1.00 24.48 153 GLY B N 1
ATOM 3180 C CA . GLY B 1 153 ? 45.205 37.708 64.337 1.00 24.11 153 GLY B CA 1
ATOM 3181 C C . GLY B 1 153 ? 45.517 36.610 63.340 1.00 23.16 153 GLY B C 1
ATOM 3182 O O . GLY B 1 153 ? 45.281 36.762 62.141 1.00 24.61 153 GLY B O 1
ATOM 3183 N N . TRP B 1 154 ? 46.052 35.499 63.839 1.00 21.30 154 TRP B N 1
ATOM 3184 C CA . TRP B 1 154 ? 46.398 34.372 62.981 1.00 19.49 154 TRP B CA 1
ATOM 3185 C C . TRP B 1 154 ? 45.160 33.705 62.391 1.00 19.07 154 TRP B C 1
ATOM 3186 O O . TRP B 1 154 ? 45.217 33.171 61.287 1.00 18.09 154 TRP B O 1
ATOM 3197 N N . GLU B 1 155 ? 44.050 33.735 63.124 1.00 18.46 155 GLU B N 1
ATOM 3198 C CA . GLU B 1 155 ? 42.811 33.130 62.643 1.00 19.24 155 GLU B CA 1
ATOM 3199 C C . GLU B 1 155 ? 42.378 33.793 61.338 1.00 19.13 155 GLU B C 1
ATOM 3200 O O . GLU B 1 155 ? 42.053 33.117 60.362 1.00 18.17 155 GLU B O 1
ATOM 3206 N N . GLU B 1 156 ? 42.390 35.122 61.317 1.00 20.15 156 GLU B N 1
ATOM 3207 C CA . GLU B 1 156 ? 41.996 35.852 60.120 1.00 20.45 156 GLU B CA 1
ATOM 3208 C C . GLU B 1 156 ? 42.922 35.546 58.948 1.00 20.03 156 GLU B C 1
ATOM 3209 O O . GLU B 1 156 ? 42.473 35.445 57.804 1.00 19.27 156 GLU B O 1
ATOM 3215 N N . VAL B 1 157 ? 44.213 35.393 59.230 1.00 19.20 157 VAL B N 1
ATOM 3216 C CA . VAL B 1 157 ? 45.172 35.089 58.176 1.00 18.72 157 VAL B CA 1
ATOM 3217 C C . VAL B 1 157 ? 44.831 33.746 57.531 1.00 17.83 157 VAL B C 1
ATOM 3218 O O . VAL B 1 157 ? 44.790 33.626 56.303 1.00 18.76 157 VAL B O 1
ATOM 3222 N N . LEU B 1 158 ? 44.578 32.741 58.362 1.00 17.72 158 LEU B N 1
ATOM 3223 C CA . LEU B 1 158 ? 44.236 31.415 57.857 1.00 15.98 158 LEU B CA 1
ATOM 3224 C C . LEU B 1 158 ? 42.945 31.464 57.036 1.00 17.17 158 LEU B C 1
ATOM 3225 O O . LEU B 1 158 ? 42.880 30.909 55.939 1.00 16.15 158 LEU B O 1
ATOM 3230 N N . VAL B 1 159 ? 41.926 32.134 57.568 1.00 18.39 159 VAL B N 1
ATOM 3231 C CA . VAL B 1 159 ? 40.646 32.249 56.870 1.00 20.06 159 VAL B CA 1
ATOM 3232 C C . VAL B 1 159 ? 40.837 32.955 55.530 1.00 21.34 159 VAL B C 1
ATOM 3233 O O . VAL B 1 159 ? 40.200 32.608 54.533 1.00 21.61 159 VAL B O 1
ATOM 3237 N N . GLU B 1 160 ? 41.722 33.947 55.514 1.00 23.17 160 GLU B N 1
ATOM 3238 C CA . GLU B 1 160 ? 42.009 34.705 54.300 1.00 24.37 160 GLU B CA 1
ATOM 3239 C C . GLU B 1 160 ? 42.645 33.768 53.279 1.00 23.47 160 GLU B C 1
ATOM 3240 O O . GLU B 1 160 ? 42.470 33.932 52.069 1.00 23.83 160 GLU B O 1
ATOM 3246 N N . GLY B 1 161 ? 43.378 32.778 53.784 1.00 19.98 161 GLY B N 1
ATOM 3247 C CA . GLY B 1 161 ? 44.043 31.814 52.927 1.00 20.11 161 GLY B CA 1
ATOM 3248 C C . GLY B 1 161 ? 43.147 30.686 52.452 1.00 19.08 161 GLY B C 1
ATOM 3249 O O . GLY B 1 161 ? 43.585 29.814 51.703 1.00 20.16 161 GLY B O 1
ATOM 3250 N N . GLY B 1 162 ? 41.891 30.694 52.886 1.00 18.78 162 GLY B N 1
ATOM 3251 C CA . GLY B 1 162 ? 40.970 29.655 52.455 1.00 18.45 162 GLY B CA 1
ATOM 3252 C C . GLY B 1 162 ? 40.773 28.521 53.440 1.00 16.58 162 GLY B C 1
ATOM 3253 O O . GLY B 1 162 ? 40.017 27.586 53.170 1.00 15.74 162 GLY B O 1
ATOM 3254 N N . PHE B 1 163 ? 41.446 28.592 54.583 1.00 15.74 163 PHE B N 1
ATOM 3255 C CA . PHE B 1 163 ? 41.306 27.544 55.588 1.00 17.02 163 PHE B CA 1
ATOM 3256 C C . PHE B 1 163 ? 40.181 27.872 56.556 1.00 18.08 163 PHE B C 1
ATOM 3257 O O . PHE B 1 163 ? 39.841 29.041 56.755 1.00 20.49 163 PHE B O 1
ATOM 3265 N N . LYS B 1 164 ? 39.595 26.837 57.147 1.00 17.33 164 LYS B N 1
ATOM 3266 C CA . LYS B 1 164 ? 38.521 27.022 58.113 1.00 17.43 164 LYS B CA 1
ATOM 3267 C C . LYS B 1 164 ? 39.088 26.916 59.516 1.00 18.83 164 LYS B C 1
ATOM 3268 O O . LYS B 1 164 ? 39.870 26.015 59.818 1.00 17.98 164 LYS B O 1
ATOM 3274 N N . VAL B 1 165 ? 38.695 27.851 60.369 1.00 17.16 165 VAL B N 1
ATOM 3275 C CA . VAL B 1 165 ? 39.155 27.863 61.747 1.00 20.15 165 VAL B CA 1
ATOM 3276 C C . VAL B 1 165 ? 37.924 27.816 62.631 1.00 22.20 165 VAL B C 1
ATOM 3277 O O . VAL B 1 165 ? 37.097 28.730 62.614 1.00 22.88 165 VAL B O 1
ATOM 3281 N N . THR B 1 166 ? 37.798 26.739 63.389 1.00 24.96 166 THR B N 1
ATOM 3282 C CA . THR B 1 166 ? 36.663 26.570 64.275 1.00 29.36 166 THR B CA 1
ATOM 3283 C C . THR B 1 166 ? 37.119 26.669 65.720 1.00 33.93 166 THR B C 1
ATOM 3284 O O . THR B 1 166 ? 38.043 25.971 66.143 1.00 32.35 166 THR B O 1
ATOM 3296 N N . GLY B 1 168 ? 36.793 26.179 69.688 1.00 46.16 168 GLY B N 1
ATOM 3297 C CA . GLY B 1 168 ? 36.194 25.241 70.613 1.00 46.97 168 GLY B CA 1
ATOM 3298 C C . GLY B 1 168 ? 36.186 25.879 71.983 1.00 47.46 168 GLY B C 1
ATOM 3299 O O . GLY B 1 168 ? 36.755 26.954 72.169 1.00 48.07 168 GLY B O 1
ATOM 3300 N N . SER B 1 169 ? 35.541 25.228 72.944 1.00 48.54 169 SER B N 1
ATOM 3301 C CA . SER B 1 169 ? 35.480 25.752 74.303 1.00 49.08 169 SER B CA 1
ATOM 3302 C C . SER B 1 169 ? 36.895 25.868 74.855 1.00 48.58 169 SER B C 1
ATOM 3303 O O . SER B 1 169 ? 37.140 26.565 75.839 1.00 48.74 169 SER B O 1
ATOM 3306 N N . ARG B 1 170 ? 37.822 25.189 74.190 1.00 47.63 170 ARG B N 1
ATOM 3307 C CA . ARG B 1 170 ? 39.219 25.161 74.599 1.00 45.82 170 ARG B CA 1
ATOM 3308 C C . ARG B 1 170 ? 40.198 25.621 73.521 1.00 42.64 170 ARG B C 1
ATOM 3309 O O . ARG B 1 170 ? 40.818 26.681 73.636 1.00 41.70 170 ARG B O 1
ATOM 3317 N N . PHE B 1 171 ? 40.332 24.815 72.474 1.00 38.77 171 PHE B N 1
ATOM 3318 C CA . PHE B 1 171 ? 41.261 25.113 71.395 1.00 34.53 171 PHE B CA 1
ATOM 3319 C C . PHE B 1 171 ? 40.577 25.245 70.043 1.00 32.38 171 PHE B C 1
ATOM 3320 O O . PHE B 1 171 ? 39.440 24.812 69.862 1.00 32.97 171 PHE B O 1
ATOM 3328 N N . TYR B 1 172 ? 41.289 25.840 69.094 1.00 29.76 172 TYR B N 1
ATOM 3329 C CA . TYR B 1 172 ? 40.770 26.015 67.746 1.00 27.06 172 TYR B CA 1
ATOM 3330 C C . TYR B 1 172 ? 41.190 24.826 66.897 1.00 23.43 172 TYR B C 1
ATOM 3331 O O . TYR B 1 172 ? 42.196 24.178 67.175 1.00 22.17 172 TYR B O 1
ATOM 3340 N N . THR B 1 173 ? 40.411 24.535 65.864 1.00 21.13 173 THR B N 1
ATOM 3341 C CA . THR B 1 173 ? 40.760 23.462 64.949 1.00 19.18 173 THR B CA 1
ATOM 3342 C C . THR B 1 173 ? 40.874 24.100 63.574 1.00 17.47 173 THR B C 1
ATOM 3343 O O . THR B 1 173 ? 40.071 24.959 63.217 1.00 16.84 173 THR B O 1
ATOM 3347 N N . VAL B 1 174 ? 41.892 23.706 62.821 1.00 13.77 174 VAL B N 1
ATOM 3348 C CA . VAL B 1 174 ? 42.098 24.247 61.484 1.00 13.75 174 VAL B CA 1
ATOM 3349 C C . VAL B 1 174 ? 41.874 23.096 60.527 1.00 13.89 174 VAL B C 1
ATOM 3350 O O . VAL B 1 174 ? 42.491 22.039 60.664 1.00 13.56 174 VAL B O 1
ATOM 3354 N N . HIS B 1 175 ? 40.983 23.302 59.563 1.00 12.20 175 HIS B N 1
ATOM 3355 C CA . HIS B 1 175 ? 40.639 22.242 58.625 1.00 13.37 175 HIS B CA 1
ATOM 3356 C C . HIS B 1 175 ? 40.080 22.795 57.321 1.00 12.39 175 HIS B C 1
ATOM 3357 O O . HIS B 1 175 ? 40.163 23.993 57.052 1.00 11.67 175 HIS B O 1
ATOM 3364 N N . GLY B 1 176 ? 39.487 21.898 56.537 1.00 13.20 176 GLY B N 1
ATOM 3365 C CA . GLY B 1 176 ? 38.911 22.261 55.257 1.00 13.31 176 GLY B CA 1
ATOM 3366 C C . GLY B 1 176 ? 37.440 22.638 55.262 1.00 13.95 176 GLY B C 1
ATOM 3367 O O . GLY B 1 176 ? 36.878 23.015 56.296 1.00 15.72 176 GLY B O 1
ATOM 3368 N N . ASN B 1 177 ? 36.809 22.508 54.099 1.00 12.06 177 ASN B N 1
ATOM 3369 C CA . ASN B 1 177 ? 35.409 22.887 53.928 1.00 12.51 177 ASN B CA 1
ATOM 3370 C C . ASN B 1 177 ? 34.340 21.811 54.061 1.00 13.02 177 ASN B C 1
ATOM 3371 O O . ASN B 1 177 ? 33.202 22.001 53.623 1.00 16.05 177 ASN B O 1
ATOM 3376 N N . SER B 1 178 ? 34.688 20.681 54.657 1.00 12.38 178 SER B N 1
ATOM 3377 C CA . SER B 1 178 ? 33.698 19.635 54.850 1.00 12.63 178 SER B CA 1
ATOM 3378 C C . SER B 1 178 ? 33.220 19.723 56.299 1.00 12.45 178 SER B C 1
ATOM 3379 O O . SER B 1 178 ? 33.669 20.580 57.064 1.00 14.34 178 SER B O 1
ATOM 3382 N N . ASP B 1 179 ? 32.288 18.853 56.659 1.00 12.40 179 ASP B N 1
ATOM 3383 C CA . ASP B 1 179 ? 31.797 18.771 58.029 1.00 12.38 179 ASP B CA 1
ATOM 3384 C C . ASP B 1 179 ? 31.161 17.404 58.203 1.00 11.20 179 ASP B C 1
ATOM 3385 O O . ASP B 1 179 ? 31.091 16.623 57.250 1.00 11.27 179 ASP B O 1
ATOM 3390 N N . LYS B 1 180 ? 30.722 17.097 59.418 1.00 11.64 180 LYS B N 1
ATOM 3391 C CA . LYS B 1 180 ? 30.136 15.791 59.678 1.00 11.24 180 LYS B CA 1
ATOM 3392 C C . LYS B 1 180 ? 28.891 15.511 58.859 1.00 11.62 180 LYS B C 1
ATOM 3393 O O . LYS B 1 180 ? 28.599 14.356 58.559 1.00 13.51 180 LYS B O 1
ATOM 3399 N N . GLY B 1 181 ? 28.158 16.565 58.506 1.00 11.17 181 GLY B N 1
ATOM 3400 C CA . GLY B 1 181 ? 26.943 16.404 57.724 1.00 11.53 181 GLY B CA 1
ATOM 3401 C C . GLY B 1 181 ? 27.196 16.128 56.256 1.00 12.45 181 GLY B C 1
ATOM 3402 O O . GLY B 1 181 ? 26.563 15.251 55.663 1.00 12.88 181 GLY B O 1
ATOM 3403 N N . LYS B 1 182 ? 28.127 16.870 55.660 1.00 13.03 182 LYS B N 1
ATOM 3404 C CA . LYS B 1 182 ? 28.443 16.682 54.251 1.00 13.32 182 LYS B CA 1
ATOM 3405 C C . LYS B 1 182 ? 28.986 15.279 54.010 1.00 12.27 182 LYS B C 1
ATOM 3406 O O . LYS B 1 182 ? 28.620 14.619 53.039 1.00 12.05 182 LYS B O 1
ATOM 3412 N N . ALA B 1 183 ? 29.850 14.818 54.909 1.00 11.15 183 ALA B N 1
ATOM 3413 C CA . ALA B 1 183 ? 30.430 13.488 54.798 1.00 9.94 183 ALA B CA 1
ATOM 3414 C C . ALA B 1 183 ? 29.371 12.412 55.033 1.00 10.14 183 ALA B C 1
ATOM 3415 O O . ALA B 1 183 ? 29.325 11.405 54.324 1.00 10.61 183 ALA B O 1
ATOM 3417 N N . ALA B 1 184 ? 28.516 12.625 56.025 1.00 10.11 184 ALA B N 1
ATOM 3418 C CA . ALA B 1 184 ? 27.469 11.651 56.325 1.00 10.39 184 ALA B CA 1
ATOM 3419 C C . ALA B 1 184 ? 26.538 11.476 55.126 1.00 11.94 184 ALA B C 1
ATOM 3420 O O . ALA B 1 184 ? 26.130 10.357 54.806 1.00 12.20 184 ALA B O 1
ATOM 3422 N N . LYS B 1 185 ? 26.216 12.582 54.460 1.00 12.11 185 LYS B N 1
ATOM 3423 C CA . LYS B 1 185 ? 25.324 12.557 53.302 1.00 15.07 185 LYS B CA 1
ATOM 3424 C C . LYS B 1 185 ? 25.934 11.713 52.191 1.00 14.55 185 LYS B C 1
ATOM 3425 O O . LYS B 1 185 ? 25.257 10.897 51.564 1.00 13.99 185 LYS B O 1
ATOM 3431 N N . ILE B 1 186 ? 27.224 11.904 51.952 1.00 12.66 186 ILE B N 1
ATOM 3432 C CA . ILE B 1 186 ? 27.904 11.156 50.913 1.00 13.74 186 ILE B CA 1
ATOM 3433 C C . ILE B 1 186 ? 27.925 9.666 51.243 1.00 13.43 186 ILE B C 1
ATOM 3434 O O . ILE B 1 186 ? 27.713 8.829 50.365 1.00 13.89 186 ILE B O 1
ATOM 3439 N N . LEU B 1 187 ? 28.144 9.331 52.514 1.00 12.27 187 LEU B N 1
ATOM 3440 C CA . LEU B 1 187 ? 28.174 7.926 52.920 1.00 13.00 187 LEU B CA 1
ATOM 3441 C C . LEU B 1 187 ? 26.769 7.343 52.783 1.00 13.62 187 LEU B C 1
ATOM 3442 O O . LEU B 1 187 ? 26.593 6.225 52.306 1.00 14.29 187 LEU B O 1
ATOM 3447 N N . LEU B 1 188 ? 25.766 8.113 53.200 1.00 12.99 188 LEU B N 1
ATOM 3448 C CA . LEU B 1 188 ? 24.385 7.655 53.129 1.00 15.59 188 LEU B CA 1
ATOM 3449 C C . LEU B 1 188 ? 23.977 7.352 51.694 1.00 14.65 188 LEU B C 1
ATOM 3450 O O . LEU B 1 188 ? 23.272 6.370 51.436 1.00 15.42 188 LEU B O 1
ATOM 3455 N N . ASP B 1 189 ? 24.423 8.184 50.754 1.00 16.12 189 ASP B N 1
ATOM 3456 C CA . ASP B 1 189 ? 24.070 7.954 49.359 1.00 17.07 189 ASP B CA 1
ATOM 3457 C C . ASP B 1 189 ? 24.684 6.658 48.842 1.00 17.71 189 ASP B C 1
ATOM 3458 O O . ASP B 1 189 ? 24.147 6.033 47.926 1.00 17.47 189 ASP B O 1
ATOM 3463 N N . PHE B 1 190 ? 25.808 6.251 49.425 1.00 17.00 190 PHE B N 1
ATOM 3464 C CA . PHE B 1 190 ? 26.429 4.991 49.032 1.00 16.43 190 PHE B CA 1
ATOM 3465 C C . PHE B 1 190 ? 25.511 3.864 49.499 1.00 16.02 190 PHE B C 1
ATOM 3466 O O . PHE B 1 190 ? 25.239 2.918 48.755 1.00 16.02 190 PHE B O 1
ATOM 3474 N N . TYR B 1 191 ? 25.025 3.962 50.734 1.00 13.82 191 TYR B N 1
ATOM 3475 C CA . TYR B 1 191 ? 24.132 2.936 51.252 1.00 13.23 191 TYR B CA 1
ATOM 3476 C C . TYR B 1 191 ? 22.844 2.872 50.446 1.00 14.49 191 TYR B C 1
ATOM 3477 O O . TYR B 1 191 ? 22.280 1.795 50.257 1.00 17.40 191 TYR B O 1
ATOM 3486 N N . LYS B 1 192 ? 22.381 4.023 49.968 1.00 15.08 192 LYS B N 1
ATOM 3487 C CA . LYS B 1 192 ? 21.147 4.060 49.195 1.00 16.35 192 LYS B CA 1
ATOM 3488 C C . LYS B 1 192 ? 21.245 3.340 47.851 1.00 17.87 192 LYS B C 1
ATOM 3489 O O . LYS B 1 192 ? 20.238 3.161 47.163 1.00 18.65 192 LYS B O 1
ATOM 3495 N N . ARG B 1 193 ? 22.451 2.926 47.476 1.00 17.88 193 ARG B N 1
ATOM 3496 C CA . ARG B 1 193 ? 22.628 2.184 46.231 1.00 18.70 193 ARG B CA 1
ATOM 3497 C C . ARG B 1 193 ? 22.059 0.789 46.469 1.00 20.21 193 ARG B C 1
ATOM 3498 O O . ARG B 1 193 ? 21.798 0.040 45.527 1.00 19.79 193 ARG B O 1
ATOM 3506 N N . LEU B 1 194 ? 21.868 0.450 47.742 1.00 18.99 194 LEU B N 1
ATOM 3507 C CA . LEU B 1 194 ? 21.323 -0.850 48.114 1.00 20.42 194 LEU B CA 1
ATOM 3508 C C . LEU B 1 194 ? 19.817 -0.760 48.328 1.00 19.86 194 LEU B C 1
ATOM 3509 O O . LEU B 1 194 ? 19.177 -1.728 48.744 1.00 21.68 194 LEU B O 1
ATOM 3514 N N . GLY B 1 195 ? 19.256 0.408 48.045 1.00 19.91 195 GLY B N 1
ATOM 3515 C CA . GLY B 1 195 ? 17.827 0.586 48.196 1.00 21.08 195 GLY B CA 1
ATOM 3516 C C . GLY B 1 195 ? 17.385 1.403 49.393 1.00 21.94 195 GLY B C 1
ATOM 3517 O O . GLY B 1 195 ? 17.996 2.413 49.745 1.00 22.37 195 GLY B O 1
ATOM 3518 N N . GLN B 1 196 ? 16.308 0.953 50.025 1.00 23.02 196 GLN B N 1
ATOM 3519 C CA . GLN B 1 196 ? 15.740 1.642 51.175 1.00 21.93 196 GLN B CA 1
ATOM 3520 C C . GLN B 1 196 ? 16.639 1.605 52.408 1.00 21.56 196 GLN B C 1
ATOM 3521 O O . GLN B 1 196 ? 17.131 0.547 52.799 1.00 19.89 196 GLN B O 1
ATOM 3527 N N . ILE B 1 197 ? 16.843 2.773 53.013 1.00 20.37 197 ILE B N 1
ATOM 3528 C CA . ILE B 1 197 ? 17.688 2.894 54.196 1.00 22.01 197 ILE B CA 1
ATOM 3529 C C . ILE B 1 197 ? 17.000 3.711 55.285 1.00 22.44 197 ILE B C 1
ATOM 3530 O O . ILE B 1 197 ? 16.279 4.663 54.990 1.00 24.84 197 ILE B O 1
ATOM 3535 N N . GLU B 1 198 ? 17.215 3.329 56.541 1.00 22.01 198 GLU B N 1
ATOM 3536 C CA . GLU B 1 198 ? 16.659 4.069 57.669 1.00 22.98 198 GLU B CA 1
ATOM 3537 C C . GLU B 1 198 ? 17.867 4.597 58.445 1.00 20.83 198 GLU B C 1
ATOM 3538 O O . GLU B 1 198 ? 18.691 3.819 58.914 1.00 21.15 198 GLU B O 1
ATOM 3544 N N . SER B 1 199 ? 17.971 5.915 58.578 1.00 19.17 199 SER B N 1
ATOM 3545 C CA . SER B 1 199 ? 19.116 6.517 59.262 1.00 18.33 199 SER B CA 1
ATOM 3546 C C . SER B 1 199 ? 18.824 7.253 60.562 1.00 17.24 199 SER B C 1
ATOM 3547 O O . SER B 1 199 ? 17.838 7.985 60.682 1.00 18.50 199 SER B O 1
ATOM 3550 N N . TYR B 1 200 ? 19.721 7.067 61.525 1.00 15.90 200 TYR B N 1
ATOM 3551 C CA . TYR B 1 200 ? 19.618 7.693 62.834 1.00 16.40 200 TYR B CA 1
ATOM 3552 C C . TYR B 1 200 ? 20.933 8.379 63.163 1.00 16.92 200 TYR B C 1
ATOM 3553 O O . TYR B 1 200 ? 21.975 8.030 62.610 1.00 15.06 200 TYR B O 1
ATOM 3562 N N . ALA B 1 201 ? 20.879 9.341 64.077 1.00 16.53 201 ALA B N 1
ATOM 3563 C CA . ALA B 1 201 ? 22.074 10.049 64.504 1.00 17.69 201 ALA B CA 1
ATOM 3564 C C . ALA B 1 201 ? 21.951 10.436 65.971 1.00 17.30 201 ALA B C 1
ATOM 3565 O O . ALA B 1 201 ? 20.867 10.791 66.442 1.00 18.56 201 ALA B O 1
ATOM 3567 N N . VAL B 1 202 ? 23.063 10.334 66.692 1.00 17.15 202 VAL B N 1
ATOM 3568 C CA . VAL B 1 202 ? 23.107 10.695 68.102 1.00 18.28 202 VAL B CA 1
ATOM 3569 C C . VAL B 1 202 ? 24.283 11.643 68.288 1.00 20.21 202 VAL B C 1
ATOM 3570 O O . VAL B 1 202 ? 25.429 11.271 68.042 1.00 22.24 202 VAL B O 1
ATOM 3574 N N . GLY B 1 203 ? 23.995 12.865 68.716 1.00 22.28 203 GLY B N 1
ATOM 3575 C CA . GLY B 1 203 ? 25.051 13.841 68.919 1.00 24.45 203 GLY B CA 1
ATOM 3576 C C . GLY B 1 203 ? 24.930 14.540 70.257 1.00 26.02 203 GLY B C 1
ATOM 3577 O O . GLY B 1 203 ? 23.980 14.306 71.004 1.00 26.59 203 GLY B O 1
ATOM 3578 N N . ASP B 1 204 ? 25.893 15.404 70.560 1.00 28.43 204 ASP B N 1
ATOM 3579 C CA . ASP B 1 204 ? 25.888 16.133 71.821 1.00 30.27 204 ASP B CA 1
ATOM 3580 C C . ASP B 1 204 ? 26.552 17.497 71.687 1.00 30.64 204 ASP B C 1
ATOM 3581 O O . ASP B 1 204 ? 26.816 18.161 72.690 1.00 31.17 204 ASP B O 1
ATOM 3586 N N . SER B 1 205 ? 26.817 17.915 70.454 1.00 30.55 205 SER B N 1
ATOM 3587 C CA . SER B 1 205 ? 27.474 19.197 70.225 1.00 31.04 205 SER B CA 1
ATOM 3588 C C . SER B 1 205 ? 26.952 19.943 69.004 1.00 30.34 205 SER B C 1
ATOM 3589 O O . SER B 1 205 ? 26.298 19.366 68.133 1.00 28.00 205 SER B O 1
ATOM 3592 N N . TYR B 1 206 ? 27.261 21.234 68.948 1.00 30.48 206 TYR B N 1
ATOM 3593 C CA . TYR B 1 206 ? 26.835 22.079 67.844 1.00 31.22 206 TYR B CA 1
ATOM 3594 C C . TYR B 1 206 ? 27.410 21.589 66.517 1.00 29.18 206 TYR B C 1
ATOM 3595 O O . TYR B 1 206 ? 26.769 21.720 65.477 1.00 26.66 206 TYR B O 1
ATOM 3604 N N . ASN B 1 207 ? 28.612 21.018 66.545 1.00 28.04 207 ASN B N 1
ATOM 3605 C CA . ASN B 1 207 ? 29.216 20.539 65.307 1.00 27.36 207 ASN B CA 1
ATOM 3606 C C . ASN B 1 207 ? 28.533 19.283 64.769 1.00 24.85 207 ASN B C 1
ATOM 3607 O O . ASN B 1 207 ? 28.901 18.781 63.708 1.00 24.12 207 ASN B O 1
ATOM 3612 N N . ASP B 1 208 ? 27.539 18.781 65.500 1.00 23.52 208 ASP B N 1
ATOM 3613 C CA . ASP B 1 208 ? 26.790 17.601 65.069 1.00 22.25 208 ASP B CA 1
ATOM 3614 C C . ASP B 1 208 ? 25.534 18.027 64.308 1.00 20.84 208 ASP B C 1
ATOM 3615 O O . ASP B 1 208 ? 24.916 17.224 63.608 1.00 19.82 208 ASP B O 1
ATOM 3620 N N . PHE B 1 209 ? 25.167 19.298 64.439 1.00 19.89 209 PHE B N 1
ATOM 3621 C CA . PHE B 1 209 ? 23.980 19.818 63.774 1.00 19.44 209 PHE B CA 1
ATOM 3622 C C . PHE B 1 209 ? 23.900 19.536 62.270 1.00 19.05 209 PHE B C 1
ATOM 3623 O O . PHE B 1 209 ? 22.833 19.194 61.756 1.00 18.96 209 PHE B O 1
ATOM 3631 N N . PRO B 1 210 ? 25.020 19.683 61.539 1.00 19.53 210 PRO B N 1
ATOM 3632 C CA . PRO B 1 210 ? 24.985 19.422 60.094 1.00 20.06 210 PRO B CA 1
ATOM 3633 C C . PRO B 1 210 ? 24.584 17.983 59.770 1.00 19.75 210 PRO B C 1
ATOM 3634 O O . PRO B 1 210 ? 23.924 17.715 58.767 1.00 19.41 210 PRO B O 1
ATOM 3646 N N . PHE B 1 212 ? 22.697 16.068 61.769 1.00 26.42 212 PHE B N 1
ATOM 3647 C CA . PHE B 1 212 ? 21.297 15.909 62.151 1.00 26.88 212 PHE B CA 1
ATOM 3648 C C . PHE B 1 212 ? 20.376 16.191 60.966 1.00 27.88 212 PHE B C 1
ATOM 3649 O O . PHE B 1 212 ? 19.318 15.580 60.826 1.00 28.03 212 PHE B O 1
ATOM 3657 N N . GLU B 1 213 ? 20.794 17.112 60.106 1.00 29.48 213 GLU B N 1
ATOM 3658 C CA . GLU B 1 213 ? 19.996 17.503 58.949 1.00 28.91 213 GLU B CA 1
ATOM 3659 C C . GLU B 1 213 ? 19.919 16.500 57.797 1.00 28.57 213 GLU B C 1
ATOM 3660 O O . GLU B 1 213 ? 19.079 16.643 56.908 1.00 30.02 213 GLU B O 1
ATOM 3666 N N . VAL B 1 214 ? 20.772 15.481 57.804 1.00 24.50 214 VAL B N 1
ATOM 3667 C CA . VAL B 1 214 ? 20.774 14.513 56.710 1.00 23.56 214 VAL B CA 1
ATOM 3668 C C . VAL B 1 214 ? 20.186 13.136 57.026 1.00 21.75 214 VAL B C 1
ATOM 3669 O O . VAL B 1 214 ? 20.012 12.314 56.121 1.00 21.97 214 VAL B O 1
ATOM 3673 N N . VAL B 1 215 ? 19.870 12.888 58.294 1.00 19.52 215 VAL B N 1
ATOM 3674 C CA . VAL B 1 215 ? 19.310 11.599 58.701 1.00 18.48 215 VAL B CA 1
ATOM 3675 C C . VAL B 1 215 ? 17.810 11.691 58.996 1.00 19.76 215 VAL B C 1
ATOM 3676 O O . VAL B 1 215 ? 17.253 12.787 59.081 1.00 20.37 215 VAL B O 1
ATOM 3680 N N . ASP B 1 216 ? 17.164 10.538 59.161 1.00 19.77 216 ASP B N 1
ATOM 3681 C CA . ASP B 1 216 ? 15.727 10.495 59.435 1.00 20.63 216 ASP B CA 1
ATOM 3682 C C . ASP B 1 216 ? 15.357 10.806 60.881 1.00 22.41 216 ASP B C 1
ATOM 3683 O O . ASP B 1 216 ? 14.431 11.578 61.142 1.00 21.77 216 ASP B O 1
ATOM 3688 N N . LYS B 1 217 ? 16.079 10.197 61.815 1.00 20.87 217 LYS B N 1
ATOM 3689 C CA . LYS B 1 217 ? 15.803 10.372 63.239 1.00 22.01 217 LYS B CA 1
ATOM 3690 C C . LYS B 1 217 ? 17.023 10.877 63.991 1.00 20.47 217 LYS B C 1
ATOM 3691 O O . LYS B 1 217 ? 18.112 10.308 63.881 1.00 19.39 217 LYS B O 1
ATOM 3697 N N . VAL B 1 218 ? 16.827 11.932 64.774 1.00 19.18 218 VAL B N 1
ATOM 3698 C CA . VAL B 1 218 ? 17.909 12.537 65.539 1.00 18.93 218 VAL B CA 1
ATOM 3699 C C . VAL B 1 218 ? 17.722 12.517 67.052 1.00 18.95 218 VAL B C 1
ATOM 3700 O O . VAL B 1 218 ? 16.642 12.809 67.559 1.00 19.24 218 VAL B O 1
ATOM 3704 N N . PHE B 1 219 ? 18.793 12.175 67.765 1.00 20.01 219 PHE B N 1
ATOM 3705 C CA . PHE B 1 219 ? 18.782 12.161 69.221 1.00 20.08 219 PHE B CA 1
ATOM 3706 C C . PHE B 1 219 ? 19.928 13.020 69.725 1.00 20.82 219 PHE B C 1
ATOM 3707 O O . PHE B 1 219 ? 21.033 12.986 69.176 1.00 21.90 219 PHE B O 1
ATOM 3715 N N . ILE B 1 220 ? 19.658 13.800 70.763 1.00 22.30 220 ILE B N 1
ATOM 3716 C CA . ILE B 1 220 ? 20.678 14.634 71.368 1.00 22.99 220 ILE B CA 1
ATOM 3717 C C . ILE B 1 220 ? 20.817 14.213 72.820 1.00 24.55 220 ILE B C 1
ATOM 3718 O O . ILE B 1 220 ? 19.845 14.243 73.572 1.00 23.84 220 ILE B O 1
ATOM 3723 N N . VAL B 1 221 ? 22.018 13.796 73.201 1.00 26.23 221 VAL B N 1
ATOM 3724 C CA . VAL B 1 221 ? 22.271 13.397 74.576 1.00 29.17 221 VAL B CA 1
ATOM 3725 C C . VAL B 1 221 ? 22.639 14.661 75.333 1.00 31.03 221 VAL B C 1
ATOM 3726 O O . VAL B 1 221 ? 23.713 15.226 75.132 1.00 32.09 221 VAL B O 1
ATOM 3730 N N . GLY B 1 222 ? 21.731 15.105 76.192 1.00 33.15 222 GLY B N 1
ATOM 3731 C CA . GLY B 1 222 ? 21.960 16.317 76.955 1.00 35.82 222 GLY B CA 1
ATOM 3732 C C . GLY B 1 222 ? 20.787 17.261 76.778 1.00 37.24 222 GLY B C 1
ATOM 3733 O O . GLY B 1 222 ? 19.699 16.833 76.390 1.00 36.97 222 GLY B O 1
ATOM 3734 N N . SER B 1 223 ? 21.003 18.545 77.046 1.00 39.11 223 SER B N 1
ATOM 3735 C CA . SER B 1 223 ? 19.937 19.534 76.923 1.00 40.75 223 SER B CA 1
ATOM 3736 C C . SER B 1 223 ? 20.051 20.414 75.682 1.00 40.90 223 SER B C 1
ATOM 3737 O O . SER B 1 223 ? 19.148 21.201 75.394 1.00 41.77 223 SER B O 1
ATOM 3740 N N . LEU B 1 224 ? 21.155 20.285 74.951 1.00 40.93 224 LEU B N 1
ATOM 3741 C CA . LEU B 1 224 ? 21.359 21.079 73.743 1.00 41.05 224 LEU B CA 1
ATOM 3742 C C . LEU B 1 224 ? 20.130 20.924 72.849 1.00 40.16 224 LEU B C 1
ATOM 3743 O O . LEU B 1 224 ? 19.770 19.812 72.467 1.00 39.81 224 LEU B O 1
ATOM 3748 N N . LYS B 1 225 ? 19.487 22.038 72.518 1.00 39.72 225 LYS B N 1
ATOM 3749 C CA . LYS B 1 225 ? 18.288 21.995 71.688 1.00 39.15 225 LYS B CA 1
ATOM 3750 C C . LYS B 1 225 ? 18.537 22.218 70.201 1.00 38.59 225 LYS B C 1
ATOM 3751 O O . LYS B 1 225 ? 19.400 23.004 69.807 1.00 37.45 225 LYS B O 1
ATOM 3757 N N . HIS B 1 226 ? 17.768 21.510 69.379 1.00 37.49 226 HIS B N 1
ATOM 3758 C CA . HIS B 1 226 ? 17.874 21.623 67.932 1.00 37.69 226 HIS B CA 1
ATOM 3759 C C . HIS B 1 226 ? 16.583 21.169 67.261 1.00 38.20 226 HIS B C 1
ATOM 3760 O O . HIS B 1 226 ? 16.085 20.076 67.525 1.00 36.18 226 HIS B O 1
ATOM 3767 N N . LYS B 1 227 ? 16.058 22.031 66.397 1.00 39.22 227 LYS B N 1
ATOM 3768 C CA . LYS B 1 227 ? 14.834 21.790 65.638 1.00 41.34 227 LYS B CA 1
ATOM 3769 C C . LYS B 1 227 ? 14.097 20.483 65.930 1.00 42.57 227 LYS B C 1
ATOM 3770 O O . LYS B 1 227 ? 13.298 20.406 66.864 1.00 43.48 227 LYS B O 1
ATOM 3776 N N . LYS B 1 228 ? 14.369 19.458 65.127 1.00 42.79 228 LYS B N 1
ATOM 3777 C CA . LYS B 1 228 ? 13.713 18.163 65.283 1.00 42.55 228 LYS B CA 1
ATOM 3778 C C . LYS B 1 228 ? 14.596 17.114 65.956 1.00 40.55 228 LYS B C 1
ATOM 3779 O O . LYS B 1 228 ? 14.710 15.983 65.482 1.00 41.91 228 LYS B O 1
ATOM 3785 N N . ALA B 1 229 ? 15.217 17.492 67.066 1.00 37.51 229 ALA B N 1
ATOM 3786 C CA . ALA B 1 229 ? 16.076 16.575 67.800 1.00 34.74 229 ALA B CA 1
ATOM 3787 C C . ALA B 1 229 ? 15.41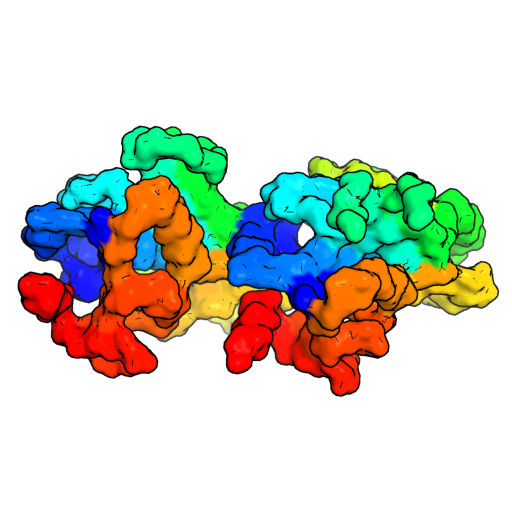8 16.208 69.123 1.00 33.71 229 ALA B C 1
ATOM 3788 O O . ALA B 1 229 ? 14.930 17.077 69.843 1.00 31.96 229 ALA B O 1
ATOM 3790 N N . GLN B 1 230 ? 15.401 14.917 69.437 1.00 31.52 230 GLN B N 1
ATOM 3791 C CA . GLN B 1 230 ? 14.806 14.452 70.682 1.00 29.73 230 GLN B CA 1
ATOM 3792 C C . GLN B 1 230 ? 15.883 14.384 71.758 1.00 28.89 230 GLN B C 1
ATOM 3793 O O . GLN B 1 230 ? 16.869 13.658 71.612 1.00 26.64 230 GLN B O 1
ATOM 3799 N N . ASN B 1 231 ? 15.698 15.138 72.838 1.00 27.79 231 ASN B N 1
ATOM 3800 C CA . ASN B 1 231 ? 16.675 15.147 73.920 1.00 29.31 231 ASN B CA 1
ATOM 3801 C C . ASN B 1 231 ? 16.524 13.949 74.846 1.00 29.39 231 ASN B C 1
ATOM 3802 O O . ASN B 1 231 ? 15.414 13.585 75.234 1.00 30.36 231 ASN B O 1
ATOM 3807 N N . VAL B 1 232 ? 17.656 13.341 75.188 1.00 30.13 232 VAL B N 1
ATOM 3808 C CA . VAL B 1 232 ? 17.683 12.185 76.073 1.00 29.68 232 VAL B CA 1
ATOM 3809 C C . VAL B 1 232 ? 18.829 12.335 77.067 1.00 30.00 232 VAL B C 1
ATOM 3810 O O . VAL B 1 232 ? 19.737 13.140 76.859 1.00 29.28 232 VAL B O 1
ATOM 3814 N N . SER B 1 233 ? 18.785 11.557 78.145 1.00 29.52 233 SER B N 1
ATOM 3815 C CA . SER B 1 233 ? 19.819 11.617 79.170 1.00 30.14 233 SER B CA 1
ATOM 3816 C C . SER B 1 233 ? 21.087 10.871 78.787 1.00 29.22 233 SER B C 1
ATOM 3817 O O . SER B 1 233 ? 22.191 11.316 79.101 1.00 29.72 233 SER B O 1
ATOM 3820 N N . SER B 1 234 ? 20.934 9.735 78.114 1.00 27.64 234 SER B N 1
ATOM 3821 C CA . SER B 1 234 ? 22.091 8.944 77.715 1.00 26.96 234 SER B CA 1
ATOM 3822 C C . SER B 1 234 ? 21.779 8.019 76.548 1.00 24.62 234 SER B C 1
ATOM 3823 O O . SER B 1 234 ? 20.638 7.934 76.089 1.00 22.91 234 SER B O 1
ATOM 3826 N N . ILE B 1 235 ? 22.806 7.320 76.078 1.00 25.53 235 ILE B N 1
ATOM 3827 C CA . ILE B 1 235 ? 22.657 6.398 74.962 1.00 23.65 235 ILE B CA 1
ATOM 3828 C C . ILE B 1 235 ? 21.631 5.310 75.285 1.00 24.27 235 ILE B C 1
ATOM 3829 O O . ILE B 1 235 ? 21.006 4.749 74.387 1.00 22.55 235 ILE B O 1
ATOM 3834 N N . ILE B 1 236 ? 21.455 5.016 76.570 1.00 23.65 236 ILE B N 1
ATOM 3835 C CA . ILE B 1 236 ? 20.494 3.998 76.989 1.00 24.67 236 ILE B CA 1
ATOM 3836 C C . ILE B 1 236 ? 19.086 4.376 76.541 1.00 24.02 236 ILE B C 1
ATOM 3837 O O . ILE B 1 236 ? 18.326 3.534 76.056 1.00 23.82 236 ILE B O 1
ATOM 3842 N N . ASP B 1 237 ? 18.744 5.648 76.709 1.00 23.24 237 ASP B N 1
ATOM 3843 C CA . ASP B 1 237 ? 17.436 6.152 76.314 1.00 23.47 237 ASP B CA 1
ATOM 3844 C C . ASP B 1 237 ? 17.225 6.015 74.814 1.00 22.63 237 ASP B C 1
ATOM 3845 O O . ASP B 1 237 ? 16.103 5.797 74.355 1.00 21.54 237 ASP B O 1
ATOM 3850 N N . VAL B 1 238 ? 18.304 6.157 74.051 1.00 21.91 238 VAL B N 1
ATOM 3851 C CA . VAL B 1 238 ? 18.210 6.037 72.604 1.00 22.67 238 VAL B CA 1
ATOM 3852 C C . VAL B 1 238 ? 17.783 4.616 72.246 1.00 22.74 238 VAL B C 1
ATOM 3853 O O . VAL B 1 238 ? 16.882 4.416 71.433 1.00 22.60 238 VAL B O 1
ATOM 3857 N N . LEU B 1 239 ? 18.419 3.634 72.875 1.00 23.72 239 LEU B N 1
ATOM 3858 C CA . LEU B 1 239 ? 18.098 2.233 72.627 1.00 25.54 239 LEU B CA 1
ATOM 3859 C C . LEU B 1 239 ? 16.638 1.938 72.961 1.00 26.95 239 LEU B C 1
ATOM 3860 O O . LEU B 1 239 ? 15.956 1.223 72.227 1.00 26.13 239 LEU B O 1
ATOM 3865 N N . GLU B 1 240 ? 16.163 2.493 74.072 1.00 27.60 240 GLU B N 1
ATOM 3866 C CA . GLU B 1 240 ? 14.782 2.280 74.491 1.00 29.02 240 GLU B CA 1
ATOM 3867 C C . GLU B 1 240 ? 13.783 2.884 73.512 1.00 28.45 240 GLU B C 1
ATOM 3868 O O . GLU B 1 240 ? 12.775 2.260 73.176 1.00 27.55 240 GLU B O 1
ATOM 3874 N N . VAL B 1 241 ? 14.064 4.097 73.051 1.00 27.47 241 VAL B N 1
ATOM 3875 C CA . VAL B 1 241 ? 13.169 4.774 72.122 1.00 28.29 241 VAL B CA 1
ATOM 3876 C C . VAL B 1 241 ? 13.077 4.044 70.786 1.00 29.50 241 VAL B C 1
ATOM 3877 O O . VAL B 1 241 ? 12.004 3.951 70.195 1.00 28.23 241 VAL B O 1
ATOM 3881 N N . ILE B 1 242 ? 14.202 3.521 70.311 1.00 29.95 242 ILE B N 1
ATOM 3882 C CA . ILE B 1 242 ? 14.210 2.811 69.041 1.00 31.83 242 ILE B CA 1
ATOM 3883 C C . ILE B 1 242 ? 13.446 1.492 69.144 1.00 33.33 242 ILE B C 1
ATOM 3884 O O . ILE B 1 242 ? 12.756 1.092 68.205 1.00 34.14 242 ILE B O 1
ATOM 3889 N N . LYS B 1 243 ? 13.565 0.827 70.289 1.00 34.89 243 LYS B N 1
ATOM 3890 C CA . LYS B 1 243 ? 12.878 -0.444 70.513 1.00 37.63 243 LYS B CA 1
ATOM 3891 C C . LYS B 1 243 ? 11.362 -0.280 70.461 1.00 38.22 243 LYS B C 1
ATOM 3892 O O . LYS B 1 243 ? 10.719 -1.041 69.710 1.00 38.41 243 LYS B O 1
#

Secondary structure (DSSP, 8-state):
-EEEEE--STTT-TTS-SGGGHHHHHHHH--EEEEEB-SS-HHHHHHHHHHHT--S-EEETTTTEEE--TT---------EEE-S--HHHHHHHHHHHHHHHT-EEGGGS-HHHHHHHH--TTTTTT---SS-EEEEE-SSS-HHHHHHHTT-EE---SSEEEE-S--HHHHHHHHHHHHHTTS--EEEEEE-SGGG----SSSEEEEESS---TTEEEESSHHHHHHHHH-/-EEEEE-SSTTT-SSS-SGGGHHHHHHHH--EEEEEB-SS-HHHHHHHHHHHT--S-EEETTTTEEEEETTSSSS---SEEETTEEEEE-S--HHHHHHHHHHHHHHHT-EEGGG--HHHHHHHH--GGGTTT---SS-EEEEE-SSS-HHHHHHHTT-EE---S-EEEE-S--HHHHHHHHHHHHGGGS--EEEEEE-SGGG---TTSSEEEEESS---TTEEEESSHHHHHHHH-

Foldseek 3Di:
DEEEEEEPDCLQQNVPDLVSNQVVLVVCVCPYQYEYEYLADPLLVVVNCVVNVRQAWYAYNFRQKIAGPQPPDPVPPRDGMDGQWAFVVVVVVVVVVVCVVWVWDKPVRDDLVRVCVLPPDSVCSVRSPDTFKIWTSDTNDDDVQVVLVVVQWHWFALHTTMIGHRHGSLVNVLVVVVSVVVVPDYAYEYEGATGSRVNLPRHDAYEYADPDDDPRYDYDPHPVVVSVVVVD/DEEEEEEQDCQQPVHLDLVSNLVVLVLCVCPYQYEYEYLFAPLSVVVNCVVNVHQAWYAYRFNQKIWGFVPPDPDDDAAPDDDRTRMDGDKAFVVVVVVLCVVVCVVWVWDKPVRDDLVVVCVQPPPSVCSVRSPDTFKIKTSDTNDDDSQVVLVVVQWDWDDPGIIMIMHDGGSLNNVLVVVVVVCVVPDYAYEYEEADPSRLVCVRHDAAEYQDDDDDDRYHYDPHVVVVSVVVD

GO terms:
  GO:0050531 mannosyl-3-phosphoglycerate phosphatase activity (F, EXP)

Nearest PDB structures (foldseek):
  2zos-assembly1_A  TM=1.003E+00  e=1.296E-48  Pyrococcus horikoshii
  1wzc-assembly1_A  TM=9.672E-01  e=1.599E-43  Pyrococcus horikoshii
  2zos-assembly2_B  TM=9.211E-01  e=1.613E-41  Pyrococcus horikoshii
  1nrw-assembly1_A  TM=6.485E-01  e=3.924E-10  Bacillus subtilis
  8hvq-assembly1_B-2  TM=5.772E-01  e=1.079E-06  Staphylococcus lugdunensis

B-factor: mean 24.1, std 9.43, range [7.97, 73.29]

Organism: Pyrococcus horikoshii (strain ATCC 700860 / DSM 12428 / JCM 9974 / NBRC 100139 / OT-3) (NCBI:txid70601)

CATH classification: 3.40.50.1000 (+1 more: 3.30.980.20)